Protein AF-0000000077998350 (afdb_homodimer)

InterPro domains:
  IPR016064 NAD kinase/diacylglycerol kinase-like domain superfamily [SSF111331] (6-187)
  IPR017437 ATP-NAD kinase, PpnK-type, C-terminal [G3DSA:2.60.200.30] (18-176)

Nearest PDB structures (foldseek):
  7mh7-assembly1_A  TM=9.598E-01  e=1.165E-17  Pseudomonas aeruginosa PAO1
  7qvs-assembly1_B-2  TM=9.308E-01  e=5.121E-18  Pseudomonas aeruginosa
  3pfn-assembly1_D  TM=9.263E-01  e=3.108E-14  Homo sapiens
  8kgc-assembly1_C  TM=8.859E-01  e=8.815E-15  Homo sapiens
  8kgc-assembly1_D  TM=8.829E-01  e=1.525E-14  Homo sapiens

Secondary structure (DSSP, 8-state):
--STTT---S----EEEE--EEEEEE-TT--EEEEEEESSEEEEEESSTT--EEEEEEETTEEEEEEEESEEEEE-TGGGGTHHHHTTPPEE-TTS-EEEEEEES--SS----EEEETT-EEEEEE---TT--EEEEETTTEEEEE-TT-EEEEEE-SS-EEEE----S-HHHHHHHHHT---S-TTHHHHHHH-/--STTT---S----EEEE--EEEEEE-TT--EEEEEEESSEEEEEESSTT--EEEEEEETTEEEEEEEESEEEEE-TGGGGTHHHHTTPPEE-TTS-EEEEEEES--SS----EEEETT-EEEEEE---TT--EEEEETTTEEEEE-TT-EEEEEE-SS-EEEE----S-HHHHHHHHHT---S-TTHHHHHHH-

Structure (mmCIF, N/CA/C/O backbone):
data_AF-0000000077998350-model_v1
#
loop_
_entity.id
_entity.type
_entity.pdbx_description
1 polymer 'Glutamine synthetase-like'
#
loop_
_atom_site.group_PDB
_atom_site.id
_atom_site.type_symbol
_atom_site.label_atom_id
_atom_site.label_alt_id
_atom_site.label_comp_id
_atom_site.label_asym_id
_atom_site.label_entity_id
_atom_site.label_seq_id
_atom_site.pdbx_PDB_ins_code
_atom_site.Cartn_x
_atom_site.Cartn_y
_atom_site.Cartn_z
_atom_site.occupancy
_atom_site.B_iso_or_equiv
_atom_site.auth_seq_id
_atom_site.auth_comp_id
_atom_site.auth_asym_id
_atom_site.auth_atom_id
_atom_site.pdbx_PDB_model_num
ATOM 1 N N . MET A 1 1 ? 32.156 28.922 -16.656 1 25.75 1 MET A N 1
ATOM 2 C CA . MET A 1 1 ? 30.906 28.734 -15.961 1 25.75 1 MET A CA 1
ATOM 3 C C . MET A 1 1 ? 29.875 28.078 -16.859 1 25.75 1 MET A C 1
ATOM 5 O O . MET A 1 1 ? 28.797 27.703 -16.406 1 25.75 1 MET A O 1
ATOM 9 N N . GLY A 1 2 ? 29.828 28.328 -18.188 1 29.22 2 GLY A N 1
ATOM 10 C CA . GLY A 1 2 ? 29.078 28.062 -19.406 1 29.22 2 GLY A CA 1
ATOM 11 C C . GLY A 1 2 ? 29.031 26.578 -19.766 1 29.22 2 GLY A C 1
ATOM 12 O O . GLY A 1 2 ? 28.234 26.172 -20.609 1 29.22 2 GLY A O 1
ATOM 13 N N . VAL A 1 3 ? 30.094 25.828 -19.719 1 26.84 3 VAL A N 1
ATOM 14 C CA . VAL A 1 3 ? 30.438 24.516 -20.266 1 26.84 3 VAL A CA 1
ATOM 15 C C . VAL A 1 3 ? 29.594 23.438 -19.594 1 26.84 3 VAL A C 1
ATOM 17 O O . VAL A 1 3 ? 29.375 22.359 -20.156 1 26.84 3 VAL A O 1
ATOM 20 N N . LEU A 1 4 ? 29.516 23.516 -18.281 1 30.55 4 LEU A N 1
ATOM 21 C CA . LEU A 1 4 ? 28.875 22.391 -17.625 1 30.55 4 LEU A CA 1
ATOM 22 C C . LEU A 1 4 ? 27.438 22.234 -18.094 1 30.55 4 LEU A C 1
ATOM 24 O O . LEU A 1 4 ? 26.766 21.25 -17.734 1 30.55 4 LEU A O 1
ATOM 28 N N . ALA A 1 5 ? 26.734 23.25 -18.797 1 32.91 5 ALA A N 1
ATOM 29 C CA . ALA A 1 5 ? 25.453 23.375 -19.484 1 32.91 5 ALA A CA 1
ATOM 30 C C . ALA A 1 5 ? 25.375 22.453 -20.703 1 32.91 5 ALA A C 1
ATOM 32 O O . ALA A 1 5 ? 24.312 21.922 -21.016 1 32.91 5 ALA A O 1
ATOM 33 N N . GLU A 1 6 ? 26.312 22.375 -21.531 1 31.3 6 GLU A N 1
ATOM 34 C CA . GLU A 1 6 ? 26.234 21.859 -22.891 1 31.3 6 GLU A CA 1
ATOM 35 C C . GLU A 1 6 ? 26.203 20.328 -22.906 1 31.3 6 GLU A C 1
ATOM 37 O O . GLU A 1 6 ? 25.688 19.719 -23.844 1 31.3 6 GLU A O 1
ATOM 42 N N . ALA A 1 7 ? 27.109 19.719 -22.281 1 30.89 7 ALA A N 1
ATOM 43 C CA . ALA A 1 7 ? 27.203 18.266 -22.422 1 30.89 7 ALA A CA 1
ATOM 44 C C . ALA A 1 7 ? 25.969 17.578 -21.844 1 30.89 7 ALA A C 1
ATOM 46 O O . ALA A 1 7 ? 26.047 16.875 -20.844 1 30.89 7 ALA A O 1
ATOM 47 N N . VAL A 1 8 ? 24.859 18.312 -21.562 1 33.81 8 VAL A N 1
ATOM 48 C CA . VAL A 1 8 ? 23.562 17.641 -21.594 1 33.81 8 VAL A CA 1
ATOM 49 C C . VAL A 1 8 ? 23.422 16.844 -22.891 1 33.81 8 VAL A C 1
ATOM 51 O O . VAL A 1 8 ? 23.141 17.406 -23.938 1 33.81 8 VAL A O 1
ATOM 54 N N . ILE A 1 9 ? 24.5 16.188 -23.391 1 33.59 9 ILE A N 1
ATOM 55 C CA . ILE A 1 9 ? 24.656 15.281 -24.531 1 33.59 9 ILE A CA 1
ATOM 56 C C . ILE A 1 9 ? 23.406 14.438 -24.703 1 33.59 9 ILE A C 1
ATOM 58 O O . ILE A 1 9 ? 22.688 14.18 -23.734 1 33.59 9 ILE A O 1
ATOM 62 N N . GLU A 1 10 ? 23.141 13.992 -26.016 1 36.06 10 GLU A N 1
ATOM 63 C CA . GLU A 1 10 ? 22.047 13.203 -26.578 1 36.06 10 GLU A CA 1
ATOM 64 C C . GLU A 1 10 ? 21.734 11.992 -25.703 1 36.06 10 GLU A C 1
ATOM 66 O O . GLU A 1 10 ? 21.125 11.031 -26.156 1 36.06 10 GLU A O 1
ATOM 71 N N . GLN A 1 11 ? 22.531 11.633 -24.781 1 36.59 11 GLN A N 1
ATOM 72 C CA . GLN A 1 11 ? 22.406 10.383 -24.047 1 36.59 11 GLN A CA 1
ATOM 73 C C . GLN A 1 11 ? 21 10.203 -23.5 1 36.59 11 GLN A C 1
ATOM 75 O O . GLN A 1 11 ? 20.422 11.133 -22.922 1 36.59 11 GLN A O 1
ATOM 80 N N . ARG A 1 12 ? 20.141 9.391 -24.219 1 38.81 12 ARG A N 1
ATOM 81 C CA . ARG A 1 12 ? 18.781 8.906 -24.047 1 38.81 12 ARG A CA 1
ATOM 82 C C . ARG A 1 12 ? 18.422 8.781 -22.562 1 38.81 12 ARG A C 1
ATOM 84 O O . ARG A 1 12 ? 18.641 7.73 -21.969 1 38.81 12 ARG A O 1
ATOM 91 N N . TYR A 1 13 ? 18.75 9.633 -21.781 1 43.22 13 TYR A N 1
ATOM 92 C CA . TYR A 1 13 ? 18.234 9.5 -20.422 1 43.22 13 TYR A CA 1
ATOM 93 C C . TYR A 1 13 ? 16.719 9.406 -20.422 1 43.22 13 TYR A C 1
ATOM 95 O O . TYR A 1 13 ? 16.031 10.227 -21.047 1 43.22 13 TYR A O 1
ATOM 103 N N . ASP A 1 14 ? 16.219 8.25 -20.578 1 52.22 14 ASP A N 1
ATOM 104 C CA . ASP A 1 14 ? 14.789 8.133 -20.344 1 52.22 14 ASP A CA 1
ATOM 105 C C . ASP A 1 14 ? 14.375 8.93 -19.094 1 52.22 14 ASP A C 1
ATOM 107 O O . ASP A 1 14 ? 14.977 8.789 -18.031 1 52.22 14 ASP A O 1
ATOM 111 N N . VAL A 1 15 ? 14.039 10.148 -19.297 1 56.78 15 VAL A N 1
ATOM 112 C CA . VAL A 1 15 ? 13.445 11.023 -18.297 1 56.78 15 VAL A CA 1
ATOM 113 C C . VAL A 1 15 ? 12.203 10.359 -17.703 1 56.78 15 VAL A C 1
ATOM 115 O O . VAL A 1 15 ? 11.328 9.891 -18.422 1 56.78 15 VAL A O 1
ATOM 118 N N . GLU A 1 16 ? 12.414 9.883 -16.469 1 68.06 16 GLU A N 1
ATOM 119 C CA . GLU A 1 16 ? 11.227 9.383 -15.789 1 68.06 16 GLU A CA 1
ATOM 120 C C . GLU A 1 16 ? 10.609 10.461 -14.898 1 68.06 16 GLU A C 1
ATOM 122 O O . GLU A 1 16 ? 11.32 11.164 -14.18 1 68.06 16 GLU A O 1
ATOM 127 N N . HIS A 1 17 ? 9.398 10.82 -15.258 1 72.88 17 HIS A N 1
ATOM 128 C CA . HIS A 1 17 ? 8.609 11.711 -14.406 1 72.88 17 HIS A CA 1
ATOM 129 C C . HIS A 1 17 ? 8.289 11.047 -13.07 1 72.88 17 HIS A C 1
ATOM 131 O O . HIS A 1 17 ? 7.809 9.906 -13.031 1 72.88 17 HIS A O 1
ATOM 137 N N . ARG A 1 18 ? 8.859 11.797 -12.023 1 83.94 18 ARG A N 1
ATOM 138 C CA . ARG A 1 18 ? 8.547 11.266 -10.695 1 83.94 18 ARG A CA 1
ATOM 139 C C . ARG A 1 18 ? 7.629 12.211 -9.93 1 83.94 18 ARG A C 1
ATOM 141 O O . ARG A 1 18 ? 7.781 13.438 -10.008 1 83.94 18 ARG A O 1
ATOM 148 N N . LEU A 1 19 ? 6.684 11.625 -9.336 1 89.94 19 LEU A N 1
ATOM 149 C CA . LEU A 1 19 ? 5.738 12.344 -8.492 1 89.94 19 LEU A CA 1
ATOM 150 C C . LEU A 1 19 ? 6.457 13.008 -7.316 1 89.94 19 LEU A C 1
ATOM 152 O O . LEU A 1 19 ? 7.309 12.391 -6.676 1 89.94 19 LEU A O 1
ATOM 156 N N . SER A 1 20 ? 6.277 14.398 -7.234 1 93.88 20 SER A N 1
ATOM 157 C CA . SER A 1 20 ? 6.754 15.117 -6.059 1 93.88 20 SER A CA 1
ATOM 158 C C . SER A 1 20 ? 5.59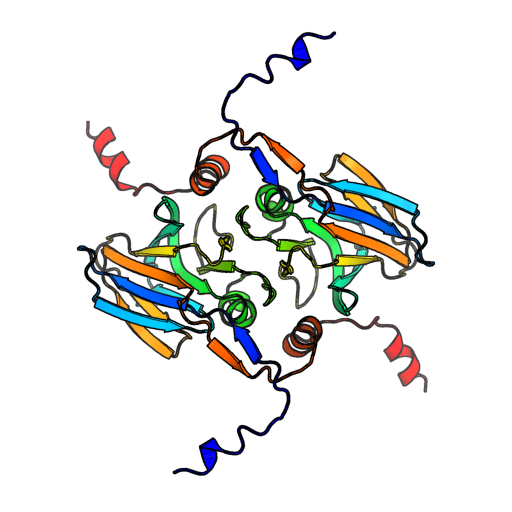 15.672 -5.242 1 93.88 20 SER A C 1
ATOM 160 O O . SER A 1 20 ? 4.449 15.688 -5.707 1 93.88 20 SER A O 1
ATOM 162 N N . LEU A 1 21 ? 5.914 16.016 -4.027 1 97.38 21 LEU A N 1
ATOM 163 C CA . LEU A 1 21 ? 4.883 16.453 -3.094 1 97.38 21 LEU A CA 1
ATOM 164 C C . LEU A 1 21 ? 4.996 17.953 -2.807 1 97.38 21 LEU A C 1
ATOM 166 O O . LEU A 1 21 ? 6.105 18.469 -2.664 1 97.38 21 LEU A O 1
ATOM 170 N N . GLU A 1 22 ? 3.883 18.562 -2.789 1 97.88 22 GLU A N 1
ATOM 171 C CA . GLU A 1 22 ? 3.764 19.922 -2.252 1 97.88 22 GLU A CA 1
ATOM 172 C C . GLU A 1 22 ? 3.217 19.906 -0.827 1 97.88 22 GLU A C 1
ATOM 174 O O . GLU A 1 22 ? 2.246 19.203 -0.539 1 97.88 22 GLU A O 1
ATOM 179 N N . VAL A 1 23 ? 3.834 20.734 0.038 1 98.56 23 VAL A N 1
ATOM 180 C CA . VAL A 1 23 ? 3.488 20.734 1.455 1 98.56 23 VAL A CA 1
ATOM 181 C C . VAL A 1 23 ? 3.186 22.156 1.917 1 98.56 23 VAL A C 1
ATOM 183 O O . VAL A 1 23 ? 3.965 23.078 1.658 1 98.56 23 VAL A O 1
ATOM 186 N N . ASP A 1 24 ? 2.062 22.297 2.604 1 98.81 24 ASP A N 1
ATOM 187 C CA . ASP A 1 24 ? 1.686 23.562 3.223 1 98.81 24 ASP A CA 1
ATOM 188 C C . ASP A 1 24 ? 1.42 23.375 4.715 1 98.81 24 ASP A C 1
ATOM 190 O O . ASP A 1 24 ? 0.638 22.516 5.113 1 98.81 24 ASP A O 1
ATOM 194 N N . ALA A 1 25 ? 2.107 24.172 5.52 1 98.75 25 ALA A N 1
ATOM 195 C CA . ALA A 1 25 ? 1.741 24.281 6.93 1 98.75 25 ALA A CA 1
ATOM 196 C C . ALA A 1 25 ? 0.81 25.469 7.164 1 98.75 25 ALA A C 1
ATOM 198 O O . ALA A 1 25 ? 1.15 26.609 6.84 1 98.75 25 ALA A O 1
ATOM 199 N N . LEU A 1 26 ? -0.333 25.125 7.691 1 98.5 26 LEU A N 1
ATOM 200 C CA . LEU A 1 26 ? -1.355 26.141 7.934 1 98.5 26 LEU A CA 1
ATOM 201 C C . LEU A 1 26 ? -1.609 26.297 9.43 1 98.5 26 LEU A C 1
ATOM 203 O O . LEU A 1 26 ? -1.628 25.328 10.172 1 98.5 26 LEU A O 1
ATOM 207 N N . ASP A 1 27 ? -1.821 27.547 9.852 1 96.62 27 ASP A N 1
ATOM 208 C CA . ASP A 1 27 ? -2.117 27.766 11.258 1 96.62 27 ASP A CA 1
ATOM 209 C C . ASP A 1 27 ? -3.594 27.516 11.562 1 96.62 27 ASP A C 1
ATOM 211 O O . ASP A 1 27 ? -4.32 26.984 10.719 1 96.62 27 ASP A O 1
ATOM 215 N N . GLU A 1 28 ? -4.023 27.766 12.844 1 92.31 28 GLU A N 1
ATOM 216 C CA . GLU A 1 28 ? -5.379 27.469 13.297 1 92.31 28 GLU A CA 1
ATOM 217 C C . GLU A 1 28 ? -6.414 28.266 12.5 1 92.31 28 GLU A C 1
ATOM 219 O O . GLU A 1 28 ? -7.598 27.922 12.5 1 92.31 28 GLU A O 1
ATOM 224 N N . HIS A 1 29 ? -6.016 29.359 11.781 1 95.94 29 HIS A N 1
ATOM 225 C CA . HIS A 1 29 ? -6.906 30.172 10.961 1 95.94 29 HIS A CA 1
ATOM 226 C C . HIS A 1 29 ? -6.77 29.812 9.484 1 95.94 29 HIS A C 1
ATOM 228 O O . HIS A 1 29 ? -7.246 30.562 8.617 1 95.94 29 HIS A O 1
ATOM 234 N N . GLN A 1 30 ? -5.996 28.719 9.219 1 96.12 30 GLN A N 1
ATOM 235 C CA . GLN A 1 30 ? -5.793 28.188 7.875 1 96.12 30 GLN A CA 1
ATOM 236 C C . GLN A 1 30 ? -4.941 29.141 7.031 1 96.12 30 GLN A C 1
ATOM 238 O O . GLN A 1 30 ? -5.023 29.125 5.801 1 96.12 30 GLN A O 1
ATOM 243 N N . ALA A 1 31 ? -4.215 30.047 7.762 1 98.25 31 ALA A N 1
ATOM 244 C CA . ALA A 1 31 ? -3.254 30.891 7.059 1 98.25 31 ALA A CA 1
ATOM 245 C C . ALA A 1 31 ? -1.954 30.125 6.793 1 98.25 31 ALA A C 1
ATOM 247 O O . ALA A 1 31 ? -1.448 29.422 7.668 1 98.25 31 ALA A O 1
ATOM 248 N N . LEU A 1 32 ? -1.462 30.312 5.586 1 98.69 32 LEU A N 1
ATOM 249 C CA . LEU A 1 32 ? -0.221 29.641 5.203 1 98.69 32 LEU A CA 1
ATOM 250 C C . LEU A 1 32 ? 0.959 30.203 5.996 1 98.69 32 LEU A C 1
ATOM 252 O O . LEU A 1 32 ? 1.225 31.406 5.965 1 98.69 32 LEU A O 1
ATOM 256 N N . GLN A 1 33 ? 1.685 29.344 6.668 1 98.56 33 GLN A N 1
ATOM 257 C CA . GLN A 1 33 ? 2.816 29.781 7.484 1 98.56 33 GLN A CA 1
ATOM 258 C C . GLN A 1 33 ? 4.137 29.297 6.883 1 98.56 33 GLN A C 1
ATOM 260 O O . GLN A 1 33 ? 5.188 29.891 7.133 1 98.56 33 GLN A O 1
ATOM 265 N N . TRP A 1 34 ? 4.152 28.234 6.164 1 98.62 34 TRP A N 1
ATOM 266 C CA . TRP A 1 34 ? 5.344 27.609 5.598 1 98.62 34 TRP A CA 1
ATOM 267 C C . TRP A 1 34 ? 4.977 26.688 4.441 1 98.62 34 TRP A C 1
ATOM 269 O O . TRP A 1 34 ? 3.934 26.031 4.469 1 98.62 34 TRP A O 1
ATOM 279 N N . THR A 1 35 ? 5.707 26.625 3.369 1 98.44 35 THR A N 1
ATOM 280 C CA . THR A 1 35 ? 5.496 25.75 2.227 1 98.44 35 THR A CA 1
ATOM 281 C C . THR A 1 35 ? 6.82 25.156 1.744 1 98.44 35 THR A C 1
ATOM 283 O O . THR A 1 35 ? 7.883 25.734 1.977 1 98.44 35 THR A O 1
ATOM 286 N N . SER A 1 36 ? 6.789 24.031 1.209 1 97.94 36 SER A N 1
ATOM 287 C CA . SER A 1 36 ? 7.973 23.359 0.68 1 97.94 36 SER A CA 1
ATOM 288 C C . SER A 1 36 ? 7.594 22.25 -0.294 1 97.94 36 SER A C 1
ATOM 290 O O . SER A 1 36 ? 6.426 22.109 -0.666 1 97.94 36 SER A O 1
ATOM 292 N N . ILE A 1 37 ? 8.602 21.594 -0.825 1 96.06 37 ILE A N 1
ATOM 293 C CA . ILE A 1 37 ? 8.43 20.469 -1.747 1 96.06 37 ILE A CA 1
ATOM 294 C C . ILE A 1 37 ? 9.234 19.266 -1.257 1 96.06 37 ILE A C 1
ATOM 296 O O . ILE A 1 37 ? 10.227 19.422 -0.539 1 96.06 37 ILE A O 1
ATOM 300 N N . SER A 1 38 ? 8.758 18.125 -1.534 1 96.19 38 SER A N 1
ATOM 301 C CA . SER A 1 38 ? 9.477 16.891 -1.19 1 96.19 38 SER A CA 1
ATOM 302 C C . SER A 1 38 ? 9.414 15.883 -2.33 1 96.19 38 SER A C 1
ATOM 304 O O . SER A 1 38 ? 8.43 15.836 -3.066 1 96.19 38 SER A O 1
ATOM 306 N N . VAL A 1 39 ? 10.469 15.055 -2.412 1 93.81 39 VAL A N 1
ATOM 307 C CA . VAL A 1 39 ? 10.523 14.023 -3.445 1 93.81 39 VAL A CA 1
ATOM 308 C C . VAL A 1 39 ? 10.125 12.672 -2.852 1 93.81 39 VAL A C 1
ATOM 310 O O . VAL A 1 39 ? 9.414 11.891 -3.484 1 93.81 39 VAL A O 1
ATOM 313 N N . ASN A 1 40 ? 10.609 12.445 -1.635 1 95.81 40 ASN A N 1
ATOM 314 C CA . ASN A 1 40 ? 10.344 11.156 -0.999 1 95.81 40 ASN A CA 1
ATOM 315 C C . ASN A 1 40 ? 9.133 11.234 -0.067 1 95.8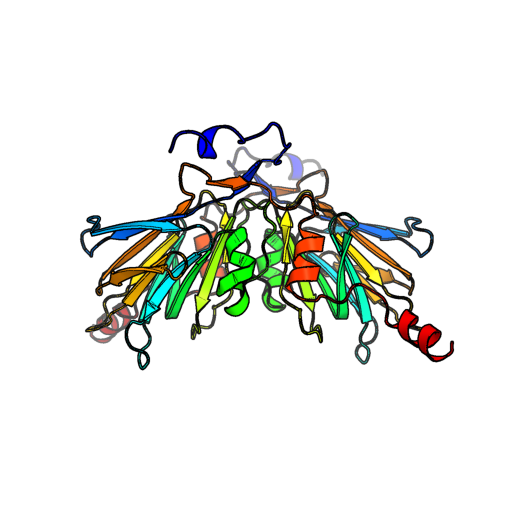1 40 ASN A C 1
ATOM 317 O O . ASN A 1 40 ? 8.117 10.586 -0.312 1 95.81 40 ASN A O 1
ATOM 321 N N . GLU A 1 41 ? 9.219 12 0.932 1 98.19 41 GLU A N 1
ATOM 322 C CA . GLU A 1 41 ? 8.117 11.992 1.892 1 98.19 41 GLU A CA 1
ATOM 323 C C . GLU A 1 41 ? 8.047 13.305 2.666 1 98.19 41 GLU A C 1
ATOM 325 O O . GLU A 1 41 ? 9.023 14.062 2.697 1 98.19 41 GLU A O 1
ATOM 330 N N . VAL A 1 42 ? 6.918 13.586 3.168 1 98.81 42 VAL A N 1
ATOM 331 C CA . VAL A 1 42 ? 6.641 14.562 4.219 1 98.81 42 VAL A CA 1
ATOM 332 C C . VAL A 1 42 ? 6.281 13.836 5.516 1 98.81 42 VAL A C 1
ATOM 334 O O . VAL A 1 42 ? 5.445 12.93 5.516 1 98.81 42 VAL A O 1
ATOM 337 N N . SER A 1 43 ? 6.957 14.203 6.656 1 98.69 43 SER A N 1
ATOM 338 C CA . SER A 1 43 ? 6.59 13.602 7.934 1 98.69 43 SER A CA 1
ATOM 339 C C . SER A 1 43 ? 6.246 14.672 8.969 1 98.69 43 SER A C 1
ATOM 341 O O . SER A 1 43 ? 6.91 15.711 9.039 1 98.69 43 SER A O 1
ATOM 343 N N . VAL A 1 44 ? 5.16 14.523 9.578 1 98 44 VAL A N 1
ATOM 344 C CA . VAL A 1 44 ? 4.801 15.281 10.766 1 98 44 VAL A CA 1
ATOM 345 C C . VAL A 1 44 ? 5.113 14.461 12.016 1 98 44 VAL A C 1
ATOM 347 O O . VAL A 1 44 ? 4.516 13.406 12.234 1 98 44 VAL A O 1
ATOM 350 N N . GLU A 1 45 ? 6 14.961 12.859 1 96.81 45 GLU A N 1
ATOM 351 C CA . GLU A 1 45 ? 6.488 14.164 13.984 1 96.81 45 GLU A CA 1
ATOM 352 C C . GLU A 1 45 ? 6.465 14.969 15.273 1 96.81 45 GLU A C 1
ATOM 354 O O . GLU A 1 45 ? 6.578 16.203 15.25 1 96.81 45 GLU A O 1
ATOM 359 N N . LYS A 1 46 ? 6.383 14.273 16.328 1 93.88 46 LYS A N 1
ATOM 360 C CA . LYS A 1 46 ? 6.512 14.906 17.625 1 93.88 46 LYS A CA 1
ATOM 361 C C . LYS A 1 46 ? 7.844 15.633 17.766 1 93.88 46 LYS A C 1
ATOM 363 O O . LYS A 1 46 ? 8.867 15.172 17.25 1 93.88 46 LYS A O 1
ATOM 368 N N . ALA A 1 47 ? 7.754 16.719 18.469 1 90.38 47 ALA A N 1
ATOM 369 C CA . ALA A 1 47 ? 8.977 17.484 18.672 1 90.38 47 ALA A CA 1
ATOM 370 C C . ALA A 1 47 ? 9.797 16.906 19.828 1 90.38 47 ALA A C 1
ATOM 372 O O . ALA A 1 47 ? 11.023 16.828 19.734 1 90.38 47 ALA A O 1
ATOM 373 N N . ALA A 1 48 ? 9.086 16.578 20.891 1 84.5 48 ALA A N 1
ATOM 374 C CA . ALA A 1 48 ? 9.75 16.016 22.062 1 84.5 48 ALA A CA 1
ATOM 375 C C . ALA A 1 48 ? 9.711 14.492 22.031 1 84.5 48 ALA A C 1
ATOM 377 O O . ALA A 1 48 ? 8.648 13.898 21.859 1 84.5 48 ALA A O 1
ATOM 378 N N . ARG A 1 49 ? 10.781 13.898 22.344 1 79.12 49 ARG A N 1
ATOM 379 C CA . ARG A 1 49 ? 10.922 12.453 22.234 1 79.12 49 ARG A CA 1
ATOM 380 C C . ARG A 1 49 ? 10.023 11.742 23.25 1 79.12 49 ARG A C 1
ATOM 382 O O . ARG A 1 49 ? 9.508 10.656 22.969 1 79.12 49 ARG A O 1
ATOM 389 N N . GLU A 1 50 ? 9.797 12.328 24.25 1 81.75 50 GLU A N 1
ATOM 390 C CA . GLU A 1 50 ? 9.109 11.648 25.344 1 81.75 50 GLU A CA 1
ATOM 391 C C . GLU A 1 50 ? 7.594 11.789 25.219 1 81.75 50 GLU A C 1
ATOM 393 O O . GLU A 1 50 ? 6.844 11.195 26 1 81.75 50 GLU A O 1
ATOM 398 N N . ARG A 1 51 ? 7.246 12.477 24.203 1 83.56 51 ARG A N 1
ATOM 399 C CA . ARG A 1 51 ? 5.809 12.695 24.078 1 83.56 51 ARG A CA 1
ATOM 400 C C . ARG A 1 51 ? 5.293 12.164 22.75 1 83.56 51 ARG A C 1
ATOM 402 O O . ARG A 1 51 ? 6.07 11.961 21.812 1 83.56 51 ARG A O 1
ATOM 409 N N . MET A 1 52 ? 3.984 11.891 22.766 1 88.75 52 MET A N 1
ATOM 410 C CA . MET A 1 52 ? 3.301 11.594 21.5 1 88.75 52 MET A CA 1
ATOM 411 C C . MET A 1 52 ? 2.543 12.82 21 1 88.75 52 MET A C 1
ATOM 413 O O . MET A 1 52 ? 2.369 13.797 21.734 1 88.75 52 MET A O 1
ATOM 417 N N . VAL A 1 53 ? 2.217 12.773 19.75 1 91.75 53 VAL A N 1
ATOM 418 C CA . VAL A 1 53 ? 1.331 13.797 19.203 1 91.75 53 VAL A CA 1
ATOM 419 C C . VAL A 1 53 ? -0.022 13.18 18.859 1 91.75 53 VAL A C 1
ATOM 421 O O . VAL A 1 53 ? -0.108 11.984 18.562 1 91.75 53 VAL A O 1
ATOM 424 N N . GLU A 1 54 ? -1.027 13.953 19.016 1 92.88 54 GLU A N 1
ATOM 425 C CA . GLU A 1 54 ? -2.346 13.562 18.531 1 92.88 54 GLU A CA 1
ATOM 426 C C . GLU A 1 54 ? -2.68 14.258 17.219 1 92.88 54 GLU A C 1
ATOM 428 O O . GLU A 1 54 ? -2.674 15.484 17.141 1 92.88 54 GLU A O 1
ATOM 433 N N . VAL A 1 55 ? -3.02 13.43 16.234 1 94.44 55 VAL A N 1
ATOM 434 C CA . VAL A 1 55 ? -3.277 14.016 14.922 1 94.44 55 VAL A CA 1
ATOM 435 C C . VAL A 1 55 ? -4.609 13.5 14.383 1 94.44 55 VAL A C 1
ATOM 437 O O . VAL A 1 55 ? -5.039 12.398 14.719 1 94.44 55 VAL A O 1
ATOM 440 N N . LEU A 1 56 ? -5.25 14.352 13.648 1 95.31 56 LEU A N 1
ATOM 441 C CA . LEU A 1 56 ? -6.371 13.961 12.805 1 95.31 56 LEU A CA 1
ATOM 442 C C . LEU A 1 56 ? -5.969 13.969 11.328 1 95.31 56 LEU A C 1
ATOM 444 O O . LEU A 1 56 ? -5.523 15 10.812 1 95.31 56 LEU A O 1
ATOM 448 N N . VAL A 1 57 ? -6.105 12.828 10.68 1 96.88 57 VAL A N 1
ATOM 449 C CA . VAL A 1 57 ? -5.77 12.727 9.258 1 96.88 57 VAL A CA 1
ATOM 450 C C . VAL A 1 57 ? -7.047 12.781 8.422 1 96.88 57 VAL A C 1
ATOM 452 O O . VAL A 1 57 ? -7.996 12.039 8.68 1 96.88 57 VAL A O 1
ATOM 455 N N . LYS A 1 58 ? -7.027 13.656 7.461 1 97.5 58 LYS A N 1
ATOM 456 C CA . LYS A 1 58 ? -8.141 13.781 6.52 1 97.5 58 LYS A CA 1
ATOM 457 C C . LYS A 1 58 ? -7.684 13.508 5.09 1 97.5 58 LYS A C 1
ATOM 459 O O . LYS A 1 58 ? -6.586 13.898 4.695 1 97.5 58 LYS A O 1
ATOM 464 N N . ILE A 1 59 ? -8.531 12.781 4.375 1 97.69 59 ILE A N 1
ATOM 465 C CA . ILE A 1 59 ? -8.336 12.586 2.943 1 97.69 59 ILE A CA 1
ATOM 466 C C . ILE A 1 59 ? -9.414 13.352 2.168 1 97.69 59 ILE A C 1
ATOM 468 O O . ILE A 1 59 ? -10.609 13.086 2.33 1 97.69 59 ILE A O 1
ATOM 472 N N . ASN A 1 60 ? -8.945 14.266 1.332 1 96.81 60 ASN A N 1
ATOM 473 C CA . ASN A 1 60 ? -9.859 15.109 0.579 1 96.81 60 ASN A CA 1
ATOM 474 C C . ASN A 1 60 ? -10.891 15.766 1.49 1 96.81 60 ASN A C 1
ATOM 476 O O . ASN A 1 60 ? -12.086 15.766 1.184 1 96.81 60 ASN A O 1
ATOM 480 N N . GLY A 1 61 ? -10.398 16.172 2.623 1 95.69 61 GLY A N 1
ATOM 481 C CA . GLY A 1 61 ? -11.219 16.969 3.533 1 95.69 61 GLY A CA 1
ATOM 482 C C . GLY A 1 61 ? -12.086 16.109 4.441 1 95.69 61 GLY A C 1
ATOM 483 O O . GLY A 1 61 ? -12.727 16.625 5.359 1 95.69 61 GLY A O 1
ATOM 484 N N . ILE A 1 62 ? -12.141 14.828 4.207 1 95.31 62 ILE A N 1
ATOM 485 C CA . ILE A 1 62 ? -12.969 13.953 5.023 1 95.31 62 ILE A CA 1
ATOM 486 C C . ILE A 1 62 ? -12.094 13.234 6.055 1 95.31 62 ILE A C 1
ATOM 488 O O . ILE A 1 62 ? -11.062 12.648 5.707 1 95.31 62 ILE A O 1
ATOM 492 N N . ALA A 1 63 ? -12.523 13.242 7.336 1 95.12 63 ALA A N 1
ATOM 493 C CA . ALA A 1 63 ? -11.75 12.648 8.43 1 95.12 63 ALA A CA 1
ATOM 494 C C . ALA A 1 63 ? -11.641 11.141 8.266 1 95.12 63 ALA A C 1
ATOM 496 O O . ALA A 1 63 ? -12.656 10.445 8.125 1 95.12 63 ALA A O 1
ATOM 497 N N . LEU A 1 64 ? -10.461 10.633 8.297 1 94.25 64 LEU A N 1
ATOM 498 C CA . LEU A 1 64 ? -10.203 9.195 8.188 1 94.25 64 LEU A CA 1
ATOM 499 C C . LEU A 1 64 ? -9.969 8.578 9.562 1 94.25 64 LEU A C 1
ATOM 501 O O . LEU A 1 64 ? -10.68 7.656 9.961 1 94.25 64 LEU A O 1
ATOM 505 N N . SER A 1 65 ? -8.969 9.18 10.289 1 93.44 65 SER A N 1
ATOM 506 C CA . SER A 1 65 ? -8.617 8.594 11.578 1 93.44 65 SER A CA 1
ATOM 507 C C . SER A 1 65 ? -7.883 9.594 12.461 1 93.44 65 SER A C 1
ATOM 509 O O . SER A 1 65 ? -7.168 10.461 11.953 1 93.44 65 SER A O 1
ATOM 511 N N . ARG A 1 66 ? -8.086 9.438 13.711 1 93 66 ARG A N 1
ATOM 512 C CA . ARG A 1 66 ? -7.332 10.141 14.75 1 93 66 ARG A CA 1
ATOM 513 C C . ARG A 1 66 ? -6.34 9.203 15.43 1 93 66 ARG A C 1
ATOM 515 O O . ARG A 1 66 ? -6.695 8.094 15.828 1 93 66 ARG A O 1
ATOM 522 N N . TRP A 1 67 ? -5.117 9.648 15.492 1 92.25 67 TRP A N 1
ATOM 523 C CA . TRP A 1 67 ? -4.086 8.797 16.078 1 92.25 67 TRP A CA 1
ATOM 524 C C . TRP A 1 67 ? -3.309 9.547 17.156 1 92.25 67 TRP A C 1
ATOM 526 O O . TRP A 1 67 ? -2.979 10.727 16.984 1 92.25 67 TRP A O 1
ATOM 536 N N . GLY A 1 68 ? -3.127 8.914 18.328 1 92.06 68 GLY A N 1
ATOM 537 C CA . GLY A 1 68 ? -1.926 9.18 19.109 1 92.06 68 GLY A CA 1
ATOM 538 C C . GLY A 1 68 ? -0.708 8.438 18.594 1 92.06 68 GLY A C 1
ATOM 539 O O . GLY A 1 68 ? -0.733 7.211 18.453 1 92.06 68 GLY A O 1
ATOM 540 N N . CYS A 1 69 ? 0.316 9.148 18.281 1 94.31 69 CYS A N 1
ATOM 541 C CA . CYS A 1 69 ? 1.419 8.516 17.562 1 94.31 69 CYS A CA 1
ATOM 542 C C . CYS A 1 69 ? 2.682 9.367 17.656 1 94.31 69 CYS A C 1
ATOM 544 O O . CYS A 1 69 ? 2.67 10.445 18.25 1 94.31 69 CYS A O 1
ATOM 546 N N . ASP A 1 70 ? 3.758 8.82 17.188 1 95.44 70 ASP A N 1
ATOM 547 C CA . ASP A 1 70 ? 4.988 9.594 17.062 1 95.44 70 ASP A CA 1
ATOM 548 C C . ASP A 1 70 ? 4.91 10.562 15.883 1 95.44 70 ASP A C 1
ATOM 550 O O . ASP A 1 70 ? 5.676 11.523 15.805 1 95.44 70 ASP A O 1
ATOM 554 N N . GLY A 1 71 ? 4.023 10.234 14.914 1 96.5 71 GLY A N 1
ATOM 555 C CA . GLY A 1 71 ? 3.836 11.086 13.75 1 96.5 71 GLY A CA 1
ATOM 556 C C . GLY A 1 71 ? 3.117 10.383 12.609 1 96.5 71 GLY A C 1
ATOM 557 O O . GLY A 1 71 ? 2.564 9.297 12.797 1 96.5 71 GLY A O 1
ATOM 558 N N . VAL A 1 72 ? 3.064 11.055 11.484 1 98.06 72 VAL A N 1
ATOM 559 C CA . VAL A 1 72 ? 2.484 10.531 10.258 1 98.06 72 VAL A CA 1
ATOM 560 C C . VAL A 1 72 ? 3.367 10.898 9.062 1 98.06 72 VAL A C 1
ATOM 562 O O . VAL A 1 72 ? 3.852 12.031 8.977 1 98.06 72 VAL A O 1
ATOM 565 N N . LEU A 1 73 ? 3.533 9.93 8.273 1 98.62 73 LEU A N 1
ATOM 566 C CA . LEU A 1 73 ? 4.32 10.109 7.059 1 98.62 73 LEU A CA 1
ATOM 567 C C . LEU A 1 73 ? 3.436 10.039 5.82 1 98.62 73 LEU A C 1
ATOM 569 O O . LEU A 1 73 ? 2.553 9.188 5.727 1 98.62 73 LEU A O 1
ATOM 573 N N . VAL A 1 74 ? 3.596 11.008 4.895 1 98.88 74 VAL A N 1
ATOM 574 C CA . VAL A 1 74 ? 3.004 10.953 3.562 1 98.88 74 VAL A CA 1
ATOM 575 C C . VAL A 1 74 ? 4.105 10.844 2.512 1 98.88 74 VAL A C 1
ATOM 577 O O . VAL A 1 74 ? 4.98 11.711 2.43 1 98.88 74 VAL A O 1
ATOM 580 N N . ALA A 1 75 ? 4.051 9.852 1.699 1 98.75 75 ALA A N 1
ATOM 581 C CA . ALA A 1 75 ? 5.172 9.586 0.802 1 98.75 75 ALA A CA 1
ATOM 582 C C . ALA A 1 75 ? 4.699 9.461 -0.643 1 98.75 75 ALA A C 1
ATOM 584 O O . ALA A 1 75 ? 3.545 9.109 -0.896 1 98.75 75 ALA A O 1
ATOM 585 N N . SER A 1 76 ? 5.566 9.812 -1.555 1 97.06 76 SER A N 1
ATOM 586 C CA . SER A 1 76 ? 5.426 9.453 -2.961 1 97.06 76 SER A CA 1
ATOM 587 C C . SER A 1 76 ? 5.793 7.988 -3.191 1 97.06 76 SER A C 1
ATOM 589 O O . SER A 1 76 ? 6.328 7.328 -2.295 1 97.06 76 SER A O 1
ATOM 591 N N . PRO A 1 77 ? 5.512 7.438 -4.406 1 95.88 77 PRO A N 1
ATOM 592 C CA . PRO A 1 77 ? 5.984 6.082 -4.699 1 95.88 77 PRO A CA 1
ATOM 593 C C . PRO A 1 77 ? 7.5 5.945 -4.574 1 95.88 77 PRO A C 1
ATOM 595 O O . PRO A 1 77 ? 7.992 4.93 -4.082 1 95.88 77 PRO A O 1
ATOM 598 N N . THR A 1 78 ? 8.25 6.973 -4.957 1 92.38 78 THR A N 1
ATOM 599 C CA . THR A 1 78 ? 9.695 6.973 -4.762 1 92.38 78 THR A CA 1
ATOM 600 C C . THR A 1 78 ? 10.047 6.844 -3.283 1 92.38 78 THR A C 1
ATOM 602 O O . THR A 1 78 ? 10.922 6.059 -2.91 1 92.38 78 THR A O 1
ATOM 605 N N . GLY A 1 79 ? 9.312 7.535 -2.457 1 95.62 79 GLY A N 1
ATOM 606 C CA . GLY A 1 79 ? 9.562 7.539 -1.024 1 95.62 79 GLY A CA 1
ATOM 607 C C . GLY A 1 79 ? 9.164 6.242 -0.345 1 95.62 79 GLY A C 1
ATOM 608 O O . GLY A 1 79 ? 9.555 5.984 0.794 1 95.62 79 GLY A O 1
ATOM 609 N N . SER A 1 80 ? 8.383 5.363 -1.017 1 97.25 80 SER A N 1
ATOM 610 C CA . SER A 1 80 ? 7.934 4.113 -0.422 1 97.25 80 SER A CA 1
ATOM 611 C C . SER A 1 80 ? 9.109 3.188 -0.118 1 97.25 80 SER A C 1
ATOM 613 O O . SER A 1 80 ? 8.984 2.262 0.687 1 97.25 80 SER A O 1
ATOM 615 N N . THR A 1 81 ? 10.336 3.432 -0.728 1 94.31 81 THR A N 1
ATOM 616 C CA . THR A 1 81 ? 11.508 2.588 -0.511 1 94.31 81 THR A CA 1
ATOM 617 C C . THR A 1 81 ? 12.453 3.225 0.501 1 94.31 81 THR A C 1
ATOM 619 O O . THR A 1 81 ? 13.539 2.701 0.759 1 94.31 81 THR A O 1
ATOM 622 N N . ALA A 1 82 ? 12.078 4.324 1.044 1 96.25 82 ALA A N 1
ATOM 623 C CA . ALA A 1 82 ? 12.914 5.055 1.99 1 96.25 82 ALA A CA 1
ATOM 624 C C . ALA A 1 82 ? 12.328 5.004 3.396 1 96.25 82 ALA A C 1
ATOM 626 O O . ALA A 1 82 ? 12.109 3.92 3.947 1 96.25 82 ALA A O 1
ATOM 627 N N . TYR A 1 83 ? 12 6.188 4.016 1 97.56 83 TYR A N 1
ATOM 628 C CA . TYR A 1 83 ? 11.523 6.238 5.391 1 97.56 83 TYR A CA 1
ATOM 629 C C . TYR A 1 83 ? 10.195 5.504 5.531 1 97.56 83 TYR A C 1
ATOM 631 O O . TYR A 1 83 ? 9.945 4.836 6.543 1 97.56 83 TYR A O 1
ATOM 639 N N . ALA A 1 84 ? 9.383 5.609 4.496 1 97.94 84 ALA A N 1
ATOM 640 C CA . ALA A 1 84 ? 8.086 4.941 4.555 1 97.94 84 ALA A CA 1
ATOM 641 C C . ALA A 1 84 ? 8.25 3.432 4.699 1 97.94 84 ALA A C 1
ATOM 643 O O . ALA A 1 84 ? 7.496 2.783 5.426 1 97.94 84 ALA A O 1
ATOM 644 N N . PHE A 1 85 ? 9.234 2.902 4.039 1 96.31 85 PHE A N 1
ATOM 645 C CA . PHE A 1 85 ? 9.5 1.471 4.113 1 96.31 85 PHE A CA 1
ATOM 646 C C . PHE A 1 85 ? 9.883 1.061 5.531 1 96.31 85 PHE A C 1
ATOM 648 O O . PHE A 1 85 ? 9.312 0.113 6.082 1 96.31 85 PHE A O 1
ATOM 655 N N . SER A 1 86 ? 10.758 1.768 6.141 1 94.88 86 SER A N 1
ATOM 656 C CA . SER A 1 86 ? 11.234 1.479 7.488 1 94.88 86 SER A CA 1
ATOM 657 C C . SER A 1 86 ? 10.117 1.637 8.516 1 94.88 86 SER A C 1
ATOM 659 O O . SER A 1 86 ? 10.172 1.031 9.594 1 94.88 86 SER A O 1
ATOM 661 N N . ALA A 1 87 ? 9.156 2.426 8.094 1 96.19 87 ALA A N 1
ATOM 662 C CA . ALA A 1 87 ? 8.055 2.713 9.008 1 96.19 87 ALA A CA 1
ATOM 663 C C . ALA A 1 87 ? 6.922 1.697 8.844 1 96.19 87 ALA A C 1
ATOM 665 O O . ALA A 1 87 ? 5.863 1.833 9.453 1 96.19 87 ALA A O 1
ATOM 666 N N . GLY A 1 88 ? 7.121 0.735 8 1 94.88 88 GLY A N 1
ATOM 667 C CA . GLY A 1 88 ? 6.145 -0.336 7.875 1 94.88 88 GLY A CA 1
ATOM 668 C C . GLY A 1 88 ? 5.219 -0.166 6.688 1 94.88 88 GLY A C 1
ATOM 669 O O . GLY A 1 88 ? 4.238 -0.898 6.547 1 94.88 88 GLY A O 1
ATOM 670 N N . GLY A 1 89 ? 5.5 0.787 5.832 1 97.69 89 GLY A N 1
ATOM 671 C CA . GLY A 1 89 ? 4.719 0.961 4.617 1 97.69 89 GLY A CA 1
ATOM 672 C C . GLY A 1 89 ? 5.031 -0.077 3.555 1 97.69 89 GLY A C 1
ATOM 673 O O . GLY A 1 89 ? 6.074 -0.732 3.605 1 97.69 89 GLY A O 1
ATOM 674 N N . PRO A 1 90 ? 4.121 -0.217 2.639 1 98.06 90 PRO A N 1
ATOM 675 C CA . PRO A 1 90 ? 4.398 -1.074 1.484 1 98.06 90 PRO A CA 1
ATOM 676 C C . PRO A 1 90 ? 5.383 -0.441 0.504 1 98.06 90 PRO A C 1
ATOM 678 O O . PRO A 1 90 ? 5.625 0.768 0.559 1 98.06 90 PRO A O 1
ATOM 681 N N . LEU A 1 91 ? 5.949 -1.306 -0.307 1 97.25 91 LEU A N 1
ATOM 682 C CA . LEU A 1 91 ? 6.586 -0.79 -1.515 1 97.25 91 LEU A CA 1
ATOM 683 C C . LEU A 1 91 ? 5.543 -0.388 -2.551 1 97.25 91 LEU A C 1
ATOM 685 O O . LEU A 1 91 ? 4.555 -1.099 -2.75 1 97.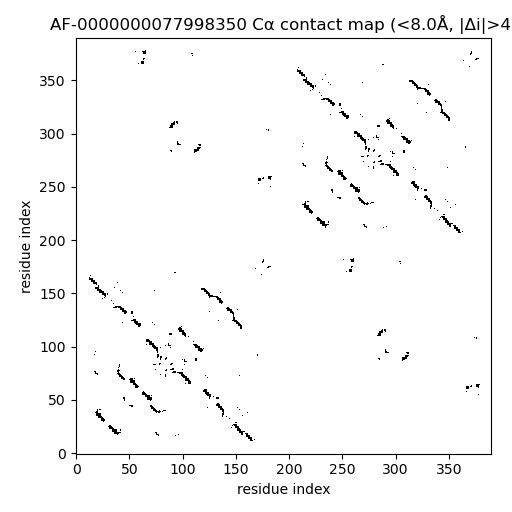25 91 LEU A O 1
ATOM 689 N N . VAL A 1 92 ? 5.746 0.734 -3.178 1 97.62 92 VAL A N 1
ATOM 690 C CA . VAL A 1 92 ? 4.844 1.201 -4.227 1 97.62 92 VAL A CA 1
ATOM 691 C C . VAL A 1 92 ? 5.621 1.394 -5.527 1 97.62 92 VAL A C 1
ATOM 693 O O . VAL A 1 92 ? 6.621 2.113 -5.559 1 97.62 92 VAL A O 1
ATOM 696 N N . TRP A 1 93 ? 5.133 0.732 -6.562 1 95.5 93 TRP A N 1
ATOM 697 C CA . TRP A 1 93 ? 5.777 0.824 -7.867 1 95.5 93 TRP A CA 1
ATOM 698 C C . TRP A 1 93 ? 5.707 2.246 -8.414 1 95.5 93 TRP A C 1
ATOM 700 O O . TRP A 1 93 ? 4.707 2.943 -8.219 1 95.5 93 TRP A O 1
ATOM 710 N N . PRO A 1 94 ? 6.73 2.658 -9.203 1 90.62 94 PRO A N 1
ATOM 711 C CA . PRO A 1 94 ? 6.805 4.043 -9.672 1 90.62 94 PRO A CA 1
ATOM 712 C C . PRO A 1 94 ? 5.656 4.406 -10.617 1 90.62 94 PRO A C 1
ATOM 714 O O . PRO A 1 94 ? 5.312 5.586 -10.75 1 90.62 94 PRO A O 1
ATOM 717 N N . ASP A 1 95 ? 5.082 3.434 -11.242 1 89.88 95 ASP A N 1
ATOM 718 C CA . ASP A 1 95 ? 4.039 3.729 -12.219 1 89.88 95 ASP A CA 1
ATOM 719 C C . ASP A 1 95 ? 2.67 3.814 -11.555 1 89.88 95 ASP A C 1
ATOM 721 O O . ASP A 1 95 ? 1.665 4.074 -12.219 1 89.88 95 ASP A O 1
ATOM 725 N N . VAL A 1 96 ? 2.611 3.562 -10.297 1 95.69 96 VAL A N 1
ATOM 726 C CA . VAL A 1 96 ? 1.362 3.729 -9.562 1 95.69 96 VAL A CA 1
ATOM 727 C C . VAL A 1 96 ? 1.174 5.195 -9.18 1 95.69 96 VAL A C 1
ATOM 729 O O . VAL A 1 96 ? 2.008 5.773 -8.484 1 95.69 96 VAL A O 1
ATOM 732 N N . ASP A 1 97 ? 0.101 5.809 -9.656 1 95.5 97 ASP A N 1
ATOM 733 C CA . ASP A 1 97 ? -0.227 7.195 -9.344 1 95.5 97 ASP A CA 1
ATOM 734 C C . ASP A 1 97 ? -0.916 7.301 -7.98 1 95.5 97 ASP A C 1
ATOM 736 O O . ASP A 1 97 ? -2.146 7.301 -7.902 1 95.5 97 ASP A O 1
ATOM 740 N N . ALA A 1 98 ? -0.021 7.391 -6.949 1 97.94 98 ALA A N 1
ATOM 741 C CA . ALA A 1 98 ? -0.595 7.293 -5.609 1 97.94 98 ALA A CA 1
ATOM 742 C C . ALA A 1 98 ? 0.242 8.07 -4.598 1 97.94 98 ALA A C 1
ATOM 744 O O . ALA A 1 98 ? 1.37 8.469 -4.891 1 97.94 98 ALA A O 1
ATOM 745 N N . LEU A 1 99 ? -0.342 8.398 -3.473 1 98.56 99 LEU A N 1
ATOM 746 C CA . LEU A 1 99 ? 0.324 8.797 -2.238 1 98.56 99 LEU A CA 1
ATOM 747 C C . LEU A 1 99 ? 0.192 7.723 -1.17 1 98.56 99 LEU A C 1
ATOM 749 O O . LEU A 1 99 ? -0.797 6.984 -1.144 1 98.56 99 LEU A O 1
ATOM 753 N N . LEU A 1 100 ? 1.189 7.633 -0.382 1 98.88 100 LEU A N 1
ATOM 754 C CA . LEU A 1 100 ? 1.223 6.656 0.7 1 98.88 100 LEU A CA 1
ATOM 755 C C . LEU A 1 100 ? 1.194 7.348 2.059 1 98.88 100 LEU A C 1
ATOM 757 O O . LEU A 1 100 ? 2.014 8.227 2.33 1 98.88 100 LEU A O 1
ATOM 761 N N . VAL A 1 101 ? 0.194 7.008 2.916 1 98.75 101 VAL A N 1
ATOM 762 C CA . VAL A 1 101 ? 0.081 7.523 4.277 1 98.75 101 VAL A CA 1
ATOM 763 C C . VAL A 1 101 ? 0.461 6.434 5.277 1 98.75 101 VAL A C 1
ATOM 765 O O . VAL A 1 101 ? -0.119 5.344 5.266 1 98.75 101 VAL A O 1
ATOM 768 N N . VAL A 1 102 ? 1.429 6.719 6.152 1 98.62 102 VAL A N 1
ATOM 769 C CA . VAL A 1 102 ? 1.934 5.734 7.102 1 98.62 102 VAL A CA 1
ATOM 770 C C . VAL A 1 102 ? 1.966 6.34 8.508 1 98.62 102 VAL A C 1
ATOM 772 O O . VAL A 1 102 ? 2.758 7.242 8.781 1 98.62 102 VAL A O 1
ATOM 775 N N . PRO A 1 103 ? 1.122 5.879 9.406 1 97.75 103 PRO A N 1
ATOM 776 C CA . PRO A 1 103 ? 1.282 6.297 10.805 1 97.75 103 PRO A CA 1
ATOM 777 C C . PRO A 1 103 ? 2.555 5.75 11.445 1 97.75 103 PRO A C 1
ATOM 779 O O . PRO A 1 103 ? 2.949 4.613 11.164 1 97.75 103 PRO A O 1
ATOM 782 N N . LEU A 1 104 ? 3.201 6.551 12.234 1 97.12 104 LEU A N 1
ATOM 783 C CA . LEU A 1 104 ? 4.406 6.141 12.945 1 97.12 104 LEU A CA 1
ATOM 784 C C . LEU A 1 104 ? 4.09 5.793 14.398 1 97.12 104 LEU A C 1
ATOM 786 O O . LEU A 1 104 ? 3.732 6.668 15.188 1 97.12 104 LEU A O 1
ATOM 790 N N . SER A 1 105 ? 4.188 4.531 14.758 1 95.06 105 SER A N 1
ATOM 791 C CA . SER A 1 105 ? 3.982 4.043 16.109 1 95.06 105 SER A CA 1
ATOM 792 C C . SER A 1 105 ? 2.621 4.469 16.656 1 95.06 105 SER A C 1
ATOM 794 O O . SER A 1 105 ? 2.523 4.992 17.766 1 95.06 105 SER A O 1
ATOM 796 N N . ALA A 1 106 ? 1.664 4.367 15.805 1 93.62 106 ALA A N 1
ATOM 797 C CA . ALA A 1 106 ? 0.316 4.734 16.234 1 93.62 106 ALA A CA 1
ATOM 798 C C . ALA A 1 106 ? -0.275 3.678 17.156 1 93.62 106 ALA A C 1
ATOM 800 O O . ALA A 1 106 ? -0.151 2.479 16.906 1 93.62 106 ALA A O 1
ATOM 801 N N . HIS A 1 107 ? -0.789 4.133 18.156 1 88.12 107 HIS A N 1
ATOM 802 C CA . HIS A 1 107 ? -1.487 3.279 19.109 1 88.12 107 HIS A CA 1
ATOM 803 C C . HIS A 1 107 ? -2.992 3.303 18.875 1 88.12 107 HIS A C 1
ATOM 805 O O . HIS A 1 107 ? -3.719 4.051 19.531 1 88.12 107 HIS A O 1
ATOM 811 N N . ALA A 1 108 ? -3.459 2.582 18.016 1 86.12 108 ALA A N 1
ATOM 812 C CA . ALA A 1 108 ? -4.871 2.545 17.641 1 86.12 108 ALA A CA 1
ATOM 813 C C . ALA A 1 108 ? -5.254 1.18 17.078 1 86.12 108 ALA A C 1
ATOM 815 O O . ALA A 1 108 ? -4.387 0.395 16.688 1 86.12 108 ALA A O 1
ATOM 816 N N . LEU A 1 109 ? -6.531 0.958 17.109 1 78.81 109 LEU A N 1
ATOM 817 C CA . LEU A 1 109 ? -7.051 -0.282 16.547 1 78.81 109 LEU A CA 1
ATOM 818 C C . LEU A 1 109 ? -6.785 -0.348 15.047 1 78.81 109 LEU A C 1
ATOM 820 O O . LEU A 1 109 ? -6.598 -1.434 14.492 1 78.81 109 LEU A O 1
ATOM 824 N N . PHE A 1 110 ? -6.707 0.926 14.5 1 84.12 110 PHE A N 1
ATOM 825 C CA . PHE A 1 110 ? -6.414 1.041 13.078 1 84.12 110 PHE A CA 1
ATOM 826 C C . PHE A 1 110 ? -5.145 1.851 12.844 1 84.12 110 PHE A C 1
ATOM 828 O O . PHE A 1 110 ? -5.113 3.055 13.109 1 84.12 110 PHE A O 1
ATOM 835 N N . ALA A 1 111 ? -4.148 1.164 12.414 1 91.94 111 ALA A N 1
ATOM 836 C CA . ALA A 1 111 ? -2.891 1.873 12.195 1 91.94 111 ALA A CA 1
ATOM 837 C C . ALA A 1 111 ? -2.184 1.365 10.938 1 91.94 111 ALA A C 1
ATOM 839 O O . ALA A 1 111 ? -0.954 1.393 10.859 1 91.94 111 ALA A O 1
ATOM 840 N N . SER A 1 112 ? -3.012 0.872 10.039 1 94.44 112 SER A N 1
ATOM 841 C CA . SER A 1 112 ? -2.436 0.373 8.797 1 94.44 112 SER A CA 1
ATOM 842 C C . SER A 1 112 ? -2.082 1.518 7.852 1 94.44 112 SER A C 1
ATOM 844 O O . SER A 1 112 ? -2.742 2.557 7.855 1 94.44 112 SER A O 1
ATOM 846 N N . PRO A 1 113 ? -1.058 1.299 7.023 1 98.12 113 PRO A N 1
ATOM 847 C CA . PRO A 1 113 ? -0.809 2.271 5.957 1 98.12 113 PRO A CA 1
ATOM 848 C C . PRO A 1 113 ? -1.978 2.385 4.98 1 98.12 113 PRO A C 1
ATOM 850 O O . PRO A 1 113 ? -2.754 1.439 4.828 1 98.12 113 PRO A O 1
ATOM 853 N N . VAL A 1 114 ? -2.031 3.561 4.379 1 98.12 114 VAL A N 1
ATOM 854 C CA . VAL A 1 114 ? -3.092 3.84 3.416 1 98.12 114 VAL A CA 1
ATOM 855 C C . VAL A 1 114 ? -2.48 4.34 2.109 1 98.12 114 VAL A C 1
ATOM 857 O O . VAL A 1 114 ? -1.614 5.219 2.117 1 98.12 114 VAL A O 1
ATOM 860 N N . VAL A 1 115 ? -2.938 3.727 0.992 1 98.69 115 VAL A N 1
ATOM 861 C CA . VAL A 1 115 ? -2.549 4.188 -0.336 1 98.69 115 VAL A CA 1
ATOM 862 C C . VAL A 1 115 ? -3.719 4.914 -0.996 1 98.69 115 VAL A C 1
ATOM 864 O O . VAL A 1 115 ? -4.773 4.32 -1.229 1 98.69 115 VAL A O 1
ATOM 867 N N . VAL A 1 116 ? -3.537 6.191 -1.289 1 98.31 116 VAL A N 1
ATOM 868 C CA . VAL A 1 116 ? -4.582 6.992 -1.914 1 98.31 116 VAL A CA 1
ATOM 869 C C . VAL A 1 116 ? -4.133 7.438 -3.303 1 98.31 116 VAL A C 1
ATOM 871 O O . VAL A 1 116 ? -2.947 7.355 -3.635 1 98.31 116 VAL A O 1
ATOM 874 N N . GLY A 1 117 ? -5.086 7.844 -4.121 1 97.56 117 GLY A N 1
ATOM 875 C CA . GLY A 1 117 ? -4.73 8.352 -5.438 1 97.56 117 GLY A CA 1
ATOM 876 C C . GLY A 1 117 ? -3.85 9.586 -5.387 1 97.56 117 GLY A C 1
ATOM 877 O O . GLY A 1 117 ? -3.93 10.367 -4.438 1 97.56 117 GLY A O 1
ATOM 878 N N . ALA A 1 118 ? -3.082 9.758 -6.391 1 96.56 118 ALA A N 1
ATOM 879 C CA . ALA A 1 118 ? -2.127 10.867 -6.43 1 96.56 118 ALA A CA 1
ATOM 880 C C . ALA A 1 118 ? -2.846 12.211 -6.449 1 96.56 118 ALA A C 1
ATOM 882 O O . ALA A 1 118 ? -2.24 13.25 -6.164 1 96.56 118 ALA A O 1
ATOM 883 N N . GLY A 1 119 ? -4.094 12.234 -6.875 1 96.38 119 GLY A N 1
ATOM 884 C CA . GLY A 1 119 ? -4.863 13.469 -6.902 1 96.38 119 GLY A CA 1
ATOM 885 C C . GLY A 1 119 ? -5.438 13.852 -5.551 1 96.38 119 GLY A C 1
ATOM 886 O O . GLY A 1 119 ? -6.016 14.922 -5.395 1 96.38 119 GLY A O 1
ATOM 887 N N . ALA A 1 120 ? -5.27 13.016 -4.57 1 97.69 120 ALA A N 1
ATOM 888 C CA . ALA A 1 120 ? -5.836 13.258 -3.246 1 97.69 120 ALA A CA 1
ATOM 889 C C . ALA A 1 120 ? -5.059 14.336 -2.506 1 97.69 120 ALA A C 1
ATOM 891 O O . ALA A 1 120 ? -3.879 14.57 -2.787 1 97.69 120 ALA A O 1
ATOM 892 N N . GLU A 1 121 ? -5.75 15.008 -1.648 1 98.44 121 GLU A N 1
ATOM 893 C CA . GLU A 1 121 ? -5.148 15.875 -0.643 1 98.44 121 GLU A CA 1
ATOM 894 C C . GLU A 1 121 ? -5.168 15.219 0.736 1 98.44 121 GLU A C 1
ATOM 896 O O . GLU A 1 121 ? -6.219 14.797 1.213 1 98.44 121 GLU A O 1
ATOM 901 N N . VAL A 1 122 ? -4 15.117 1.34 1 98.75 122 VAL A N 1
ATOM 902 C CA . VAL A 1 122 ? -3.883 14.57 2.688 1 98.75 122 VAL A CA 1
ATOM 903 C C . VAL A 1 122 ? -3.625 15.703 3.684 1 98.75 122 VAL A C 1
ATOM 905 O O . VAL A 1 122 ? -2.678 16.469 3.523 1 98.75 122 VAL A O 1
ATOM 908 N N . ASN A 1 123 ? -4.477 15.789 4.668 1 98.62 123 ASN A N 1
ATOM 909 C CA . ASN A 1 123 ? -4.305 16.781 5.723 1 98.62 123 ASN A CA 1
ATOM 910 C C . ASN A 1 123 ? -4.023 16.125 7.074 1 98.62 123 ASN A C 1
ATOM 912 O O . ASN A 1 123 ? -4.766 15.25 7.508 1 98.62 123 ASN A O 1
ATOM 916 N N . VAL A 1 124 ? -2.955 16.516 7.664 1 97.94 124 VAL A N 1
ATOM 917 C CA . VAL A 1 124 ? -2.604 16.078 9.016 1 97.94 124 VAL A CA 1
ATOM 918 C C . VAL A 1 124 ? -2.781 17.25 9.984 1 97.94 124 VAL A C 1
ATOM 920 O O . VAL A 1 124 ? -1.983 18.188 9.992 1 97.94 124 VAL A O 1
ATOM 923 N N . GLU A 1 125 ? -3.744 17.125 10.812 1 96.31 125 GLU A N 1
ATOM 924 C CA . GLU A 1 125 ? -4.055 18.188 11.758 1 96.31 125 GLU A CA 1
ATOM 925 C C . GLU A 1 125 ? -3.566 17.844 13.164 1 96.31 125 GLU A C 1
ATOM 927 O O . GLU A 1 125 ? -3.885 16.781 13.688 1 96.31 125 GLU A O 1
ATOM 932 N N . LEU A 1 126 ? -2.775 18.75 13.727 1 94.69 126 LEU A N 1
ATOM 933 C CA . LEU A 1 126 ? -2.393 18.578 15.125 1 94.69 126 LEU A CA 1
ATOM 934 C C . LEU A 1 126 ? -3.551 18.938 16.047 1 94.69 126 LEU A C 1
ATOM 936 O O . LEU A 1 126 ? -3.967 20.094 16.109 1 94.69 126 LEU A O 1
ATOM 940 N N . VAL A 1 127 ? -4.117 17.891 16.672 1 87.31 127 VAL A N 1
ATOM 941 C CA . VAL A 1 127 ? -5.254 18.125 17.562 1 87.31 127 VAL A CA 1
ATOM 942 C C . VAL A 1 127 ? -4.789 18.875 18.812 1 87.31 127 VAL A C 1
ATOM 944 O O . VAL A 1 127 ? -3.709 18.594 19.344 1 87.31 127 VAL A O 1
ATOM 947 N N . ALA A 1 128 ? -5.496 19.938 19.062 1 65.62 128 ALA A N 1
ATOM 948 C CA . ALA A 1 128 ? -5.184 20.891 20.125 1 65.62 128 ALA A CA 1
ATOM 949 C C . ALA A 1 128 ? -5.043 20.188 21.469 1 65.62 128 ALA A C 1
ATOM 951 O O . ALA A 1 128 ? -5.961 19.5 21.922 1 65.62 128 ALA A O 1
ATOM 952 N N . ALA A 1 129 ? -3.906 19.625 21.703 1 61.47 129 ALA A N 1
ATOM 953 C CA . ALA A 1 129 ? -3.705 19.359 23.125 1 61.47 129 ALA A CA 1
ATOM 954 C C . ALA A 1 129 ? -2.65 20.297 23.719 1 61.47 129 ALA A C 1
ATOM 956 O O . ALA A 1 129 ? -1.783 20.781 23 1 61.47 129 ALA A O 1
ATOM 957 N N . ALA A 1 130 ? -2.928 20.797 24.875 1 53.88 130 ALA A N 1
ATOM 958 C CA . ALA A 1 130 ? -2.047 21.719 25.578 1 53.88 130 ALA A CA 1
ATOM 959 C C . ALA A 1 130 ? -0.585 21.312 25.438 1 53.88 130 ALA A C 1
ATOM 961 O O . ALA A 1 130 ? -0.194 20.219 25.844 1 53.88 130 ALA A O 1
ATOM 962 N N . GLY A 1 131 ? 0.193 22.047 24.703 1 60.25 131 GLY A N 1
ATOM 963 C CA . GLY A 1 131 ? 1.646 22 24.734 1 60.25 131 GLY A CA 1
ATOM 964 C C . GLY A 1 131 ? 2.244 21.109 23.656 1 60.25 131 GLY A C 1
ATOM 965 O O . GLY A 1 131 ? 3.453 20.859 23.656 1 60.25 131 GLY A O 1
ATOM 966 N N . ASP A 1 132 ? 1.38 20.5 22.766 1 65.75 132 ASP A N 1
ATOM 967 C CA . ASP A 1 132 ? 2.021 19.578 21.844 1 65.75 132 ASP A CA 1
ATOM 968 C C . ASP A 1 132 ? 2.729 20.344 20.719 1 65.75 132 ASP A C 1
ATOM 970 O O . ASP A 1 132 ? 2.166 21.281 20.141 1 65.75 132 ASP A O 1
ATOM 974 N N . GLU A 1 133 ? 4.039 20.156 20.734 1 86.5 133 GLU A N 1
ATOM 975 C CA . GLU A 1 133 ? 4.82 20.672 19.609 1 86.5 133 GLU A CA 1
ATOM 976 C C . GLU A 1 133 ? 5.191 19.547 18.641 1 86.5 133 GLU A C 1
ATOM 978 O O . GLU A 1 133 ? 5.359 18.406 19.047 1 86.5 133 GLU A O 1
ATOM 983 N N . ALA A 1 134 ? 4.996 19.891 17.391 1 95.69 134 ALA A N 1
ATOM 984 C CA . ALA A 1 134 ? 5.402 18.953 16.359 1 95.69 134 ALA A CA 1
ATOM 985 C C . ALA A 1 134 ? 6.293 19.641 15.32 1 95.69 134 ALA A C 1
ATOM 987 O O . ALA A 1 134 ? 6.5 20.859 15.375 1 95.69 134 ALA A O 1
ATOM 988 N N . VAL A 1 135 ? 6.953 18.844 14.594 1 97.62 135 VAL A N 1
ATOM 989 C CA . VAL A 1 135 ? 7.793 19.328 13.508 1 97.62 135 VAL A CA 1
ATOM 990 C C . VAL A 1 135 ? 7.418 18.625 12.203 1 97.62 135 VAL A C 1
ATOM 992 O O . VAL A 1 135 ? 7.168 17.422 12.188 1 97.62 135 VAL A O 1
ATOM 995 N N . VAL A 1 136 ? 7.301 19.391 11.133 1 98.5 136 VAL A N 1
ATOM 996 C CA . VAL A 1 136 ? 7.137 18.797 9.812 1 98.5 136 VAL A CA 1
ATOM 997 C C . VAL A 1 136 ? 8.477 18.781 9.086 1 98.5 136 VAL A C 1
ATOM 999 O O . VAL A 1 136 ? 9.234 19.766 9.133 1 98.5 136 VAL A O 1
ATOM 1002 N N . TRP A 1 137 ? 8.773 17.656 8.453 1 98.62 137 TRP A N 1
ATOM 1003 C CA . TRP A 1 137 ? 10 17.453 7.691 1 98.62 137 TRP A CA 1
ATOM 1004 C C . TRP A 1 137 ? 9.695 17.156 6.23 1 98.62 137 TRP A C 1
ATOM 1006 O O . TRP A 1 137 ? 8.781 16.391 5.93 1 98.62 137 TRP A O 1
ATOM 1016 N N . CYS A 1 138 ? 10.508 17.688 5.344 1 98.31 138 CYS A N 1
ATOM 1017 C CA . CYS A 1 138 ? 10.516 17.312 3.932 1 98.31 138 CYS A CA 1
ATOM 1018 C C . CYS A 1 138 ? 11.812 16.609 3.557 1 98.31 138 CYS A C 1
ATOM 1020 O O . CYS A 1 138 ? 12.883 17.219 3.578 1 98.31 138 CYS A O 1
ATOM 1022 N N . ASP A 1 139 ? 11.703 15.406 3.23 1 97.44 139 ASP A N 1
ATOM 1023 C CA . ASP A 1 139 ? 12.82 14.555 2.84 1 97.44 139 ASP A CA 1
ATOM 1024 C C . ASP A 1 139 ? 13.906 14.562 3.908 1 97.44 139 ASP A C 1
ATOM 1026 O O . ASP A 1 139 ? 15.102 14.492 3.59 1 97.44 139 ASP A O 1
ATOM 1030 N N . GLY A 1 140 ? 13.477 14.734 5.152 1 96.81 140 GLY A N 1
ATOM 1031 C CA . GLY A 1 140 ? 14.414 14.734 6.27 1 96.81 140 GLY A CA 1
ATOM 1032 C C . GLY A 1 140 ? 15.43 15.859 6.191 1 96.81 140 GLY A C 1
ATOM 1033 O O . GLY A 1 140 ? 16.453 15.82 6.871 1 96.81 140 GLY A O 1
ATOM 1034 N N . ARG A 1 141 ? 15.234 16.828 5.398 1 96.31 141 ARG A N 1
ATOM 1035 C CA . ARG A 1 141 ? 16.219 17.875 5.148 1 96.31 141 ARG A CA 1
ATOM 1036 C C . ARG A 1 141 ? 15.672 19.25 5.539 1 96.31 141 ARG A C 1
ATOM 1038 O O . ARG A 1 141 ? 16.375 20.031 6.172 1 96.31 141 ARG A O 1
ATOM 1045 N N . ARG A 1 142 ? 14.508 19.641 5.082 1 97.75 142 ARG A N 1
ATOM 1046 C CA . ARG A 1 142 ? 13.852 20.906 5.387 1 97.75 142 ARG A CA 1
ATOM 1047 C C . ARG A 1 142 ? 12.734 20.719 6.406 1 97.75 142 ARG A C 1
ATOM 1049 O O . ARG A 1 142 ? 12.008 19.719 6.352 1 97.75 142 ARG A O 1
ATOM 1056 N N . SER A 1 143 ? 12.594 21.688 7.391 1 98.31 143 SER A N 1
ATOM 1057 C CA . SER A 1 143 ? 11.586 21.5 8.43 1 98.31 143 SER A CA 1
ATOM 1058 C C . SER A 1 143 ? 11.102 22.828 8.984 1 98.31 143 SER A C 1
ATOM 1060 O O . SER A 1 143 ? 11.719 23.875 8.742 1 98.31 143 SER A O 1
ATOM 1062 N N . THR A 1 144 ? 10.016 22.844 9.633 1 98 144 THR A N 1
ATOM 1063 C CA . THR A 1 144 ? 9.5 23.938 10.445 1 98 144 THR A CA 1
ATOM 1064 C C . THR A 1 144 ? 8.703 23.406 11.633 1 98 144 THR A C 1
ATOM 1066 O O . THR A 1 144 ? 8.125 22.328 11.57 1 98 144 THR A O 1
ATOM 1069 N N . GLY A 1 145 ? 8.703 24.156 12.711 1 97.19 145 GLY A N 1
ATOM 1070 C CA . GLY A 1 145 ? 7.891 23.812 13.867 1 97.19 145 GLY A CA 1
ATOM 1071 C C . GLY A 1 145 ? 6.406 24.031 13.641 1 97.19 145 GLY A C 1
ATOM 1072 O O . GLY A 1 145 ? 6.016 24.922 12.883 1 97.19 145 GLY A O 1
ATOM 1073 N N . LEU A 1 146 ? 5.629 23.172 14.32 1 96.62 146 LEU A N 1
ATOM 1074 C CA . LEU A 1 146 ? 4.176 23.281 14.281 1 96.62 146 LEU A CA 1
ATOM 1075 C C . LEU A 1 146 ? 3.605 23.484 15.68 1 96.62 146 LEU A C 1
ATOM 1077 O O . LEU A 1 146 ? 4.121 22.938 16.656 1 96.62 146 LEU A O 1
ATOM 1081 N N . ARG A 1 147 ? 2.578 24.234 15.727 1 92.69 147 ARG A N 1
ATOM 1082 C CA . ARG A 1 147 ? 1.871 24.438 16.984 1 92.69 147 ARG A CA 1
ATOM 1083 C C . ARG A 1 147 ? 0.527 23.719 16.984 1 92.69 147 ARG A C 1
ATOM 1085 O O . ARG A 1 147 ? 0.003 23.375 15.922 1 92.69 147 ARG A O 1
ATOM 1092 N N . SER A 1 148 ? 0.012 23.531 18.172 1 91.31 148 SER A N 1
ATOM 1093 C CA . SER A 1 148 ? -1.315 22.953 18.297 1 91.31 148 SER A CA 1
ATOM 1094 C C . SER A 1 148 ? -2.334 23.688 17.438 1 91.31 148 SER A C 1
ATOM 1096 O O . SER A 1 148 ? -2.322 24.922 17.375 1 91.31 148 SER A O 1
ATOM 1098 N N . GLY A 1 149 ? -3.193 22.906 16.766 1 91.75 149 GLY A N 1
ATOM 1099 C CA . GLY A 1 149 ? -4.223 23.5 15.922 1 91.75 149 GLY A CA 1
ATOM 1100 C C . GLY A 1 149 ? -3.781 23.688 14.484 1 91.75 149 GLY A C 1
ATOM 1101 O O . GLY A 1 149 ? -4.613 23.922 13.602 1 91.75 149 GLY A O 1
ATOM 1102 N N . TRP A 1 150 ? -2.432 23.594 14.25 1 96.06 150 TRP A N 1
ATOM 1103 C CA . TRP A 1 150 ? -1.942 23.719 12.883 1 96.06 150 TRP A CA 1
ATOM 1104 C C . TRP A 1 150 ? -2.232 22.453 12.086 1 96.06 150 TRP A C 1
ATOM 1106 O O . TRP A 1 150 ? -2.51 21.406 12.664 1 96.06 150 TRP A O 1
ATOM 1116 N N . SER A 1 151 ? -2.227 22.594 10.828 1 97.12 151 SER A N 1
ATOM 1117 C CA . SER A 1 151 ? -2.383 21.453 9.938 1 97.12 151 SER A CA 1
ATOM 1118 C C . SER A 1 151 ? -1.344 21.469 8.82 1 97.12 151 SER A C 1
ATOM 1120 O O . SER A 1 151 ? -0.824 22.531 8.469 1 97.12 151 SER A O 1
ATOM 1122 N N . VAL A 1 152 ? -0.983 20.344 8.375 1 98.75 152 VAL A N 1
ATOM 1123 C CA . VAL A 1 152 ? -0.089 20.172 7.234 1 98.75 152 VAL A CA 1
ATOM 1124 C C . VAL A 1 152 ? -0.855 19.547 6.07 1 98.75 152 VAL A C 1
ATOM 1126 O O . VAL A 1 152 ? -1.406 18.453 6.195 1 98.75 152 VAL A O 1
ATOM 1129 N N . ARG A 1 153 ? -0.891 20.25 4.996 1 98.88 153 ARG A N 1
ATOM 1130 C CA . ARG A 1 153 ? -1.537 19.781 3.775 1 98.88 153 ARG A CA 1
ATOM 1131 C C . ARG A 1 153 ? -0.51 19.234 2.785 1 98.88 153 ARG A C 1
ATOM 1133 O O . ARG A 1 153 ? 0.451 19.922 2.441 1 98.88 153 ARG A O 1
ATOM 1140 N N . VAL A 1 154 ? -0.71 18.031 2.354 1 98.88 154 VAL A N 1
ATOM 1141 C CA . VAL A 1 154 ? 0.198 17.406 1.404 1 98.88 154 VAL A CA 1
ATOM 1142 C C . VAL A 1 154 ? -0.568 17 0.147 1 98.88 154 VAL A C 1
ATOM 1144 O O . VAL A 1 154 ? -1.635 16.391 0.234 1 98.88 154 VAL A O 1
ATOM 1147 N N . ARG A 1 155 ? -0.084 17.344 -0.991 1 98.38 155 ARG A N 1
ATOM 1148 C CA . ARG A 1 155 ? -0.642 16.984 -2.287 1 98.38 155 ARG A CA 1
ATOM 1149 C C . ARG A 1 155 ? 0.46 16.812 -3.328 1 98.38 155 ARG A C 1
ATOM 1151 O O . ARG A 1 155 ? 1.608 17.188 -3.092 1 98.38 155 ARG A O 1
ATOM 1158 N N . ARG A 1 156 ? 0.052 16.141 -4.406 1 97 156 ARG A N 1
ATOM 1159 C CA . ARG A 1 156 ? 0.986 16.094 -5.527 1 97 156 ARG A CA 1
ATOM 1160 C C . ARG A 1 156 ? 1.352 17.484 -6.008 1 97 156 ARG A C 1
ATOM 1162 O O . ARG A 1 156 ? 0.483 18.359 -6.133 1 97 156 ARG A O 1
ATOM 1169 N N . HIS A 1 157 ? 2.65 17.672 -6.164 1 94.62 157 HIS A N 1
ATOM 1170 C CA . HIS A 1 157 ? 3.09 18.938 -6.746 1 94.62 157 HIS A CA 1
ATOM 1171 C C . HIS A 1 157 ? 2.666 19.047 -8.203 1 94.62 157 HIS A C 1
ATOM 1173 O O . HIS A 1 157 ? 2.641 18.047 -8.93 1 94.62 157 HIS A O 1
ATOM 1179 N N . ARG A 1 158 ? 2.361 20.234 -8.609 1 87.19 158 ARG A N 1
ATOM 1180 C CA . ARG A 1 158 ? 1.858 20.469 -9.961 1 87.19 158 ARG A CA 1
ATOM 1181 C C . ARG A 1 158 ? 2.885 20.062 -11.008 1 87.19 158 ARG A C 1
ATOM 1183 O O . ARG A 1 158 ? 2.52 19.609 -12.094 1 87.19 158 ARG A O 1
ATOM 1190 N N . ASP A 1 159 ? 4.156 20.328 -10.672 1 81.31 159 ASP A N 1
ATOM 1191 C CA . ASP A 1 159 ? 5.223 19.969 -11.602 1 81.31 159 ASP A CA 1
ATOM 1192 C C . ASP A 1 159 ? 5.953 18.703 -11.148 1 81.31 159 ASP A C 1
ATOM 1194 O O . ASP A 1 159 ? 6.5 18.672 -10.039 1 81.31 159 ASP A O 1
ATOM 1198 N N . ASP A 1 160 ? 5.672 17.625 -11.891 1 72.69 160 ASP A N 1
ATOM 1199 C CA . ASP A 1 160 ? 6.457 16.422 -11.594 1 72.69 160 ASP A CA 1
ATOM 1200 C C . ASP A 1 160 ? 7.941 16.672 -11.852 1 72.69 160 ASP A C 1
ATOM 1202 O O . ASP A 1 160 ? 8.305 17.484 -12.703 1 72.69 160 ASP A O 1
ATOM 1206 N N . LEU A 1 161 ? 8.688 16.109 -10.906 1 71.69 161 LEU A N 1
ATOM 1207 C CA . LEU A 1 161 ? 10.125 16.266 -11.078 1 71.69 161 LEU A CA 1
ATOM 1208 C C . LEU A 1 161 ? 10.641 15.375 -12.211 1 71.69 161 LEU A C 1
ATOM 1210 O O . LEU A 1 161 ? 10.125 14.273 -12.43 1 71.69 161 LEU A O 1
ATOM 1214 N N . LEU A 1 162 ? 11.359 16.016 -13.055 1 63.81 162 LEU A N 1
ATOM 1215 C CA . LEU A 1 162 ? 12.047 15.234 -14.078 1 63.81 162 LEU A CA 1
ATOM 1216 C C . LEU A 1 162 ? 13.297 14.57 -13.516 1 63.81 162 LEU A C 1
ATOM 1218 O O . LEU A 1 162 ? 14.156 15.242 -12.945 1 63.81 162 LEU A O 1
ATOM 1222 N N . LEU A 1 163 ? 13.102 13.336 -13.172 1 59.53 163 LEU A N 1
ATOM 1223 C CA . LEU A 1 163 ? 14.312 12.664 -12.703 1 59.53 163 LEU A CA 1
ATOM 1224 C C . LEU A 1 163 ? 15.039 11.992 -13.859 1 59.53 163 LEU A C 1
ATOM 1226 O O . LEU A 1 163 ? 14.406 11.383 -14.727 1 59.53 163 LEU A O 1
ATOM 1230 N N . ALA A 1 164 ? 16.281 12.359 -14.016 1 54.19 164 ALA A N 1
ATOM 1231 C CA . ALA A 1 164 ? 17.109 11.633 -14.977 1 54.19 164 ALA A CA 1
ATOM 1232 C C . ALA A 1 164 ? 17.125 10.141 -14.672 1 54.19 164 ALA A C 1
ATOM 1234 O O . ALA A 1 164 ? 17.25 9.742 -13.508 1 54.19 164 ALA A O 1
ATOM 1235 N N . ARG A 1 165 ? 16.406 9.398 -15.484 1 58.16 165 ARG A N 1
ATOM 1236 C CA . ARG A 1 165 ? 16.469 7.957 -15.281 1 58.16 165 ARG A CA 1
ATOM 1237 C C . ARG A 1 165 ? 17.922 7.48 -15.242 1 58.16 165 ARG A C 1
ATOM 1239 O O . ARG A 1 165 ? 18.656 7.621 -16.219 1 58.16 165 ARG A O 1
ATOM 1246 N N . LEU A 1 166 ? 18.453 7.402 -14.102 1 53.16 166 LEU A N 1
ATOM 1247 C CA . LEU A 1 166 ? 19.859 6.969 -14.062 1 53.16 166 LEU A CA 1
ATOM 1248 C C . LEU A 1 166 ? 20 5.559 -14.617 1 53.16 166 LEU A C 1
ATOM 1250 O O . LEU A 1 166 ? 21 5.238 -15.258 1 53.16 166 LEU A O 1
ATOM 1254 N N . SER A 1 167 ? 19.031 4.648 -14.172 1 59.59 167 SER A N 1
ATOM 1255 C CA . SER A 1 167 ? 19.281 3.279 -14.602 1 59.59 167 SER A CA 1
ATOM 1256 C C . SER A 1 167 ? 18.172 2.777 -15.531 1 59.59 167 SER A C 1
ATOM 1258 O O . SER A 1 167 ? 17.016 3.156 -15.383 1 59.59 167 SER A O 1
ATOM 1260 N N . GLU A 1 168 ? 18.547 2.174 -16.531 1 65.94 168 GLU A N 1
ATOM 1261 C CA . GLU A 1 168 ? 17.688 1.497 -17.484 1 65.94 168 GLU A CA 1
ATOM 1262 C C . GLU A 1 168 ? 17.109 0.207 -16.891 1 65.94 168 GLU A C 1
ATOM 1264 O O . GLU A 1 168 ? 16.266 -0.439 -17.516 1 65.94 168 GLU A O 1
ATOM 1269 N N . GLN A 1 169 ? 17.5 -0.005 -15.719 1 77.75 169 GLN A N 1
ATOM 1270 C CA . GLN A 1 169 ? 17.078 -1.285 -15.164 1 77.75 169 GLN A CA 1
ATOM 1271 C C . GLN A 1 169 ? 15.617 -1.234 -14.727 1 77.75 169 GLN A C 1
ATOM 1273 O O . GLN A 1 169 ? 15.156 -0.218 -14.203 1 77.75 169 GLN A O 1
ATOM 1278 N N . PRO A 1 170 ? 14.977 -2.357 -15.047 1 84.94 170 PRO A N 1
ATOM 1279 C CA . PRO A 1 170 ? 13.609 -2.467 -14.539 1 84.94 170 PRO A CA 1
ATOM 1280 C C . PRO A 1 170 ? 13.516 -2.242 -13.031 1 84.94 170 PRO A C 1
ATOM 1282 O O . PRO A 1 170 ? 14.438 -2.604 -12.289 1 84.94 170 PRO A O 1
ATOM 1285 N N . PHE A 1 171 ? 12.562 -1.56 -12.617 1 86.06 171 PHE A N 1
ATOM 1286 C CA . PHE A 1 171 ? 12.383 -1.213 -11.211 1 86.06 171 PHE A CA 1
ATOM 1287 C C . PHE A 1 171 ? 12.523 -2.445 -10.328 1 86.06 171 PHE A C 1
ATOM 1289 O O . PHE A 1 171 ? 13.117 -2.373 -9.242 1 86.06 171 PHE A O 1
ATOM 1296 N N . THR A 1 172 ? 11.961 -3.592 -10.758 1 89.06 172 THR A N 1
ATOM 1297 C CA . THR A 1 172 ? 12.086 -4.828 -9.992 1 89.06 172 THR A CA 1
ATOM 1298 C C . THR A 1 172 ? 13.547 -5.148 -9.711 1 89.06 172 THR A C 1
ATOM 1300 O O . THR A 1 172 ? 13.914 -5.477 -8.586 1 89.06 172 THR A O 1
ATOM 1303 N N . GLU A 1 173 ? 14.375 -5.023 -10.648 1 88.75 173 GLU A N 1
ATOM 1304 C CA . GLU A 1 173 ? 15.797 -5.312 -10.492 1 88.75 173 GLU A CA 1
ATOM 1305 C C . GLU A 1 173 ? 16.453 -4.328 -9.531 1 88.75 173 GLU A C 1
ATOM 1307 O O . GLU A 1 173 ? 17.328 -4.707 -8.75 1 88.75 173 GLU A O 1
ATOM 1312 N N . ARG A 1 174 ? 16.031 -3.137 -9.625 1 86.5 174 ARG A N 1
ATOM 1313 C CA . ARG A 1 174 ? 16.578 -2.135 -8.703 1 86.5 174 ARG A CA 1
ATOM 1314 C C . ARG A 1 174 ? 16.188 -2.457 -7.262 1 86.5 174 ARG A C 1
ATOM 1316 O O . ARG A 1 174 ? 17 -2.287 -6.352 1 86.5 174 ARG A O 1
ATOM 1323 N N . LEU A 1 175 ? 14.969 -2.949 -7.109 1 88.56 175 LEU A N 1
ATOM 1324 C CA . LEU A 1 175 ? 14.516 -3.324 -5.777 1 88.56 175 LEU A CA 1
ATOM 1325 C C . LEU A 1 175 ? 15.32 -4.504 -5.238 1 88.56 175 LEU A C 1
ATOM 1327 O O . LEU A 1 175 ? 15.734 -4.496 -4.078 1 88.56 175 LEU A O 1
ATOM 1331 N N . VAL A 1 176 ? 15.484 -5.473 -6.059 1 88.75 176 VAL A N 1
ATOM 1332 C CA . VAL A 1 176 ? 16.219 -6.676 -5.672 1 88.75 176 VAL A CA 1
ATOM 1333 C C . VAL A 1 176 ? 17.625 -6.297 -5.211 1 88.75 176 VAL A C 1
ATOM 1335 O O . VAL A 1 176 ? 18.109 -6.793 -4.188 1 88.75 176 VAL A O 1
ATOM 1338 N N . ARG A 1 177 ? 18.234 -5.469 -5.922 1 86.81 177 ARG A N 1
ATOM 1339 C CA . ARG A 1 177 ? 19.594 -5.031 -5.582 1 86.81 177 ARG A CA 1
ATOM 1340 C C . ARG A 1 177 ? 19.594 -4.211 -4.297 1 86.81 177 ARG A C 1
ATOM 1342 O O . ARG A 1 177 ? 20.422 -4.438 -3.412 1 86.81 177 ARG A O 1
ATOM 1349 N N . LYS A 1 178 ? 18.641 -3.324 -4.223 1 87.44 178 LYS A N 1
ATOM 1350 C CA . LYS A 1 178 ? 18.594 -2.395 -3.096 1 87.44 178 LYS A CA 1
ATOM 1351 C C . LYS A 1 178 ? 18.344 -3.135 -1.782 1 87.44 178 LYS A C 1
ATOM 1353 O O . LYS A 1 178 ? 18.938 -2.793 -0.753 1 87.44 178 LYS A O 1
ATOM 1358 N N . PHE A 1 179 ? 17.484 -4.156 -1.856 1 88.75 179 PHE A N 1
ATOM 1359 C CA . PHE A 1 179 ? 17.078 -4.801 -0.617 1 88.75 179 PHE A CA 1
ATOM 1360 C C . PHE A 1 179 ? 17.703 -6.184 -0.487 1 88.75 179 PHE A C 1
ATOM 1362 O O . PHE A 1 179 ? 17.484 -6.875 0.511 1 88.75 179 PHE A O 1
ATOM 1369 N N . GLY A 1 180 ? 18.5 -6.562 -1.39 1 86.19 180 GLY A N 1
ATOM 1370 C CA . GLY A 1 180 ? 19.141 -7.871 -1.36 1 86.19 180 GLY A CA 1
ATOM 1371 C C . GLY A 1 180 ? 18.141 -9.016 -1.324 1 86.19 180 GLY A C 1
ATOM 1372 O O . GLY A 1 180 ? 18.25 -9.922 -0.502 1 86.19 180 GLY A O 1
ATOM 1373 N N . LEU A 1 181 ? 17.172 -8.938 -2.223 1 84.81 181 LEU A N 1
ATOM 1374 C CA . LEU A 1 181 ? 16.094 -9.93 -2.217 1 84.81 181 LEU A CA 1
ATOM 1375 C C . LEU A 1 181 ? 16.562 -11.234 -2.846 1 84.81 181 LEU A C 1
ATOM 1377 O O . LEU A 1 181 ? 17.344 -11.234 -3.801 1 84.81 181 LEU A O 1
ATOM 1381 N N . ARG A 1 182 ? 16.109 -12.328 -2.266 1 81.81 182 ARG A N 1
ATOM 1382 C CA . ARG A 1 182 ? 16.469 -13.648 -2.775 1 81.81 182 ARG A CA 1
ATOM 1383 C C . ARG A 1 182 ? 15.633 -14.016 -3.994 1 81.81 182 ARG A C 1
ATOM 1385 O O . ARG A 1 182 ? 14.406 -14.109 -3.902 1 81.81 182 ARG A O 1
ATOM 1392 N N . VAL A 1 183 ? 16.312 -14.141 -5.102 1 82.19 183 VAL A N 1
ATOM 1393 C CA . VAL A 1 183 ? 15.57 -14.5 -6.309 1 82.19 183 VAL A CA 1
ATOM 1394 C C . VAL A 1 183 ? 16.031 -15.867 -6.809 1 82.19 183 VAL A C 1
ATOM 1396 O O . VAL A 1 183 ? 15.297 -16.547 -7.535 1 82.19 183 VAL A O 1
ATOM 1399 N N . GLU A 1 184 ? 17.344 -16.203 -6.594 1 70.56 184 GLU A N 1
ATOM 1400 C CA . GLU A 1 184 ? 17.859 -17.469 -7.109 1 70.56 184 GLU A CA 1
ATOM 1401 C C . GLU A 1 184 ? 17.594 -18.609 -6.133 1 70.56 184 GLU A C 1
ATOM 1403 O O . GLU A 1 184 ? 17.438 -18.391 -4.93 1 70.56 184 GLU A O 1
ATOM 1408 N N . GLY A 1 185 ? 17.172 -19.797 -6.594 1 57.09 185 GLY A N 1
ATOM 1409 C CA . GLY A 1 185 ? 17.047 -21.016 -5.809 1 57.09 185 GLY A CA 1
ATOM 1410 C C . GLY A 1 185 ? 18.344 -21.406 -5.109 1 57.09 185 GLY A C 1
ATOM 1411 O O . GLY A 1 185 ? 19.406 -20.891 -5.453 1 57.09 185 GLY A O 1
ATOM 1412 N N . TRP A 1 186 ? 18.375 -21.766 -3.771 1 40.56 186 TRP A N 1
ATOM 1413 C CA . TRP A 1 186 ? 19.516 -22.422 -3.129 1 40.56 186 TRP A CA 1
ATOM 1414 C C . TRP A 1 186 ? 20.188 -23.422 -4.074 1 40.56 186 TRP A C 1
ATOM 1416 O O . TRP A 1 186 ? 21.125 -24.109 -3.689 1 40.56 186 TRP A O 1
ATOM 1426 N N . ARG A 1 187 ? 19.734 -23.797 -5.156 1 37.31 187 ARG A N 1
ATOM 1427 C CA . ARG A 1 187 ? 20.484 -24.938 -5.684 1 37.31 187 ARG A CA 1
ATOM 1428 C C . ARG A 1 187 ? 21.922 -24.547 -5.992 1 37.31 187 ARG A C 1
ATOM 1430 O O . ARG A 1 187 ? 22.797 -25.422 -6.121 1 37.31 187 ARG A O 1
ATOM 1437 N N . GLY A 1 188 ? 22.188 -23.438 -6.469 1 36.97 188 GLY A N 1
ATOM 1438 C CA . GLY A 1 188 ? 23.516 -23.359 -7.059 1 36.97 188 GLY A CA 1
ATOM 1439 C C . GLY A 1 188 ? 24.625 -23.344 -6.027 1 36.97 188 GLY A C 1
ATOM 1440 O O . GLY A 1 188 ? 25.812 -23.25 -6.379 1 36.97 188 GLY A O 1
ATOM 1441 N N . GLN A 1 189 ? 24.547 -23.047 -4.887 1 36.31 189 GLN A N 1
ATOM 1442 C CA . GLN A 1 189 ? 25.797 -23.125 -4.156 1 36.31 189 GLN A CA 1
ATOM 1443 C C . GLN A 1 189 ? 26.188 -24.578 -3.883 1 36.31 189 GLN A C 1
ATOM 1445 O O . GLN A 1 189 ? 27.281 -24.844 -3.379 1 36.31 189 GLN A O 1
ATOM 1450 N N . ALA A 1 190 ? 25.391 -25.656 -4 1 36.16 190 ALA A N 1
ATOM 1451 C CA . ALA A 1 190 ? 26 -26.953 -3.809 1 36.16 190 ALA A CA 1
ATOM 1452 C C . ALA A 1 190 ? 26.938 -27.297 -4.965 1 36.16 190 ALA A C 1
ATOM 1454 O O . ALA A 1 190 ? 27.812 -28.156 -4.828 1 36.16 190 ALA A O 1
ATOM 1455 N N . GLU A 1 191 ? 26.781 -26.859 -6.184 1 31.61 191 GLU A N 1
ATOM 1456 C CA . GLU A 1 191 ? 27.75 -27.281 -7.195 1 31.61 191 GLU A CA 1
ATOM 1457 C C . GLU A 1 191 ? 29.062 -26.5 -7.055 1 31.61 191 GLU A C 1
ATOM 1459 O O . GLU A 1 191 ? 30.078 -26.891 -7.633 1 31.61 191 GLU A O 1
ATOM 1464 N N . LYS A 1 192 ? 29.109 -25.312 -6.508 1 37.53 192 LYS A N 1
ATOM 1465 C CA . LYS A 1 192 ? 30.469 -24.797 -6.488 1 37.53 192 LYS A CA 1
ATOM 1466 C C . LYS A 1 192 ? 31.312 -25.5 -5.426 1 37.53 192 LYS A C 1
ATOM 1468 O O . LYS A 1 192 ? 32.531 -25.266 -5.324 1 37.53 192 LYS A O 1
ATOM 1473 N N . ARG A 1 193 ? 30.609 -25.891 -4.438 1 34.5 193 ARG A N 1
ATOM 1474 C CA . ARG A 1 193 ? 31.609 -26.453 -3.525 1 34.5 193 ARG A CA 1
ATOM 1475 C C . ARG A 1 193 ? 32.188 -27.766 -4.062 1 34.5 193 ARG A C 1
ATOM 1477 O O . ARG A 1 193 ? 33.125 -28.312 -3.506 1 34.5 193 ARG A O 1
ATOM 1484 N N . GLU A 1 194 ? 31.219 -28.438 -4.695 1 30.91 194 GLU A N 1
ATOM 1485 C CA . GLU A 1 194 ? 31.859 -29.703 -5.051 1 30.91 194 GLU A CA 1
ATOM 1486 C C . GLU A 1 194 ? 32.75 -29.547 -6.281 1 30.91 194 GLU A C 1
ATOM 1488 O O . GLU A 1 194 ? 33.344 -30.516 -6.738 1 30.91 194 GLU A O 1
ATOM 1493 N N . SER A 1 195 ? 32.719 -28.281 -6.906 1 28.69 195 SER A N 1
ATOM 1494 C CA . SER A 1 195 ? 33.906 -28.344 -7.75 1 28.69 195 SER A CA 1
ATOM 1495 C C . SER A 1 195 ? 35.125 -27.781 -7.023 1 28.69 195 SER A C 1
ATOM 1497 O O . SER A 1 195 ? 35 -26.859 -6.211 1 28.69 195 SER A O 1
ATOM 1499 N N . MET B 1 1 ? -40 -14.812 -15.258 1 25.98 1 MET B N 1
ATOM 1500 C CA . MET B 1 1 ? -38.562 -14.828 -15.445 1 25.98 1 MET B CA 1
ATOM 1501 C C . MET B 1 1 ? -38.062 -13.461 -15.898 1 25.98 1 MET B C 1
ATOM 1503 O O . MET B 1 1 ? -36.844 -13.227 -15.938 1 25.98 1 MET B O 1
ATOM 1507 N N . GLY B 1 2 ? -38.781 -12.672 -16.672 1 29.31 2 GLY B N 1
ATOM 1508 C CA . GLY B 1 2 ? -38.812 -11.414 -17.391 1 29.31 2 GLY B CA 1
ATOM 1509 C C . GLY B 1 2 ? -38.656 -10.203 -16.484 1 29.31 2 GLY B C 1
ATOM 1510 O O . GLY B 1 2 ? -38.344 -9.109 -16.953 1 29.31 2 GLY B O 1
ATOM 1511 N N . VAL B 1 3 ? -39.344 -10.109 -15.414 1 26.91 3 VAL B N 1
ATOM 1512 C CA . VAL B 1 3 ? -39.625 -8.984 -14.531 1 26.91 3 VAL B CA 1
ATOM 1513 C C . VAL B 1 3 ? -38.344 -8.531 -13.836 1 26.91 3 VAL B C 1
ATOM 1515 O O . VAL B 1 3 ? -38.25 -7.375 -13.43 1 26.91 3 VAL B O 1
ATOM 1518 N N . LEU B 1 4 ? -37.594 -9.477 -13.328 1 30.84 4 LEU B N 1
ATOM 1519 C CA . LEU B 1 4 ? -36.469 -9.062 -12.508 1 30.84 4 LEU B CA 1
ATOM 1520 C C . LEU B 1 4 ? -35.5 -8.227 -13.328 1 30.84 4 LEU B C 1
ATOM 1522 O O . LEU B 1 4 ? -34.531 -7.664 -12.781 1 30.84 4 LEU B O 1
ATOM 1526 N N . ALA B 1 5 ? -35.5 -8.172 -14.727 1 32.94 5 ALA B N 1
ATOM 1527 C CA . ALA B 1 5 ? -34.844 -7.41 -15.789 1 32.94 5 ALA B CA 1
ATOM 1528 C C . ALA B 1 5 ? 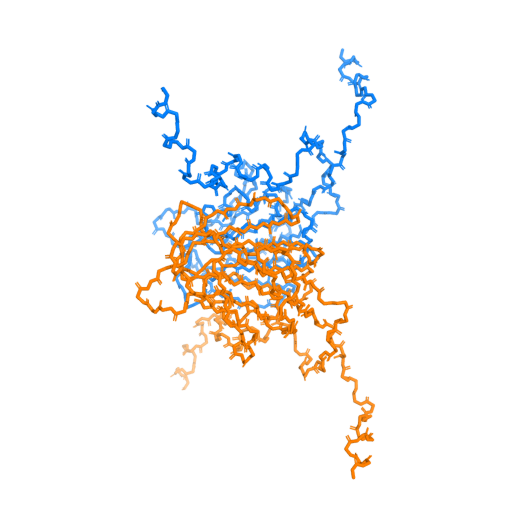-35.219 -5.93 -15.703 1 32.94 5 ALA B C 1
ATOM 1530 O O . ALA B 1 5 ? -34.406 -5.062 -15.992 1 32.94 5 ALA B O 1
ATOM 1531 N N . GLU B 1 6 ? -36.406 -5.547 -15.594 1 31.44 6 GLU B N 1
ATOM 1532 C CA . GLU B 1 6 ? -36.969 -4.23 -15.883 1 31.44 6 GLU B CA 1
ATOM 1533 C C . GLU B 1 6 ? -36.594 -3.217 -14.812 1 31.44 6 GLU B C 1
ATOM 1535 O O . GLU B 1 6 ? -36.469 -2.021 -15.086 1 31.44 6 GLU B O 1
ATOM 1540 N N . ALA B 1 7 ? -36.875 -3.51 -13.633 1 30.98 7 ALA B N 1
ATOM 1541 C CA . ALA B 1 7 ? -36.688 -2.486 -12.609 1 30.98 7 ALA B CA 1
ATOM 1542 C C . ALA B 1 7 ? -35.219 -2.131 -12.445 1 30.98 7 ALA B C 1
ATOM 1544 O O . ALA B 1 7 ? -34.594 -2.486 -11.445 1 30.98 7 ALA B O 1
ATOM 1545 N N . VAL B 1 8 ? -34.312 -2.529 -13.359 1 34.12 8 VAL B N 1
ATOM 1546 C CA . VAL B 1 8 ? -33.062 -1.77 -13.555 1 34.12 8 VAL B CA 1
ATOM 1547 C C . VAL B 1 8 ? -33.406 -0.283 -13.688 1 34.12 8 VAL B C 1
ATOM 1549 O O . VAL B 1 8 ? -33.781 0.179 -14.758 1 34.12 8 VAL B O 1
ATOM 1552 N N . ILE B 1 9 ? -34.406 0.246 -12.992 1 33.47 9 ILE B N 1
ATOM 1553 C CA . ILE B 1 9 ? -34.938 1.606 -12.883 1 33.47 9 ILE B CA 1
ATOM 1554 C C . ILE B 1 9 ? -33.781 2.602 -12.93 1 33.47 9 ILE B C 1
ATOM 1556 O O . ILE B 1 9 ? -32.656 2.281 -12.523 1 33.47 9 ILE B O 1
ATOM 1560 N N . GLU B 1 10 ? -34.094 3.836 -13.469 1 36.03 10 GLU B N 1
ATOM 1561 C CA . GLU B 1 10 ? -33.281 5.023 -13.688 1 36.03 10 GLU B CA 1
ATOM 1562 C C . GLU B 1 10 ? -32.406 5.324 -12.477 1 36.03 10 GLU B C 1
ATOM 1564 O O . GLU B 1 10 ? -31.938 6.453 -12.305 1 36.03 10 GLU B O 1
ATOM 1569 N N . GLN B 1 11 ? -32.625 4.742 -11.383 1 36.44 11 GLN B N 1
ATOM 1570 C CA . GLN B 1 11 ? -31.953 5.109 -10.148 1 36.44 11 GLN B CA 1
ATOM 1571 C C . GLN B 1 11 ? -30.438 5.168 -10.344 1 36.44 11 GLN B C 1
ATOM 1573 O O . GLN B 1 11 ? -29.859 4.27 -10.953 1 36.44 11 GLN B O 1
ATOM 1578 N N . ARG B 1 12 ? -29.906 6.406 -10.531 1 38.62 12 ARG B N 1
ATOM 1579 C CA . ARG B 1 12 ? -28.547 6.91 -10.703 1 38.62 12 ARG B CA 1
ATOM 1580 C C . ARG B 1 12 ? -27.547 6.023 -9.984 1 38.62 12 ARG B C 1
ATOM 1582 O O . ARG B 1 12 ? -27.234 6.25 -8.82 1 38.62 12 ARG B O 1
ATOM 1589 N N . TYR B 1 13 ? -27.625 4.82 -10.047 1 42.56 13 TYR B N 1
ATOM 1590 C CA . TYR B 1 13 ? -26.531 4.062 -9.461 1 42.56 13 TYR B CA 1
ATOM 1591 C C . TYR B 1 13 ? -25.203 4.457 -10.078 1 42.56 13 TYR B C 1
ATOM 1593 O O . TYR B 1 13 ? -25.062 4.48 -11.305 1 42.56 13 TYR B O 1
ATOM 1601 N N . ASP B 1 14 ? -24.625 5.457 -9.57 1 51.44 14 ASP B N 1
ATOM 1602 C CA . ASP B 1 14 ? -23.25 5.672 -10.008 1 51.44 14 ASP B CA 1
ATOM 1603 C C . ASP B 1 14 ? -22.484 4.352 -10.117 1 51.44 14 ASP B C 1
ATOM 1605 O O . ASP B 1 14 ? -22.484 3.555 -9.18 1 51.44 14 ASP B O 1
ATOM 1609 N N . VAL B 1 15 ? -22.578 3.736 -11.234 1 56.06 15 VAL B N 1
ATOM 1610 C CA . VAL B 1 15 ? -21.797 2.566 -11.609 1 56.06 15 VAL B CA 1
ATOM 1611 C C . VAL B 1 15 ? -20.312 2.844 -11.383 1 56.06 15 VAL B C 1
ATOM 1613 O O . VAL B 1 15 ? -19.781 3.867 -11.828 1 56.06 15 VAL B O 1
ATOM 1616 N N . GLU B 1 16 ? -19.828 2.262 -10.289 1 67.25 16 GLU B N 1
ATOM 1617 C CA . GLU B 1 16 ? -18.391 2.354 -10.109 1 67.25 16 GLU B CA 1
ATOM 1618 C C . GLU B 1 16 ? -17.688 1.133 -10.688 1 67.25 16 GLU B C 1
ATOM 1620 O O . GLU B 1 16 ? -18.125 -0.001 -10.492 1 67.25 16 GLU B O 1
ATOM 1625 N N . HIS B 1 17 ? -16.875 1.399 -11.695 1 72.5 17 HIS B N 1
ATOM 1626 C CA . HIS B 1 17 ? -16 0.37 -12.242 1 72.5 17 HIS B CA 1
ATOM 1627 C C . HIS B 1 17 ? -14.969 -0.079 -11.211 1 72.5 17 HIS B C 1
ATOM 1629 O O . HIS B 1 17 ? -14.297 0.752 -10.594 1 72.5 17 HIS B O 1
ATOM 1635 N N . ARG B 1 18 ? -15.164 -1.452 -10.922 1 83.69 18 ARG B N 1
ATOM 1636 C CA . ARG B 1 18 ? -14.172 -1.986 -9.992 1 83.69 18 ARG B CA 1
ATOM 1637 C C . ARG B 1 18 ? -13.234 -2.967 -10.688 1 83.69 18 ARG B C 1
ATOM 1639 O O . ARG B 1 18 ? -13.672 -3.76 -11.531 1 83.69 18 ARG B O 1
ATOM 1646 N N . LEU B 1 19 ? -12.023 -2.795 -10.406 1 90 19 LEU B N 1
ATOM 1647 C CA . LEU B 1 19 ? -10.977 -3.676 -10.906 1 90 19 LEU B CA 1
ATOM 1648 C C . LEU B 1 19 ? -11.195 -5.109 -10.43 1 90 19 LEU B C 1
ATOM 1650 O O . LEU B 1 19 ? -11.516 -5.34 -9.266 1 90 19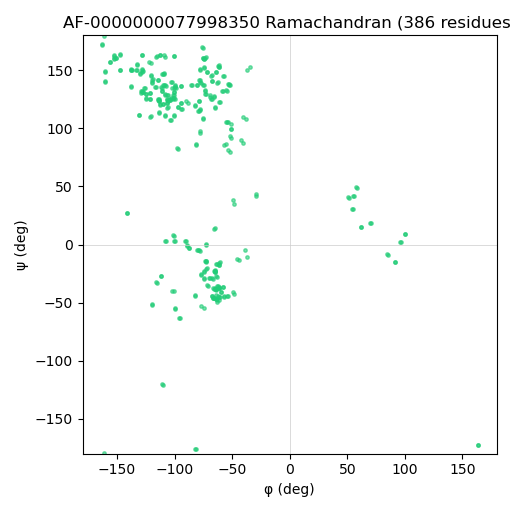 LEU B O 1
ATOM 1654 N N . SER B 1 20 ? -11.297 -6.055 -11.469 1 93.81 20 SER B N 1
ATOM 1655 C CA . SER B 1 20 ? -11.32 -7.477 -11.141 1 93.81 20 SER B CA 1
ATOM 1656 C C . SER B 1 20 ? -10.062 -8.18 -11.641 1 93.81 20 SER B C 1
ATOM 1658 O O . SER B 1 20 ? -9.305 -7.621 -12.43 1 93.81 20 SER B O 1
ATOM 1660 N N . LEU B 1 21 ? -9.859 -9.344 -11.094 1 97.31 21 LEU B N 1
ATOM 1661 C CA . LEU B 1 21 ? -8.633 -10.078 -11.383 1 97.31 21 LEU B CA 1
ATOM 1662 C C . LEU B 1 21 ? -8.922 -11.305 -12.234 1 97.31 21 LEU B C 1
ATOM 1664 O O . LEU B 1 21 ? -9.922 -11.992 -12.023 1 97.31 21 LEU B O 1
ATOM 1668 N N . GLU B 1 22 ? -8.078 -11.492 -13.18 1 97.81 22 GLU B N 1
ATOM 1669 C CA . GLU B 1 22 ? -8.023 -12.758 -13.906 1 97.81 22 GLU B CA 1
ATOM 1670 C C . GLU B 1 22 ? -6.895 -13.641 -13.398 1 97.81 22 GLU B C 1
ATOM 1672 O O . GLU B 1 22 ? -5.777 -13.172 -13.188 1 97.81 22 GLU B O 1
ATOM 1677 N N . VAL B 1 23 ? -7.215 -14.953 -13.258 1 98.56 23 VAL B N 1
ATOM 1678 C CA . VAL B 1 23 ? -6.266 -15.891 -12.664 1 98.56 23 VAL B CA 1
ATOM 1679 C C . VAL B 1 23 ? -6.098 -17.109 -13.578 1 98.56 23 VAL B C 1
ATOM 1681 O O . VAL B 1 23 ? -7.086 -17.703 -14.016 1 98.56 23 VAL B O 1
ATOM 1684 N N . ASP B 1 24 ? -4.852 -17.438 -13.828 1 98.81 24 ASP B N 1
ATOM 1685 C CA . ASP B 1 24 ? -4.512 -18.656 -14.578 1 98.81 24 ASP B CA 1
ATOM 1686 C C . ASP B 1 24 ? -3.557 -19.531 -13.781 1 98.81 24 ASP B C 1
ATOM 1688 O O . ASP B 1 24 ? -2.51 -19.078 -13.32 1 98.81 24 ASP B O 1
ATOM 1692 N N . ALA B 1 25 ? -3.947 -20.781 -13.594 1 98.75 25 ALA B N 1
ATOM 1693 C CA . ALA B 1 25 ? -3.006 -21.781 -13.094 1 98.75 25 ALA B CA 1
ATOM 1694 C C . ALA B 1 25 ? -2.352 -22.547 -14.242 1 98.75 25 ALA B C 1
ATOM 1696 O O . ALA B 1 25 ? -3.041 -23.141 -15.07 1 98.75 25 ALA B O 1
ATOM 1697 N N . LEU B 1 26 ? -1.038 -22.453 -14.25 1 98.5 26 LEU B N 1
ATOM 1698 C CA . LEU B 1 26 ? -0.266 -23.078 -15.32 1 98.5 26 LEU B CA 1
ATOM 1699 C C . LEU B 1 26 ? 0.606 -24.203 -14.766 1 98.5 26 LEU B C 1
ATOM 1701 O O . LEU B 1 26 ? 1.179 -24.078 -13.68 1 98.5 26 LEU B O 1
ATOM 1705 N N . ASP B 1 27 ? 0.713 -25.281 -15.516 1 96.62 27 ASP B N 1
ATOM 1706 C CA . ASP B 1 27 ? 1.569 -26.375 -15.07 1 96.62 27 ASP B CA 1
ATOM 1707 C C . ASP B 1 27 ? 3.033 -26.094 -15.414 1 96.62 27 ASP B C 1
ATOM 1709 O O . ASP B 1 27 ? 3.385 -24.984 -15.82 1 96.62 27 ASP B O 1
ATOM 1713 N N . GLU B 1 28 ? 3.941 -27.094 -15.117 1 92.44 28 GLU B N 1
ATOM 1714 C CA . GLU B 1 28 ? 5.383 -26.938 -15.289 1 92.44 28 GLU B CA 1
ATOM 1715 C C . GLU B 1 28 ? 5.734 -26.672 -16.75 1 92.44 28 GLU B C 1
ATOM 1717 O O . GLU B 1 28 ? 6.824 -26.188 -17.062 1 92.44 28 GLU B O 1
ATOM 1722 N N . HIS B 1 29 ? 4.824 -26.969 -17.734 1 96 29 HIS B N 1
ATOM 1723 C CA . HIS B 1 29 ? 5.035 -26.734 -19.156 1 96 29 HIS B CA 1
ATOM 1724 C C . HIS B 1 29 ? 4.312 -25.484 -19.625 1 96 29 HIS B C 1
ATOM 1726 O O . HIS B 1 29 ? 4.168 -25.25 -20.828 1 96 29 HIS B O 1
ATOM 1732 N N . GLN B 1 30 ? 3.754 -24.734 -18.625 1 96.12 30 GLN B N 1
ATOM 1733 C CA . GLN B 1 30 ? 3.076 -23.453 -18.859 1 96.12 30 GLN B CA 1
ATOM 1734 C C . GLN B 1 30 ? 1.751 -23.672 -19.578 1 96.12 30 GLN B C 1
ATOM 1736 O O . GLN B 1 30 ? 1.256 -22.766 -20.266 1 96.12 30 GLN B O 1
ATOM 1741 N N . ALA B 1 31 ? 1.27 -24.938 -19.5 1 98.25 31 ALA B N 1
ATOM 1742 C CA . ALA B 1 31 ? -0.065 -25.203 -20.031 1 98.25 31 ALA B CA 1
ATOM 1743 C C . ALA B 1 31 ? -1.144 -24.797 -19.031 1 98.25 31 ALA B C 1
ATOM 1745 O O . ALA B 1 31 ? -1.024 -25.047 -17.844 1 98.25 31 ALA B O 1
ATOM 1746 N N . LEU B 1 32 ? -2.166 -24.172 -19.578 1 98.69 32 LEU B N 1
ATOM 1747 C CA . LEU B 1 32 ? -3.264 -23.719 -18.734 1 98.69 32 LEU B CA 1
ATOM 1748 C C . LEU B 1 32 ? -4.035 -24.906 -18.172 1 98.69 32 LEU B C 1
ATOM 1750 O O . LEU B 1 32 ? -4.543 -25.734 -18.922 1 98.69 32 LEU B O 1
ATOM 1754 N N . GLN B 1 33 ? -4.168 -24.969 -16.859 1 98.56 33 GLN B N 1
ATOM 1755 C CA . GLN B 1 33 ? -4.859 -26.078 -16.219 1 98.56 33 GLN B CA 1
ATOM 1756 C C . GLN B 1 33 ? -6.168 -25.609 -15.586 1 98.56 33 GLN B C 1
ATOM 1758 O O . GLN B 1 33 ? -7.086 -26.406 -15.391 1 98.56 33 GLN B O 1
ATOM 1763 N N . TRP B 1 34 ? -6.289 -24.391 -15.195 1 98.62 34 TRP B N 1
ATOM 1764 C CA . TRP B 1 34 ? -7.445 -23.828 -14.5 1 98.62 34 TRP B CA 1
ATOM 1765 C C . TRP B 1 34 ? -7.465 -22.312 -14.625 1 98.62 34 TRP B C 1
ATOM 1767 O O . TRP B 1 34 ? -6.41 -21.672 -14.625 1 98.62 34 TRP B O 1
ATOM 1777 N N . THR B 1 35 ? -8.578 -21.656 -14.82 1 98.5 35 THR B N 1
ATOM 1778 C CA . THR B 1 35 ? -8.727 -20.219 -14.891 1 98.5 35 THR B CA 1
ATOM 1779 C C . THR B 1 35 ? -9.961 -19.766 -14.117 1 98.5 35 THR B C 1
ATOM 1781 O O . THR B 1 35 ? -10.898 -20.547 -13.922 1 98.5 35 THR B O 1
ATOM 1784 N N . SER B 1 36 ? -9.938 -18.625 -13.609 1 97.94 36 SER B N 1
ATOM 1785 C CA . SER B 1 36 ? -11.055 -18.047 -12.867 1 97.94 36 SER B CA 1
ATOM 1786 C C . SER B 1 36 ? -10.938 -16.531 -12.773 1 97.94 36 SER B C 1
ATOM 1788 O O . SER B 1 36 ? -10.07 -15.93 -13.414 1 97.94 36 SER B O 1
ATOM 1790 N N . ILE B 1 37 ? -11.898 -15.922 -12.117 1 95.94 37 ILE B N 1
ATOM 1791 C CA . ILE B 1 37 ? -11.938 -14.477 -11.891 1 95.94 37 ILE B CA 1
ATOM 1792 C C . ILE B 1 37 ? -12.148 -14.195 -10.406 1 95.94 37 ILE B C 1
ATOM 1794 O O . ILE B 1 37 ? -12.711 -15.023 -9.68 1 95.94 37 ILE B O 1
ATOM 1798 N N . SER B 1 38 ? -11.625 -13.141 -9.961 1 96.12 38 SER B N 1
ATOM 1799 C CA . SER B 1 38 ? -11.812 -12.719 -8.57 1 96.12 38 SER B CA 1
ATOM 1800 C C . SER B 1 38 ? -12.062 -11.219 -8.484 1 96.12 38 SER B C 1
ATOM 1802 O O . SER B 1 38 ? -11.547 -10.445 -9.297 1 96.12 38 SER B O 1
ATOM 1804 N N . VAL B 1 39 ? -12.812 -10.82 -7.438 1 93.75 39 VAL B N 1
ATOM 1805 C CA . VAL B 1 39 ? -13.109 -9.406 -7.23 1 93.75 39 VAL B CA 1
ATOM 1806 C C . VAL B 1 39 ? -12.211 -8.852 -6.129 1 93.75 39 VAL B C 1
ATOM 1808 O O . VAL B 1 39 ? -11.711 -7.727 -6.242 1 93.75 39 VAL B O 1
ATOM 1811 N N . ASN B 1 40 ? -12.023 -9.664 -5.102 1 95.75 40 ASN B N 1
ATOM 1812 C CA . ASN B 1 40 ? -11.227 -9.203 -3.969 1 95.75 40 ASN B CA 1
ATOM 1813 C C . ASN B 1 40 ? -9.773 -9.656 -4.086 1 95.75 40 ASN B C 1
ATOM 1815 O O . ASN B 1 40 ? -8.875 -8.828 -4.227 1 95.75 40 ASN B O 1
ATOM 1819 N N . GLU B 1 41 ? -9.547 -10.906 -4.074 1 98.19 41 GLU B N 1
ATOM 1820 C CA . GLU B 1 41 ? -8.156 -11.344 -4.07 1 98.19 41 GLU B CA 1
ATOM 1821 C C . GLU B 1 41 ? -8.031 -12.758 -4.629 1 98.19 41 GLU B C 1
ATOM 1823 O O . GLU B 1 41 ? -9.016 -13.5 -4.707 1 98.19 41 GLU B O 1
ATOM 1828 N N . VAL B 1 42 ? -6.887 -13.07 -5.086 1 98.81 42 VAL B N 1
ATOM 1829 C CA . VAL B 1 42 ? -6.375 -14.406 -5.348 1 98.81 42 VAL B CA 1
ATOM 1830 C C . VAL B 1 42 ? -5.316 -14.766 -4.309 1 98.81 42 VAL B C 1
ATOM 1832 O O . VAL B 1 42 ? -4.398 -13.984 -4.051 1 98.81 42 VAL B O 1
ATOM 1835 N N . SER B 1 43 ? -5.449 -15.969 -3.656 1 98.69 43 SER B N 1
ATOM 1836 C CA . SER B 1 43 ? -4.414 -16.391 -2.721 1 98.69 43 SER B CA 1
ATOM 1837 C C . SER B 1 43 ? -3.875 -17.781 -3.09 1 98.69 43 SER B C 1
ATOM 1839 O O . SER B 1 43 ? -4.637 -18.672 -3.473 1 98.69 43 SER B O 1
ATOM 1841 N N . VAL B 1 44 ? -2.625 -17.875 -3.17 1 98 44 VAL B N 1
ATOM 1842 C CA . VAL B 1 44 ? -1.931 -19.156 -3.242 1 98 44 VAL B CA 1
ATOM 1843 C C . VAL B 1 44 ? -1.448 -19.562 -1.85 1 98 44 VAL B C 1
ATOM 1845 O O . VAL B 1 44 ? -0.609 -18.875 -1.255 1 98 44 VAL B O 1
ATOM 1848 N N . GLU B 1 45 ? -1.941 -20.688 -1.354 1 96.81 45 GLU B N 1
ATOM 1849 C CA . GLU B 1 45 ? -1.672 -21.062 0.031 1 96.81 45 GLU B CA 1
ATOM 1850 C C . GLU B 1 45 ? -1.228 -22.516 0.131 1 96.81 45 GLU B C 1
ATOM 1852 O O . GLU B 1 45 ? -1.606 -23.344 -0.699 1 96.81 45 GLU B O 1
ATOM 1857 N N . LYS B 1 46 ? -0.513 -22.781 1.132 1 93.81 46 LYS B N 1
ATOM 1858 C CA . LYS B 1 46 ? -0.157 -24.172 1.436 1 93.81 46 LYS B CA 1
ATOM 1859 C C . LYS B 1 46 ? -1.403 -25.031 1.604 1 93.81 46 LYS B C 1
ATOM 1861 O O . LYS B 1 46 ? -2.418 -24.562 2.131 1 93.81 46 LYS B O 1
ATOM 1866 N N . ALA B 1 47 ? -1.24 -26.234 1.172 1 90.31 47 ALA B N 1
ATOM 1867 C CA . ALA B 1 47 ? -2.363 -27.156 1.299 1 90.31 47 ALA B CA 1
ATOM 1868 C C . ALA B 1 47 ? -2.418 -27.766 2.697 1 90.31 47 ALA B C 1
ATOM 1870 O O . ALA B 1 47 ? -3.496 -27.906 3.279 1 90.31 47 ALA B O 1
ATOM 1871 N N . ALA B 1 48 ? -1.245 -28.156 3.154 1 84.38 48 ALA B N 1
ATOM 1872 C CA . ALA B 1 48 ? -1.157 -28.75 4.484 1 84.38 48 ALA B CA 1
ATOM 1873 C C . ALA B 1 48 ? -0.812 -27.703 5.535 1 84.38 48 ALA B C 1
ATOM 1875 O O . ALA B 1 48 ? 0.15 -26.953 5.375 1 84.38 48 ALA B O 1
ATOM 1876 N N . ARG B 1 49 ? -1.467 -27.75 6.617 1 79.12 49 ARG B N 1
ATOM 1877 C CA . ARG B 1 49 ? -1.328 -26.734 7.66 1 79.12 49 ARG B CA 1
ATOM 1878 C C . ARG B 1 49 ? 0.061 -26.781 8.289 1 79.12 49 ARG B C 1
ATOM 1880 O O . ARG B 1 49 ? 0.606 -25.75 8.672 1 79.12 49 ARG B O 1
ATOM 1887 N N . GLU B 1 50 ? 0.597 -27.828 8.305 1 81.88 50 GLU B N 1
ATOM 1888 C CA . GLU B 1 50 ? 1.839 -28 9.055 1 81.88 50 GLU B CA 1
ATOM 1889 C C . GLU B 1 50 ? 3.055 -27.688 8.188 1 81.88 50 GLU B C 1
ATOM 1891 O O . GLU B 1 50 ? 4.188 -27.688 8.672 1 81.88 50 GLU B O 1
ATOM 1896 N N . ARG B 1 51 ? 2.746 -27.375 7 1 83.44 51 ARG B N 1
ATOM 1897 C CA . ARG B 1 51 ? 3.871 -27.125 6.102 1 83.44 51 ARG B CA 1
ATOM 1898 C C . ARG B 1 51 ? 3.822 -25.719 5.543 1 83.44 51 ARG B C 1
ATOM 1900 O O . ARG B 1 51 ? 2.777 -25.062 5.578 1 83.44 51 ARG B O 1
ATOM 1907 N N . MET B 1 52 ? 5.02 -25.266 5.141 1 88.75 52 MET B N 1
ATOM 1908 C CA . MET B 1 52 ? 5.094 -24.031 4.367 1 88.75 52 MET B CA 1
ATOM 1909 C C . MET B 1 52 ? 5.262 -24.328 2.881 1 88.75 52 MET B C 1
ATOM 1911 O O . MET B 1 52 ? 5.547 -25.453 2.498 1 88.75 52 MET B O 1
ATOM 1915 N N . VAL B 1 53 ? 4.98 -23.344 2.1 1 91.81 53 VAL B N 1
ATOM 1916 C CA . VAL B 1 53 ? 5.273 -23.438 0.673 1 91.81 53 VAL B CA 1
ATOM 1917 C C . VAL B 1 53 ? 6.414 -22.5 0.309 1 91.81 53 VAL B C 1
ATOM 1919 O O . VAL B 1 53 ? 6.605 -21.469 0.962 1 91.81 53 VAL B O 1
ATOM 1922 N N . GLU B 1 54 ? 7.18 -22.906 -0.623 1 92.88 54 GLU B N 1
ATOM 1923 C CA . GLU B 1 54 ? 8.172 -22.016 -1.208 1 92.88 54 GLU B CA 1
ATOM 1924 C C . GLU B 1 54 ? 7.703 -21.469 -2.553 1 92.88 54 GLU B C 1
ATOM 1926 O O . GLU B 1 54 ? 7.398 -22.234 -3.469 1 92.88 54 GLU B O 1
ATOM 1931 N N . VAL B 1 55 ? 7.727 -20.141 -2.635 1 94.5 55 VAL B N 1
ATOM 1932 C CA . VAL B 1 55 ? 7.219 -19.531 -3.863 1 94.5 55 VAL B CA 1
ATOM 1933 C C . VAL B 1 55 ? 8.227 -18.516 -4.398 1 94.5 55 VAL B C 1
ATOM 1935 O O . VAL B 1 55 ? 8.992 -17.938 -3.629 1 94.5 55 VAL B O 1
ATOM 1938 N N . LEU B 1 56 ? 8.266 -18.422 -5.691 1 95.38 56 LEU B N 1
ATOM 1939 C CA . LEU B 1 56 ? 8.922 -17.312 -6.379 1 95.38 56 LEU B CA 1
ATOM 1940 C C . LEU B 1 56 ? 7.895 -16.359 -6.977 1 95.38 56 LEU B C 1
ATOM 1942 O O . LEU B 1 56 ? 7.047 -16.781 -7.773 1 95.38 56 LEU B O 1
ATOM 1946 N N . VAL B 1 57 ? 7.957 -15.109 -6.574 1 96.88 57 VAL B N 1
ATOM 1947 C CA . VAL B 1 57 ? 7.039 -14.109 -7.098 1 96.88 57 VAL B CA 1
ATOM 1948 C C . VAL B 1 57 ? 7.738 -13.273 -8.164 1 96.88 57 VAL B C 1
ATOM 1950 O O . VAL B 1 57 ? 8.836 -12.758 -7.938 1 96.88 57 VAL B O 1
ATOM 1953 N N . LYS B 1 58 ? 7.09 -13.172 -9.289 1 97.5 58 LYS B N 1
ATOM 1954 C CA . LYS B 1 58 ? 7.59 -12.352 -10.383 1 97.5 58 LYS B CA 1
ATOM 1955 C C . LYS B 1 58 ? 6.602 -11.242 -10.734 1 97.5 58 LYS B C 1
ATOM 1957 O O . LYS B 1 58 ? 5.387 -11.461 -10.719 1 97.5 58 LYS B O 1
ATOM 1962 N N . ILE B 1 59 ? 7.156 -10.078 -11 1 97.69 59 ILE B N 1
ATOM 1963 C CA . ILE B 1 59 ? 6.371 -8.969 -11.531 1 97.69 59 ILE B CA 1
ATOM 1964 C C . ILE B 1 59 ? 6.773 -8.703 -12.984 1 97.69 59 ILE B C 1
ATOM 1966 O O . ILE B 1 59 ? 7.934 -8.391 -13.266 1 97.69 59 ILE B O 1
ATOM 1970 N N . ASN B 1 60 ? 5.801 -8.812 -13.859 1 96.88 60 ASN B N 1
ATOM 1971 C CA . ASN B 1 60 ? 6.059 -8.648 -15.289 1 96.88 60 ASN B CA 1
ATOM 1972 C C . ASN B 1 60 ? 7.227 -9.516 -15.75 1 96.88 60 ASN B C 1
ATOM 1974 O O . ASN B 1 60 ? 8.117 -9.047 -16.469 1 96.88 60 ASN B O 1
ATOM 1978 N N . GLY B 1 61 ? 7.23 -10.703 -15.219 1 95.69 61 GLY B N 1
ATOM 1979 C CA . GLY B 1 61 ? 8.188 -11.703 -15.672 1 95.69 61 GLY B CA 1
ATOM 1980 C C . GLY B 1 61 ? 9.531 -11.594 -14.984 1 95.69 61 GLY B C 1
ATOM 1981 O O . GLY B 1 61 ? 10.391 -12.461 -15.148 1 95.69 61 GLY B O 1
ATOM 1982 N N . ILE B 1 62 ? 9.734 -10.555 -14.219 1 95.38 62 ILE B N 1
ATOM 1983 C CA . ILE B 1 62 ? 11.016 -10.375 -13.539 1 95.38 62 ILE B CA 1
ATOM 1984 C C . ILE B 1 62 ? 10.891 -10.805 -12.078 1 95.38 62 ILE B C 1
ATOM 1986 O O . ILE B 1 62 ? 9.969 -10.391 -11.375 1 95.38 62 ILE B O 1
ATOM 1990 N N . ALA B 1 63 ? 11.859 -11.641 -11.602 1 95.12 63 ALA B N 1
ATOM 1991 C CA . ALA B 1 63 ? 11.82 -12.188 -10.25 1 95.12 63 ALA B CA 1
ATOM 1992 C C . ALA B 1 63 ? 11.977 -11.086 -9.203 1 95.12 63 ALA B C 1
ATOM 1994 O O . ALA B 1 63 ? 12.93 -10.305 -9.258 1 95.12 63 ALA B O 1
ATOM 1995 N N . LEU B 1 64 ? 11.078 -11.031 -8.273 1 94.31 64 LEU B N 1
ATOM 1996 C CA . LEU B 1 64 ? 11.117 -10.047 -7.195 1 94.31 64 LEU B CA 1
ATOM 1997 C C . LEU B 1 64 ? 11.68 -10.656 -5.918 1 94.31 64 LEU B C 1
ATOM 1999 O O . LEU B 1 64 ? 12.672 -10.164 -5.371 1 94.31 64 LEU B O 1
ATOM 2003 N N . SER B 1 65 ? 11.031 -11.789 -5.5 1 93.44 65 SER B N 1
ATOM 2004 C CA . SER B 1 65 ? 11.445 -12.383 -4.238 1 93.44 65 SER B CA 1
ATOM 2005 C C . SER B 1 65 ? 11 -13.844 -4.145 1 93.44 65 SER B C 1
ATOM 2007 O O . SER B 1 65 ? 9.977 -14.219 -4.707 1 93.44 65 SER B O 1
ATOM 2009 N N . ARG B 1 66 ? 11.781 -14.578 -3.445 1 93.06 66 ARG B N 1
ATOM 2010 C CA . ARG B 1 66 ? 11.469 -15.953 -3.053 1 93.06 66 ARG B CA 1
ATOM 2011 C C . ARG B 1 66 ? 11.125 -16.031 -1.567 1 93.06 66 ARG B C 1
ATOM 2013 O O . ARG B 1 66 ? 11.852 -15.484 -0.73 1 93.06 66 ARG B O 1
ATOM 2020 N N . TRP B 1 67 ? 10.016 -16.641 -1.291 1 92.19 67 TRP B N 1
ATOM 2021 C CA . TRP B 1 67 ? 9.578 -16.719 0.1 1 92.19 67 TRP B CA 1
ATOM 2022 C C . TRP B 1 67 ? 9.242 -18.156 0.492 1 92.19 67 TRP B C 1
ATOM 2024 O O . TRP B 1 67 ? 8.633 -18.891 -0.284 1 92.19 67 TRP B O 1
ATOM 2034 N N . GLY B 1 68 ? 9.758 -18.609 1.641 1 92.06 68 GLY B N 1
ATOM 2035 C CA . GLY B 1 68 ? 9.023 -19.594 2.418 1 92.06 68 GLY B CA 1
ATOM 2036 C C . GLY B 1 68 ? 7.895 -18.984 3.236 1 92.06 68 GLY B C 1
ATOM 2037 O O . GLY B 1 68 ? 8.117 -18.062 4.027 1 92.06 68 GLY B O 1
ATOM 2038 N N . CYS B 1 69 ? 6.719 -19.453 3.031 1 94.31 69 CYS B N 1
ATOM 2039 C CA . CYS B 1 69 ? 5.578 -18.766 3.609 1 94.31 69 CYS B CA 1
ATOM 2040 C C . CYS B 1 69 ? 4.344 -19.656 3.635 1 94.31 69 CYS B C 1
ATOM 2042 O O . CYS B 1 69 ? 4.395 -20.797 3.17 1 94.31 69 CYS B O 1
ATOM 2044 N N . ASP B 1 70 ? 3.314 -19.188 4.266 1 95.44 70 ASP B N 1
ATOM 2045 C CA . ASP B 1 70 ? 2.029 -19.875 4.215 1 95.44 70 ASP B CA 1
ATOM 2046 C C . ASP B 1 70 ? 1.348 -19.672 2.865 1 95.44 70 ASP B C 1
ATOM 2048 O O . ASP B 1 70 ? 0.444 -20.422 2.498 1 95.44 70 ASP B O 1
ATOM 2052 N N . GLY B 1 71 ? 1.736 -18.578 2.18 1 96.5 71 GLY B N 1
ATOM 2053 C CA . GLY B 1 71 ? 1.177 -18.266 0.873 1 96.5 71 GLY B CA 1
ATOM 2054 C C . GLY B 1 71 ? 1.426 -16.828 0.436 1 96.5 71 GLY B C 1
ATOM 2055 O O . GLY B 1 71 ? 2.225 -16.125 1.048 1 96.5 71 GLY B O 1
ATOM 2056 N N . VAL B 1 72 ? 0.808 -16.469 -0.654 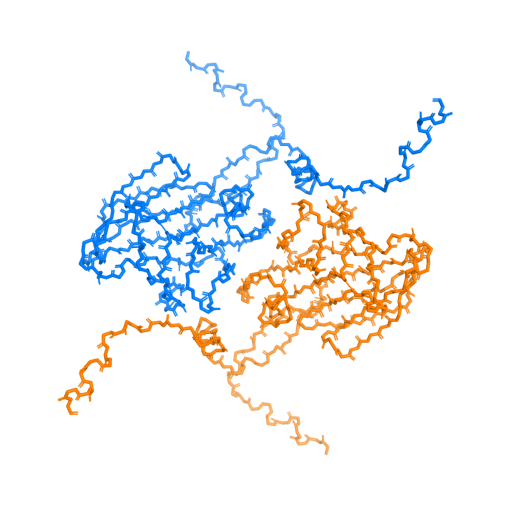1 98.12 72 VAL B N 1
ATOM 2057 C CA . VAL B 1 72 ? 0.854 -15.117 -1.198 1 98.12 72 VAL B CA 1
ATOM 2058 C C . VAL B 1 72 ? -0.534 -14.711 -1.685 1 98.12 72 VAL B C 1
ATOM 2060 O O . VAL B 1 72 ? -1.238 -15.5 -2.312 1 98.12 72 VAL B O 1
ATOM 2063 N N . LEU B 1 73 ? -0.831 -13.531 -1.343 1 98.62 73 LEU B N 1
ATOM 2064 C CA . LEU B 1 73 ? -2.109 -12.953 -1.746 1 98.62 73 LEU B CA 1
ATOM 2065 C C . LEU B 1 73 ? -1.904 -11.836 -2.762 1 98.62 73 LEU B C 1
ATOM 2067 O O . LEU B 1 73 ? -1.001 -11.008 -2.609 1 98.62 73 LEU B O 1
ATOM 2071 N N . VAL B 1 74 ? -2.672 -11.859 -3.865 1 98.88 74 VAL B N 1
ATOM 2072 C CA . VAL B 1 74 ? -2.766 -10.742 -4.801 1 98.88 74 VAL B CA 1
ATOM 2073 C C . VAL B 1 74 ? -4.176 -10.156 -4.773 1 98.88 74 VAL B C 1
ATOM 2075 O O . VAL B 1 74 ? -5.152 -10.867 -5.027 1 98.88 74 VAL B O 1
ATOM 2078 N N . ALA B 1 75 ? -4.289 -8.906 -4.527 1 98.75 75 ALA B N 1
ATOM 2079 C CA . ALA B 1 75 ? -5.609 -8.328 -4.293 1 98.75 75 ALA B CA 1
ATOM 2080 C C . ALA B 1 75 ? -5.84 -7.109 -5.184 1 98.75 75 ALA B C 1
ATOM 2082 O O . ALA B 1 75 ? -4.887 -6.449 -5.605 1 98.75 75 ALA B O 1
ATOM 2083 N N . SER B 1 76 ? -7.082 -6.883 -5.52 1 97 76 SER B N 1
ATOM 2084 C CA . SER B 1 76 ? -7.531 -5.609 -6.066 1 97 76 SER B CA 1
ATOM 2085 C C . SER B 1 76 ? -7.637 -4.547 -4.98 1 97 76 SER B C 1
ATOM 2087 O O . SER B 1 76 ? -7.543 -4.855 -3.789 1 97 76 SER B O 1
ATOM 2089 N N . PRO B 1 77 ? -7.832 -3.258 -5.359 1 95.88 77 PRO B N 1
ATOM 2090 C CA . PRO B 1 77 ? -8.078 -2.246 -4.328 1 95.88 77 PRO B CA 1
ATOM 2091 C C . PRO B 1 77 ? -9.297 -2.566 -3.467 1 95.88 77 PRO B C 1
ATOM 2093 O O . PRO B 1 77 ? -9.273 -2.346 -2.254 1 95.88 77 PRO B O 1
ATOM 2096 N N . THR B 1 78 ? -10.344 -3.133 -4.055 1 92.38 78 THR B N 1
ATOM 2097 C CA . THR B 1 78 ? -11.5 -3.574 -3.285 1 92.38 78 THR B CA 1
ATOM 2098 C C . THR B 1 78 ? -11.094 -4.621 -2.25 1 92.38 78 THR B C 1
ATOM 2100 O O . THR B 1 78 ? -11.508 -4.551 -1.092 1 92.38 78 THR B O 1
ATOM 2103 N N . GLY B 1 79 ? -10.242 -5.508 -2.646 1 95.56 79 GLY B N 1
ATOM 2104 C CA . GLY B 1 79 ? -9.797 -6.586 -1.78 1 95.56 79 GLY B CA 1
ATOM 2105 C C . GLY B 1 79 ? -8.859 -6.121 -0.679 1 95.56 79 GLY B C 1
ATOM 2106 O O . GLY B 1 79 ? -8.617 -6.852 0.287 1 95.56 79 GLY B O 1
ATOM 2107 N N . SER B 1 80 ? -8.297 -4.902 -0.771 1 97.19 80 SER B N 1
ATOM 2108 C CA . SER B 1 80 ? -7.367 -4.395 0.228 1 97.19 80 SER B CA 1
ATOM 2109 C C . SER B 1 80 ? -8.039 -4.246 1.589 1 97.19 80 SER B C 1
ATOM 2111 O O . SER B 1 80 ? -7.359 -4.184 2.617 1 97.19 80 SER B O 1
ATOM 2113 N N . THR B 1 81 ? -9.43 -4.242 1.664 1 94.25 81 THR B N 1
ATOM 2114 C CA . THR B 1 81 ? -10.156 -4.078 2.92 1 94.25 81 THR B CA 1
ATOM 2115 C C . THR B 1 81 ? -10.641 -5.43 3.439 1 94.25 81 THR B C 1
ATOM 2117 O O . THR B 1 81 ? -11.344 -5.492 4.449 1 94.25 81 THR B O 1
ATOM 2120 N N . ALA B 1 82 ? -10.312 -6.461 2.768 1 96.19 82 ALA B N 1
ATOM 2121 C CA . ALA B 1 82 ? -10.758 -7.805 3.131 1 96.19 82 ALA B CA 1
ATOM 2122 C C . ALA B 1 82 ? -9.586 -8.648 3.643 1 96.19 82 ALA B C 1
ATOM 2124 O O . ALA B 1 82 ? -8.914 -8.266 4.602 1 96.19 82 ALA B O 1
ATOM 2125 N N . TYR B 1 83 ? -9.281 -9.812 2.982 1 97.56 83 TYR B N 1
ATOM 2126 C CA . TYR B 1 83 ? -8.242 -10.719 3.451 1 97.56 83 TYR B CA 1
ATOM 2127 C C . TYR B 1 83 ? -6.879 -10.047 3.438 1 97.56 83 TYR B C 1
ATOM 2129 O O . TYR B 1 83 ? -6.059 -10.266 4.332 1 97.56 83 TYR B O 1
ATOM 2137 N N . ALA B 1 84 ? -6.676 -9.203 2.439 1 97.94 84 ALA B N 1
ATOM 2138 C CA . ALA B 1 84 ? -5.391 -8.516 2.344 1 97.94 84 ALA B CA 1
ATOM 2139 C C . ALA B 1 84 ? -5.137 -7.648 3.572 1 97.94 84 ALA B C 1
ATOM 2141 O O . ALA B 1 84 ? -4.012 -7.57 4.066 1 97.94 84 ALA B O 1
ATOM 2142 N N . PHE B 1 85 ? -6.184 -7.035 4.055 1 96.25 85 PHE B N 1
ATOM 2143 C CA . PHE B 1 85 ? -6.066 -6.188 5.234 1 96.25 85 PHE B CA 1
ATOM 2144 C C . PHE B 1 85 ? -5.656 -7.008 6.449 1 96.25 85 PHE B C 1
ATOM 2146 O O . PHE B 1 85 ? -4.711 -6.645 7.156 1 96.25 85 PHE B O 1
ATOM 2153 N N . SER B 1 86 ? -6.277 -8.102 6.68 1 94.81 86 SER B N 1
ATOM 2154 C CA . SER B 1 86 ? -6.004 -8.969 7.82 1 94.81 86 SER B CA 1
ATOM 2155 C C . SER B 1 86 ? -4.605 -9.57 7.738 1 94.81 86 SER B C 1
ATOM 2157 O O . SER B 1 86 ? -4.02 -9.938 8.758 1 94.81 86 SER B O 1
ATOM 2159 N N . ALA B 1 87 ? -4.137 -9.594 6.508 1 96.12 87 ALA B N 1
ATOM 2160 C CA . ALA B 1 87 ? -2.826 -10.195 6.277 1 96.12 87 ALA B CA 1
ATOM 2161 C C . ALA B 1 87 ? -1.714 -9.156 6.395 1 96.12 87 ALA B C 1
ATOM 2163 O O . ALA B 1 87 ? -0.545 -9.453 6.137 1 96.12 87 ALA B O 1
ATOM 2164 N N . GLY B 1 88 ? -2.066 -7.953 6.73 1 94.81 88 GLY B N 1
ATOM 2165 C CA . GLY B 1 88 ? -1.053 -6.941 6.977 1 94.81 88 GLY B CA 1
ATOM 2166 C C . GLY B 1 88 ? -0.841 -6.008 5.801 1 94.81 88 GLY B C 1
ATOM 2167 O O . GLY B 1 88 ? 0.097 -5.207 5.797 1 94.81 88 GLY B O 1
ATOM 2168 N N . GLY B 1 89 ? -1.683 -6.098 4.801 1 97.62 89 GLY B N 1
ATOM 2169 C CA . GLY B 1 89 ? -1.609 -5.184 3.672 1 97.62 89 GLY B CA 1
ATOM 2170 C C . GLY B 1 89 ? -2.143 -3.799 3.992 1 97.62 89 GLY B C 1
ATOM 2171 O O . GLY B 1 89 ? -2.877 -3.619 4.965 1 97.62 89 GLY B O 1
ATOM 2172 N N . PRO B 1 90 ? -1.738 -2.855 3.184 1 98.06 90 PRO B N 1
ATOM 2173 C CA . PRO B 1 90 ? -2.33 -1.521 3.309 1 98.06 90 PRO B CA 1
ATOM 2174 C C . PRO B 1 90 ? -3.766 -1.46 2.793 1 98.06 90 PRO B C 1
ATOM 2176 O O . PRO B 1 90 ? -4.203 -2.357 2.068 1 98.06 90 PRO B O 1
ATOM 2179 N N . LEU B 1 91 ? -4.438 -0.426 3.236 1 97.25 91 LEU B N 1
ATOM 2180 C CA . LEU B 1 91 ? -5.652 -0.051 2.525 1 97.25 91 LEU B CA 1
ATOM 2181 C C . LEU B 1 91 ? -5.32 0.646 1.209 1 97.25 91 LEU B C 1
ATOM 2183 O O . LEU B 1 91 ? -4.414 1.478 1.155 1 97.25 91 LEU B O 1
ATOM 2187 N N . VAL B 1 92 ? -6.031 0.294 0.172 1 97.56 92 VAL B N 1
ATOM 2188 C CA . VAL B 1 92 ? -5.84 0.923 -1.131 1 97.56 92 VAL B CA 1
ATOM 2189 C C . VAL B 1 92 ? -7.148 1.553 -1.601 1 97.56 92 VAL B C 1
ATOM 2191 O O . VAL B 1 92 ? -8.18 0.879 -1.667 1 97.56 92 VAL B O 1
ATOM 2194 N N . TRP B 1 93 ? -7.059 2.838 -1.9 1 95.5 93 TRP B N 1
ATOM 2195 C CA . TRP B 1 93 ? -8.234 3.564 -2.359 1 95.5 93 TRP B CA 1
ATOM 2196 C C . TRP B 1 93 ? -8.734 3.016 -3.693 1 95.5 93 TRP B C 1
ATOM 2198 O O . TRP B 1 93 ? -7.93 2.625 -4.543 1 95.5 93 TRP B O 1
ATOM 2208 N N . PRO B 1 94 ? -10.07 3.08 -3.939 1 90.62 94 PRO B N 1
ATOM 2209 C CA . PRO B 1 94 ? -10.648 2.477 -5.145 1 90.62 94 PRO B CA 1
ATOM 2210 C C . PRO B 1 94 ? -10.172 3.15 -6.426 1 90.62 94 PRO B C 1
ATOM 2212 O O . PRO B 1 94 ? -10.188 2.535 -7.496 1 90.62 94 PRO B O 1
ATOM 2215 N N . ASP B 1 95 ? -9.75 4.375 -6.324 1 89.69 95 ASP B N 1
ATOM 2216 C CA . ASP B 1 95 ? -9.367 5.102 -7.531 1 89.69 95 ASP B CA 1
ATOM 2217 C C . ASP B 1 95 ? -7.898 4.863 -7.875 1 89.69 95 ASP B C 1
ATOM 2219 O O . ASP B 1 95 ? -7.395 5.375 -8.875 1 89.69 95 ASP B O 1
ATOM 2223 N N . VAL B 1 96 ? -7.219 4.148 -7.059 1 95.62 96 VAL B N 1
ATOM 2224 C CA . VAL B 1 96 ? -5.84 3.785 -7.363 1 95.62 96 VAL B CA 1
ATOM 2225 C C . VAL B 1 96 ? -5.82 2.576 -8.297 1 95.62 96 VAL B C 1
ATOM 2227 O O . VAL B 1 96 ? -6.344 1.513 -7.957 1 95.62 96 VAL B O 1
ATOM 2230 N N . ASP B 1 97 ? -5.242 2.74 -9.469 1 95.5 97 ASP B N 1
ATOM 2231 C CA . ASP B 1 97 ? -5.117 1.661 -10.445 1 95.5 97 ASP B CA 1
ATOM 2232 C C . ASP B 1 97 ? -3.922 0.766 -10.117 1 95.5 97 ASP B C 1
ATOM 2234 O O . ASP B 1 97 ? -2.826 0.969 -10.648 1 95.5 97 ASP B O 1
ATOM 2238 N N . ALA B 1 98 ? -4.23 -0.221 -9.227 1 97.94 98 ALA B N 1
ATOM 2239 C CA . ALA B 1 98 ? -3.1 -0.99 -8.711 1 97.94 98 ALA B CA 1
ATOM 2240 C C . ALA B 1 98 ? -3.523 -2.408 -8.344 1 97.94 98 ALA B C 1
ATOM 2242 O O . ALA B 1 98 ? -4.719 -2.705 -8.266 1 97.94 98 ALA B O 1
ATOM 2243 N N . LEU B 1 99 ? -2.574 -3.307 -8.25 1 98.56 99 LEU B N 1
ATOM 2244 C CA . LEU B 1 99 ? -2.666 -4.598 -7.578 1 98.56 99 LEU B CA 1
ATOM 2245 C C . LEU B 1 99 ? -1.827 -4.609 -6.305 1 98.56 99 LEU B C 1
ATOM 2247 O O . LEU B 1 99 ? -0.807 -3.922 -6.223 1 98.56 99 LEU B O 1
ATOM 2251 N N . LEU B 1 100 ? -2.303 -5.328 -5.371 1 98.88 100 LEU B N 1
ATOM 2252 C CA . LEU B 1 100 ? -1.622 -5.453 -4.086 1 98.88 100 LEU B CA 1
ATOM 2253 C C . LEU B 1 100 ? -1.12 -6.879 -3.873 1 98.88 100 LEU B C 1
ATOM 2255 O O . LEU B 1 100 ? -1.892 -7.832 -3.982 1 98.88 100 LEU B O 1
ATOM 2259 N N . VAL B 1 101 ? 0.211 -7.043 -3.633 1 98.75 101 VAL B N 1
ATOM 2260 C CA . VAL B 1 101 ? 0.821 -8.336 -3.332 1 98.75 101 VAL B CA 1
ATOM 2261 C C . VAL B 1 101 ? 1.189 -8.398 -1.852 1 98.75 101 VAL B C 1
ATOM 2263 O O . VAL B 1 101 ? 1.92 -7.539 -1.35 1 98.75 101 VAL B O 1
ATOM 2266 N N . VAL B 1 102 ? 0.698 -9.422 -1.146 1 98.62 102 VAL B N 1
ATOM 2267 C CA . VAL B 1 102 ? 0.916 -9.547 0.291 1 98.62 102 VAL B CA 1
ATOM 2268 C C . VAL B 1 102 ? 1.402 -10.961 0.619 1 98.62 102 VAL B C 1
ATOM 2270 O O . VAL B 1 102 ? 0.651 -11.93 0.486 1 98.62 102 VAL B O 1
ATOM 2273 N N . PRO B 1 103 ? 2.641 -11.117 1.039 1 97.75 103 PRO B N 1
ATOM 2274 C CA . PRO B 1 103 ? 3.057 -12.422 1.554 1 97.75 103 PRO B CA 1
ATOM 2275 C C . PRO B 1 103 ? 2.371 -12.781 2.869 1 97.75 103 PRO B C 1
ATOM 2277 O O . PRO B 1 103 ? 2.15 -11.914 3.713 1 97.75 103 PRO B O 1
ATOM 2280 N N . LEU B 1 104 ? 2.01 -14.023 3.014 1 97.12 104 LEU B N 1
ATOM 2281 C CA . LEU B 1 104 ? 1.387 -14.516 4.238 1 97.12 104 LEU B CA 1
ATOM 2282 C C . LEU B 1 104 ? 2.404 -15.242 5.109 1 97.12 104 LEU B C 1
ATOM 2284 O O . LEU B 1 104 ? 2.887 -16.312 4.738 1 97.12 104 LEU B O 1
ATOM 2288 N N . SER B 1 105 ? 2.756 -14.672 6.23 1 95.06 105 SER B N 1
ATOM 2289 C CA . SER B 1 105 ? 3.666 -15.273 7.203 1 95.06 105 SER B CA 1
ATOM 2290 C C . SER B 1 105 ? 4.992 -15.648 6.559 1 95.06 105 SER B C 1
ATOM 2292 O O . SER B 1 105 ? 5.477 -16.766 6.734 1 95.06 105 SER B O 1
ATOM 2294 N N . ALA B 1 106 ? 5.457 -14.781 5.73 1 93.69 106 ALA B N 1
ATOM 2295 C CA . ALA B 1 106 ? 6.73 -15.047 5.07 1 93.69 106 ALA B CA 1
ATOM 2296 C C . ALA B 1 106 ? 7.898 -14.875 6.039 1 93.69 106 ALA B C 1
ATOM 2298 O O . ALA B 1 106 ? 7.934 -13.914 6.816 1 93.69 106 ALA B O 1
ATOM 2299 N N . HIS B 1 107 ? 8.695 -15.781 6.016 1 88.31 107 HIS B N 1
ATOM 2300 C CA . HIS B 1 107 ? 9.922 -15.75 6.805 1 88.31 107 HIS B CA 1
ATOM 2301 C C . HIS B 1 107 ? 11.102 -15.266 5.969 1 88.31 107 HIS B C 1
ATOM 2303 O O . HIS B 1 107 ? 11.883 -16.078 5.461 1 88.31 107 HIS B O 1
ATOM 2309 N N . ALA B 1 108 ? 11.258 -14.062 5.809 1 86.44 108 ALA B N 1
ATOM 2310 C CA . ALA B 1 108 ? 12.312 -13.469 4.988 1 86.44 108 ALA B CA 1
ATOM 2311 C C . ALA B 1 108 ? 12.672 -12.07 5.488 1 86.44 108 ALA B C 1
ATOM 2313 O O . ALA B 1 108 ? 11.914 -11.461 6.238 1 86.44 108 ALA B O 1
ATOM 2314 N N . LEU B 1 109 ? 13.836 -11.672 5.09 1 79.19 109 LEU B N 1
ATOM 2315 C CA . LEU B 1 109 ? 14.289 -10.328 5.434 1 79.19 109 LEU B CA 1
ATOM 2316 C C . LEU B 1 109 ? 13.383 -9.273 4.809 1 79.19 109 LEU B C 1
ATOM 2318 O O . LEU B 1 109 ? 13.188 -8.195 5.375 1 79.19 109 LEU B O 1
ATOM 2322 N N . PHE B 1 110 ? 12.805 -9.75 3.643 1 84.38 110 PHE B N 1
ATOM 2323 C CA . PHE B 1 110 ? 11.867 -8.875 2.941 1 84.38 110 PHE B CA 1
ATOM 2324 C C . PHE B 1 110 ? 10.5 -9.531 2.83 1 84.38 110 PHE B C 1
ATOM 2326 O O . PHE B 1 110 ? 10.328 -10.523 2.117 1 84.38 110 PHE B O 1
ATOM 2333 N N . ALA B 1 111 ? 9.578 -8.969 3.553 1 92.06 111 ALA B N 1
ATOM 2334 C CA . ALA B 1 111 ? 8.242 -9.555 3.512 1 92.06 111 ALA B CA 1
ATOM 2335 C C . ALA B 1 111 ? 7.168 -8.477 3.537 1 92.06 111 ALA B C 1
ATOM 2337 O O . ALA B 1 111 ? 6.066 -8.695 4.047 1 92.06 111 ALA B O 1
ATOM 2338 N N . SER B 1 112 ? 7.574 -7.328 3.025 1 94.44 112 SER B N 1
ATOM 2339 C CA . SER B 1 112 ? 6.613 -6.234 2.988 1 94.44 112 SER B CA 1
ATOM 2340 C C . SER B 1 112 ? 5.625 -6.402 1.839 1 94.44 112 SER B C 1
ATOM 2342 O O . SER B 1 112 ? 5.969 -6.961 0.796 1 94.44 112 SER B O 1
ATOM 2344 N N . PRO B 1 113 ? 4.41 -5.879 2.025 1 98.12 113 PRO B N 1
ATOM 2345 C CA . PRO B 1 113 ? 3.494 -5.82 0.882 1 98.12 113 PRO B CA 1
ATOM 2346 C C . PRO B 1 113 ? 4.023 -4.953 -0.257 1 98.12 113 PRO B C 1
ATOM 2348 O O . PRO B 1 113 ? 4.828 -4.047 -0.024 1 98.12 113 PRO B O 1
ATOM 2351 N N . VAL B 1 114 ? 3.543 -5.305 -1.434 1 98.12 114 VAL B N 1
ATOM 2352 C CA . VAL B 1 114 ? 3.949 -4.578 -2.631 1 98.12 114 VAL B CA 1
ATOM 2353 C C . VAL B 1 114 ? 2.715 -4.113 -3.398 1 98.12 114 VAL B C 1
ATOM 2355 O O . VAL B 1 114 ? 1.784 -4.891 -3.619 1 98.12 114 VAL B O 1
ATOM 2358 N N . VAL B 1 115 ? 2.721 -2.811 -3.76 1 98.75 115 VAL B N 1
ATOM 2359 C CA . VAL B 1 115 ? 1.674 -2.256 -4.613 1 98.75 115 VAL B CA 1
ATOM 2360 C C . VAL B 1 115 ? 2.221 -2.021 -6.02 1 98.75 115 VAL B C 1
ATOM 2362 O O . VAL B 1 115 ? 3.15 -1.233 -6.207 1 98.75 115 VAL B O 1
ATOM 2365 N N . VAL B 1 116 ? 1.658 -2.695 -7 1 98.31 116 VAL B N 1
ATOM 2366 C CA . VAL B 1 116 ? 2.102 -2.562 -8.383 1 98.31 116 VAL B CA 1
ATOM 2367 C C . VAL B 1 116 ? 0.977 -1.972 -9.234 1 98.31 116 VAL B C 1
ATOM 2369 O O . VAL B 1 116 ? -0.179 -1.938 -8.805 1 98.31 116 VAL B O 1
ATOM 2372 N N . GLY B 1 117 ? 1.334 -1.449 -10.398 1 97.56 117 GLY B N 1
ATOM 2373 C CA . GLY B 1 117 ? 0.313 -0.928 -11.289 1 97.56 117 GLY B CA 1
ATOM 2374 C C . GLY B 1 117 ? -0.683 -1.982 -11.734 1 97.56 117 GLY B C 1
ATOM 2375 O O . GLY B 1 117 ? -0.341 -3.162 -11.836 1 97.56 117 GLY B O 1
ATOM 2376 N N . ALA B 1 118 ? -1.848 -1.559 -12.031 1 96.5 118 ALA B N 1
ATOM 2377 C CA . ALA B 1 118 ? -2.924 -2.477 -12.398 1 96.5 118 ALA B CA 1
ATOM 2378 C C . ALA B 1 118 ? -2.604 -3.205 -13.703 1 96.5 118 ALA B C 1
ATOM 2380 O O . ALA B 1 118 ? -3.217 -4.23 -14.016 1 96.5 118 ALA B O 1
ATOM 2381 N N . GLY B 1 119 ? -1.73 -2.645 -14.523 1 96.38 119 GLY B N 1
ATOM 2382 C CA . GLY B 1 119 ? -1.346 -3.283 -15.773 1 96.38 119 GLY B CA 1
ATOM 2383 C C . GLY B 1 119 ? -0.312 -4.379 -15.586 1 96.38 119 GLY B C 1
ATOM 2384 O O . GLY B 1 119 ? 0.026 -5.086 -16.547 1 96.38 119 GLY B O 1
ATOM 2385 N N . ALA B 1 120 ? 0.172 -4.555 -14.398 1 97.75 120 ALA B N 1
ATOM 2386 C CA . ALA B 1 120 ? 1.219 -5.535 -14.141 1 97.75 120 ALA B CA 1
ATOM 2387 C C . ALA B 1 120 ? 0.656 -6.957 -14.156 1 97.75 120 ALA B C 1
ATOM 2389 O O . ALA B 1 120 ? -0.537 -7.16 -13.922 1 97.75 120 ALA B O 1
ATOM 2390 N N . GLU B 1 121 ? 1.497 -7.871 -14.492 1 98.44 121 GLU B N 1
ATOM 2391 C CA . GLU B 1 121 ? 1.257 -9.297 -14.305 1 98.44 121 GLU B CA 1
ATOM 2392 C C . GLU B 1 121 ? 2.045 -9.836 -13.109 1 98.44 121 GLU B C 1
ATOM 2394 O O . GLU B 1 121 ? 3.266 -9.664 -13.039 1 98.44 121 GLU B O 1
ATOM 2399 N N . VAL B 1 122 ? 1.348 -10.445 -12.188 1 98.75 122 VAL B N 1
ATOM 2400 C CA . VAL B 1 122 ? 1.983 -11.062 -11.023 1 98.75 122 VAL B CA 1
ATOM 2401 C C . VAL B 1 122 ? 1.977 -12.578 -11.18 1 98.75 122 VAL B C 1
ATOM 2403 O O . VAL B 1 122 ? 0.921 -13.188 -11.375 1 98.75 122 VAL B O 1
ATOM 2406 N N . ASN B 1 123 ? 3.141 -13.148 -11.117 1 98.62 123 ASN B N 1
ATOM 2407 C CA . ASN B 1 123 ? 3.266 -14.602 -11.188 1 98.62 123 ASN B CA 1
ATOM 2408 C C . ASN B 1 123 ? 3.781 -15.188 -9.875 1 98.62 123 ASN B C 1
ATOM 2410 O O . ASN B 1 123 ? 4.805 -14.734 -9.344 1 98.62 123 ASN B O 1
ATOM 2414 N N . VAL B 1 124 ? 3.055 -16.109 -9.336 1 97.94 124 VAL B N 1
ATOM 2415 C CA . VAL B 1 124 ? 3.467 -16.859 -8.156 1 97.94 124 VAL B CA 1
ATOM 2416 C C . VAL B 1 124 ? 3.818 -18.297 -8.547 1 97.94 124 VAL B C 1
ATOM 2418 O O . VAL B 1 124 ? 2.932 -19.094 -8.852 1 97.94 124 VAL B O 1
ATOM 2421 N N . GLU B 1 125 ? 5.059 -18.594 -8.469 1 96.38 125 GLU B N 1
ATOM 2422 C CA . GLU B 1 125 ? 5.535 -19.906 -8.867 1 96.38 125 GLU B CA 1
ATOM 2423 C C . GLU B 1 125 ? 5.836 -20.781 -7.656 1 96.38 125 GLU B C 1
ATOM 2425 O O . GLU B 1 125 ? 6.582 -20.375 -6.762 1 96.38 125 GLU B O 1
ATOM 2430 N N . LEU B 1 126 ? 5.227 -21.969 -7.633 1 94.75 126 LEU B N 1
ATOM 2431 C CA . LEU B 1 126 ? 5.578 -22.938 -6.605 1 94.75 126 LEU B CA 1
ATOM 2432 C C . LEU B 1 126 ? 6.922 -23.594 -6.91 1 94.75 126 LEU B C 1
ATOM 2434 O O . LEU B 1 126 ? 7.055 -24.328 -7.887 1 94.75 126 LEU B O 1
ATOM 2438 N N . VAL B 1 127 ? 7.938 -23.203 -6.105 1 87.38 127 VAL B N 1
ATOM 2439 C CA . VAL B 1 127 ? 9.273 -23.734 -6.332 1 87.38 127 VAL B CA 1
ATOM 2440 C C . VAL B 1 127 ? 9.305 -25.234 -5.98 1 87.38 127 VAL B C 1
ATOM 2442 O O . VAL B 1 127 ? 8.68 -25.656 -5 1 87.38 127 VAL B O 1
ATOM 2445 N N . ALA B 1 128 ? 9.773 -25.969 -6.945 1 65.56 128 ALA B N 1
ATOM 2446 C CA . ALA B 1 128 ? 9.789 -27.438 -6.918 1 65.56 128 ALA B CA 1
ATOM 2447 C C . ALA B 1 128 ? 10.445 -27.953 -5.637 1 65.56 128 ALA B C 1
ATOM 2449 O O . ALA B 1 128 ? 11.594 -27.609 -5.34 1 65.56 128 ALA B O 1
ATOM 2450 N N . ALA B 1 129 ? 9.711 -27.953 -4.57 1 61.12 129 ALA B N 1
ATOM 2451 C CA . ALA B 1 129 ? 10.25 -28.828 -3.539 1 61.12 129 ALA B CA 1
ATOM 2452 C C . ALA B 1 129 ? 9.406 -30.094 -3.395 1 61.12 129 ALA B C 1
ATOM 2454 O O . ALA B 1 129 ? 8.219 -30.094 -3.723 1 61.12 129 ALA B O 1
ATOM 2455 N N . ALA B 1 130 ? 10.047 -31.203 -3.285 1 53.81 130 ALA B N 1
ATOM 2456 C CA . ALA B 1 130 ? 9.422 -32.5 -3.146 1 53.81 130 ALA B CA 1
ATOM 2457 C C . ALA B 1 130 ? 8.188 -32.438 -2.262 1 53.81 130 ALA B C 1
ATOM 2459 O O . ALA B 1 130 ? 8.273 -32.094 -1.081 1 53.81 130 ALA B O 1
ATOM 2460 N N . GLY B 1 131 ? 7.008 -32.562 -2.818 1 60.06 131 GLY B N 1
ATOM 2461 C CA . GLY B 1 131 ? 5.789 -32.875 -2.092 1 60.06 131 GLY B CA 1
ATOM 2462 C C . GLY B 1 131 ? 4.965 -31.656 -1.741 1 60.06 131 GLY B C 1
ATOM 2463 O O . GLY B 1 131 ? 3.967 -31.75 -1.024 1 60.06 131 GLY B O 1
ATOM 2464 N N . ASP B 1 132 ? 5.426 -30.422 -2.176 1 65.81 132 ASP B N 1
ATOM 2465 C CA . ASP B 1 132 ? 4.633 -29.297 -1.712 1 65.81 132 ASP B CA 1
ATOM 2466 C C . ASP B 1 132 ? 3.344 -29.156 -2.521 1 65.81 132 ASP B C 1
ATOM 2468 O O . ASP B 1 132 ? 3.365 -29.234 -3.752 1 65.81 132 ASP B O 1
ATOM 2472 N N . GLU B 1 133 ? 2.26 -29.344 -1.786 1 86.69 133 GLU B N 1
ATOM 2473 C CA . GLU B 1 133 ? 0.959 -29.062 -2.383 1 86.69 133 GLU B CA 1
ATOM 2474 C C . GLU B 1 133 ? 0.432 -27.703 -1.927 1 86.69 133 GLU B C 1
ATOM 2476 O O . GLU B 1 133 ? 0.722 -27.25 -0.813 1 86.69 133 GLU B O 1
ATOM 2481 N N . ALA B 1 134 ? -0.053 -27 -2.924 1 95.69 134 ALA B N 1
ATOM 2482 C CA . ALA B 1 134 ? -0.682 -25.719 -2.619 1 95.69 134 ALA B CA 1
ATOM 2483 C C . ALA B 1 134 ? -2.072 -25.625 -3.24 1 95.69 134 ALA B C 1
ATOM 2485 O O . ALA B 1 134 ? -2.49 -26.531 -3.975 1 95.69 134 ALA B O 1
ATOM 2486 N N . VAL B 1 135 ? -2.803 -24.719 -2.754 1 97.69 135 VAL B N 1
ATOM 2487 C CA . VAL B 1 135 ? -4.133 -24.453 -3.287 1 97.69 135 VAL B CA 1
ATOM 2488 C C . VAL B 1 135 ? -4.254 -22.969 -3.654 1 97.69 135 VAL B C 1
ATOM 2490 O O . VAL B 1 135 ? -3.785 -22.094 -2.916 1 97.69 135 VAL B O 1
ATOM 2493 N N . VAL B 1 136 ? -4.809 -22.703 -4.82 1 98.5 136 VAL B N 1
ATOM 2494 C CA . VAL B 1 136 ? -5.145 -21.328 -5.176 1 98.5 136 VAL B CA 1
ATOM 2495 C C . VAL B 1 136 ? -6.633 -21.078 -4.93 1 98.5 136 VAL B C 1
ATOM 2497 O O . VAL B 1 136 ? -7.469 -21.922 -5.254 1 98.5 136 VAL B O 1
ATOM 2500 N N . TRP B 1 137 ? -6.926 -19.938 -4.316 1 98.62 137 TRP B N 1
ATOM 2501 C CA . TRP B 1 137 ? -8.297 -19.531 -4.016 1 98.62 137 TRP B CA 1
ATOM 2502 C C . TRP B 1 137 ? -8.641 -18.219 -4.715 1 98.62 137 TRP B C 1
ATOM 2504 O O . TRP B 1 137 ? -7.82 -17.297 -4.758 1 98.62 137 TRP B O 1
ATOM 2514 N N . CYS B 1 138 ? -9.867 -18.109 -5.184 1 98.31 138 CYS B N 1
ATOM 2515 C CA . CYS B 1 138 ? -10.438 -16.859 -5.672 1 98.31 138 CYS B CA 1
ATOM 2516 C C . CYS B 1 138 ? -11.578 -16.391 -4.773 1 98.31 138 CYS B C 1
ATOM 2518 O O . CYS B 1 138 ? -12.625 -17.047 -4.699 1 98.31 138 CYS B O 1
ATOM 2520 N N . ASP B 1 139 ? -11.367 -15.352 -4.145 1 97.38 139 ASP B N 1
ATOM 2521 C CA . ASP B 1 139 ? -12.328 -14.742 -3.227 1 97.38 139 ASP B CA 1
ATOM 2522 C C . ASP B 1 139 ? -12.773 -15.742 -2.158 1 97.38 139 ASP B C 1
ATOM 2524 O O . ASP B 1 139 ? -13.93 -15.727 -1.73 1 97.38 139 ASP B O 1
ATOM 2528 N N . GLY B 1 140 ? -11.859 -16.641 -1.827 1 96.81 140 GLY B N 1
ATOM 2529 C CA . GLY B 1 140 ? -12.148 -17.641 -0.81 1 96.81 140 GLY B CA 1
ATOM 2530 C C . GLY B 1 140 ? -13.297 -18.547 -1.183 1 96.81 140 GLY B C 1
ATOM 2531 O O . GLY B 1 140 ? -13.859 -19.234 -0.323 1 96.81 140 GLY B O 1
ATOM 2532 N N . ARG B 1 141 ? -13.711 -18.594 -2.381 1 96.31 141 ARG B N 1
ATOM 2533 C CA . ARG B 1 141 ? -14.898 -19.328 -2.803 1 96.31 141 ARG B CA 1
ATOM 2534 C C . ARG B 1 141 ? -14.547 -20.406 -3.824 1 96.31 141 ARG B C 1
ATOM 2536 O O . ARG B 1 141 ? -15.016 -21.547 -3.727 1 96.31 141 ARG B O 1
ATOM 2543 N N . ARG B 1 142 ? -13.844 -20.094 -4.902 1 97.75 142 ARG B N 1
ATOM 2544 C CA . ARG B 1 142 ? -13.414 -21.016 -5.941 1 97.75 142 ARG B CA 1
ATOM 2545 C C . ARG B 1 142 ? -11.938 -21.375 -5.777 1 97.75 142 ARG B C 1
ATOM 2547 O O . ARG B 1 142 ? -11.125 -20.516 -5.43 1 97.75 142 ARG B O 1
ATOM 2554 N N . SER B 1 143 ? -11.578 -22.703 -6.008 1 98.31 143 SER B N 1
ATOM 2555 C CA . SER B 1 143 ? -10.188 -23.094 -5.781 1 98.31 143 SER B CA 1
ATOM 2556 C C . SER B 1 143 ? -9.805 -24.281 -6.656 1 98.31 143 SER B C 1
ATOM 2558 O O . SER B 1 143 ? -10.664 -24.938 -7.246 1 98.31 143 SER B O 1
ATOM 2560 N N . THR B 1 144 ? -8.57 -24.516 -6.824 1 98 144 THR B N 1
ATOM 2561 C CA . THR B 1 144 ? -7.996 -25.719 -7.414 1 98 144 THR B CA 1
ATOM 2562 C C . THR B 1 144 ? -6.652 -26.047 -6.773 1 98 144 THR B C 1
ATOM 2564 O O . THR B 1 144 ? -5.949 -25.156 -6.301 1 98 144 THR B O 1
ATOM 2567 N N . GLY B 1 145 ? -6.312 -27.312 -6.734 1 97.19 145 GLY B N 1
ATOM 2568 C CA . GLY B 1 145 ? -5.004 -27.734 -6.246 1 97.19 145 GLY B CA 1
ATOM 2569 C C . GLY B 1 145 ? -3.879 -27.406 -7.207 1 97.19 145 GLY B C 1
ATOM 2570 O O . GLY B 1 145 ? -4.082 -27.375 -8.422 1 97.19 145 GLY B O 1
ATOM 2571 N N . LEU B 1 146 ? -2.707 -27.141 -6.605 1 96.62 146 LEU B N 1
ATOM 2572 C CA . LEU B 1 146 ? -1.494 -26.875 -7.367 1 96.62 146 LEU B CA 1
ATOM 2573 C C . LEU B 1 146 ? -0.405 -27.891 -7.035 1 96.62 146 LEU B C 1
ATOM 2575 O O . LEU B 1 146 ? -0.289 -28.328 -5.891 1 96.62 146 LEU B O 1
ATOM 2579 N N . ARG B 1 147 ? 0.342 -28.188 -8 1 92.62 147 ARG B N 1
ATOM 2580 C CA . ARG B 1 147 ? 1.486 -29.062 -7.805 1 92.62 147 ARG B CA 1
ATOM 2581 C C . ARG B 1 147 ? 2.799 -28.297 -7.922 1 92.62 147 ARG B C 1
ATOM 2583 O O . ARG B 1 147 ? 2.834 -27.203 -8.484 1 92.62 147 ARG B O 1
ATOM 2590 N N . SER B 1 148 ? 3.826 -28.922 -7.418 1 91.38 148 SER B N 1
ATOM 2591 C CA . SER B 1 148 ? 5.156 -28.344 -7.547 1 91.38 148 SER B CA 1
ATOM 2592 C C . SER B 1 148 ? 5.477 -28 -9 1 91.38 148 SER B C 1
ATOM 2594 O O . SER B 1 148 ? 5.168 -28.797 -9.898 1 91.38 148 SER B O 1
ATOM 2596 N N . GLY B 1 149 ? 6.078 -26.812 -9.195 1 91.88 149 GLY B N 1
ATOM 2597 C CA . GLY B 1 149 ? 6.445 -26.406 -10.539 1 91.88 149 GLY B CA 1
ATOM 2598 C C . GLY B 1 149 ? 5.363 -25.609 -11.234 1 91.88 149 GLY B C 1
ATOM 2599 O O . GLY B 1 149 ? 5.621 -24.953 -12.25 1 91.88 149 GLY B O 1
ATOM 2600 N N . TRP B 1 150 ? 4.109 -25.656 -10.664 1 96.06 150 TRP B N 1
ATOM 2601 C CA . TRP B 1 150 ? 3.033 -24.859 -11.242 1 96.06 150 TRP B CA 1
ATOM 2602 C C . TRP B 1 150 ? 3.193 -23.391 -10.898 1 96.06 150 TRP B C 1
ATOM 2604 O O . TRP B 1 150 ? 3.928 -23.031 -9.969 1 96.06 150 TRP B O 1
ATOM 2614 N N . SER B 1 151 ? 2.574 -22.578 -11.656 1 97.12 151 SER B N 1
ATOM 2615 C CA . SER B 1 151 ? 2.545 -21.156 -11.383 1 97.12 151 SER B CA 1
ATOM 2616 C C . SER B 1 151 ? 1.133 -20.594 -11.516 1 97.12 151 SER B C 1
ATOM 2618 O O . SER B 1 151 ? 0.296 -21.156 -12.219 1 97.12 151 SER B O 1
ATOM 2620 N N . VAL B 1 152 ? 0.857 -19.594 -10.781 1 98.75 152 VAL B N 1
ATOM 2621 C CA . VAL B 1 152 ? -0.398 -18.859 -10.852 1 98.75 152 VAL B CA 1
ATOM 2622 C C . VAL B 1 152 ? -0.141 -17.453 -11.383 1 98.75 152 VAL B C 1
ATOM 2624 O O . VAL B 1 152 ? 0.629 -16.688 -10.789 1 98.75 152 VAL B O 1
ATOM 2627 N N . ARG B 1 153 ? -0.76 -17.141 -12.461 1 98.88 153 ARG B N 1
ATOM 2628 C CA . ARG B 1 153 ? -0.665 -15.82 -13.07 1 98.88 153 ARG B CA 1
ATOM 2629 C C . ARG B 1 153 ? -1.889 -14.977 -12.734 1 98.88 153 ARG B C 1
ATOM 2631 O O . ARG B 1 153 ? -3.023 -15.398 -12.969 1 98.88 153 ARG B O 1
ATOM 2638 N N . VAL B 1 154 ? -1.655 -13.828 -12.203 1 98.88 154 VAL B N 1
ATOM 2639 C CA . VAL B 1 154 ? -2.738 -12.922 -11.836 1 98.88 154 VAL B CA 1
ATOM 2640 C C . VAL B 1 154 ? -2.57 -11.594 -12.57 1 98.88 154 VAL B C 1
ATOM 2642 O O . VAL B 1 154 ? -1.479 -11.016 -12.578 1 98.88 154 VAL B O 1
ATOM 2645 N N . ARG B 1 155 ? -3.582 -11.117 -13.195 1 98.38 155 ARG B N 1
ATOM 2646 C CA . ARG B 1 155 ? -3.619 -9.82 -13.875 1 98.38 155 ARG B CA 1
ATOM 2647 C C . ARG B 1 155 ? -5.008 -9.203 -13.797 1 98.38 155 ARG B C 1
ATOM 2649 O O . ARG B 1 155 ? -5.973 -9.867 -13.414 1 98.38 155 ARG B O 1
ATOM 2656 N N . ARG B 1 156 ? -5.012 -7.91 -14.086 1 97 156 ARG B N 1
ATOM 2657 C CA . ARG B 1 156 ? -6.32 -7.27 -14.203 1 97 156 ARG B CA 1
ATOM 2658 C C . ARG B 1 156 ? -7.16 -7.941 -15.281 1 97 156 ARG B C 1
ATOM 2660 O O . ARG B 1 156 ? -6.656 -8.242 -16.359 1 97 156 ARG B O 1
ATOM 2667 N N . HIS B 1 157 ? -8.391 -8.219 -14.906 1 94.56 157 HIS B N 1
ATOM 2668 C CA . HIS B 1 157 ? -9.312 -8.742 -15.906 1 94.56 157 HIS B CA 1
ATOM 2669 C C . HIS B 1 157 ? -9.648 -7.68 -16.953 1 94.56 157 HIS B C 1
ATOM 2671 O O . HIS B 1 157 ? -9.734 -6.492 -16.625 1 94.56 157 HIS B O 1
ATOM 2677 N N . ARG B 1 158 ? -9.82 -8.125 -18.141 1 87 158 ARG B N 1
ATOM 2678 C CA . ARG B 1 158 ? -10.062 -7.219 -19.266 1 87 158 ARG B CA 1
ATOM 2679 C C . ARG B 1 158 ? -11.344 -6.422 -19.062 1 87 158 ARG B C 1
ATOM 2681 O O . ARG B 1 158 ? -11.445 -5.266 -19.469 1 87 158 ARG B O 1
ATOM 2688 N N . ASP B 1 159 ? -12.336 -7.105 -18.469 1 81 159 ASP B N 1
ATOM 2689 C CA . ASP B 1 159 ? -13.609 -6.438 -18.219 1 81 159 ASP B CA 1
ATOM 2690 C C . ASP B 1 159 ? -13.75 -6.074 -16.734 1 81 159 ASP B C 1
ATOM 2692 O O . ASP B 1 159 ? -13.703 -6.949 -15.875 1 81 159 ASP B O 1
ATOM 2696 N N . ASP B 1 160 ? -13.625 -4.77 -16.484 1 72.5 160 ASP B N 1
ATOM 2697 C CA . ASP B 1 160 ? -13.906 -4.352 -15.117 1 72.5 160 ASP B CA 1
ATOM 2698 C C . ASP B 1 160 ? -15.359 -4.637 -14.742 1 72.5 160 ASP B C 1
ATOM 2700 O O . ASP B 1 160 ? -16.234 -4.656 -15.602 1 72.5 160 ASP B O 1
ATOM 2704 N N . LEU B 1 161 ? -15.438 -5.105 -13.5 1 71.19 161 LEU B N 1
ATOM 2705 C CA . LEU B 1 161 ? -16.797 -5.391 -13.039 1 71.19 161 LEU B CA 1
ATOM 2706 C C . LEU B 1 161 ? -17.562 -4.102 -12.766 1 71.19 161 LEU B C 1
ATOM 2708 O O . LEU B 1 161 ? -16.984 -3.107 -12.328 1 71.19 161 LEU B O 1
ATOM 2712 N N . LEU B 1 162 ? -18.703 -4.062 -13.336 1 63 162 LEU B N 1
ATOM 2713 C CA . LEU B 1 162 ? -19.594 -2.959 -13.008 1 63 162 LEU B CA 1
ATOM 2714 C C . LEU B 1 162 ? -20.266 -3.184 -11.656 1 63 162 LEU B C 1
ATOM 2716 O O . LEU B 1 162 ? -20.891 -4.223 -11.43 1 63 162 LEU B O 1
ATOM 2720 N N . LEU B 1 163 ? -19.641 -2.588 -10.688 1 58.94 163 LEU B N 1
ATOM 2721 C CA . LEU B 1 163 ? -20.312 -2.73 -9.406 1 58.94 163 LEU B CA 1
ATOM 2722 C C . LEU B 1 163 ? -21.328 -1.604 -9.195 1 58.94 163 LEU B C 1
ATOM 2724 O O . LEU B 1 163 ? -21.047 -0.445 -9.508 1 58.94 163 LEU B O 1
ATOM 2728 N N . ALA B 1 164 ? -22.547 -2 -8.992 1 53.5 164 ALA B N 1
ATOM 2729 C CA . ALA B 1 164 ? -23.547 -1.001 -8.602 1 53.5 164 ALA B CA 1
ATOM 2730 C C . ALA B 1 164 ? -23.078 -0.23 -7.371 1 53.5 164 ALA B C 1
ATOM 2732 O O . ALA B 1 164 ? -22.562 -0.819 -6.418 1 53.5 164 ALA B O 1
ATOM 2733 N N . ARG B 1 165 ? -22.672 0.99 -7.617 1 57.88 165 ARG B N 1
ATOM 2734 C CA . ARG B 1 165 ? -22.328 1.789 -6.445 1 57.88 165 ARG B CA 1
ATOM 2735 C C . ARG B 1 165 ? -23.438 1.764 -5.414 1 57.88 165 ARG B C 1
ATOM 2737 O O . ARG B 1 165 ? -24.562 2.207 -5.691 1 57.88 165 ARG B O 1
ATOM 2744 N N . LEU B 1 166 ? -23.359 0.872 -4.527 1 52.91 166 LEU B N 1
ATOM 2745 C CA . LEU B 1 166 ? -24.438 0.823 -3.551 1 52.91 166 LEU B CA 1
ATOM 2746 C C . LEU B 1 166 ? -24.531 2.133 -2.777 1 52.91 166 LEU B C 1
ATOM 2748 O O . LEU B 1 166 ? -25.625 2.566 -2.414 1 52.91 166 LEU B O 1
ATOM 2752 N N . SER B 1 167 ? -23.312 2.65 -2.338 1 59.44 167 SER B N 1
ATOM 2753 C CA . SER B 1 167 ? -23.453 3.816 -1.473 1 59.44 167 SER B CA 1
ATOM 2754 C C . SER B 1 167 ? -22.828 5.055 -2.109 1 59.44 167 SER B C 1
ATOM 2756 O O . SER B 1 167 ? -21.828 4.953 -2.836 1 59.44 167 SER B O 1
ATOM 2758 N N . GLU B 1 168 ? -23.484 6.082 -2.035 1 65.88 168 GLU B N 1
ATOM 2759 C CA . GLU B 1 168 ? -23.047 7.41 -2.453 1 65.88 168 GLU B CA 1
ATOM 2760 C C . GLU B 1 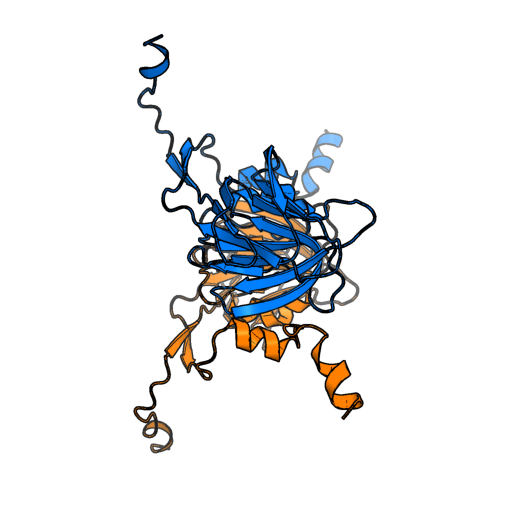168 ? -22.016 7.98 -1.482 1 65.88 168 GLU B C 1
ATOM 2762 O O . GLU B 1 168 ? -21.422 9.039 -1.737 1 65.88 168 GLU B O 1
ATOM 2767 N N . GLN B 1 169 ? -21.75 7.195 -0.528 1 77.81 169 GLN B N 1
ATOM 2768 C CA . GLN B 1 169 ? -20.859 7.75 0.481 1 77.81 169 GLN B CA 1
ATOM 2769 C C . GLN B 1 169 ? -19.406 7.723 0.005 1 77.81 169 GLN B C 1
ATOM 2771 O O . GLN B 1 169 ? -18.984 6.77 -0.655 1 77.81 169 GLN B O 1
ATOM 2776 N N . PRO B 1 170 ? -18.766 8.836 0.343 1 85 170 PRO B N 1
ATOM 2777 C CA . PRO B 1 170 ? -17.328 8.844 0.061 1 85 170 PRO B CA 1
ATOM 2778 C C . PRO B 1 170 ? -16.609 7.641 0.657 1 85 170 PRO B C 1
ATOM 2780 O O . PRO B 1 170 ? -16.984 7.16 1.729 1 85 170 PRO B O 1
ATOM 2783 N N . PHE B 1 171 ? -15.75 7.098 -0.049 1 86.06 171 PHE B N 1
ATOM 2784 C CA . PHE B 1 171 ? -15.016 5.902 0.364 1 86.06 171 PHE B CA 1
ATOM 2785 C C . PHE B 1 171 ? -14.477 6.066 1.777 1 86.06 171 PHE B C 1
ATOM 2787 O O . PHE B 1 171 ? -14.492 5.117 2.568 1 86.06 171 PHE B O 1
ATOM 2794 N N . THR B 1 172 ? -13.93 7.254 2.109 1 89.06 172 THR B N 1
ATOM 2795 C CA . THR B 1 172 ? -13.422 7.508 3.451 1 89.06 172 THR B CA 1
ATOM 2796 C C . THR B 1 172 ? -14.484 7.207 4.5 1 89.06 172 THR B C 1
ATOM 2798 O O . THR B 1 172 ? -14.211 6.547 5.504 1 89.06 172 THR B O 1
ATOM 2801 N N . GLU B 1 173 ? -15.656 7.609 4.289 1 88.69 173 GLU B N 1
ATOM 2802 C CA . GLU B 1 173 ? -16.75 7.387 5.23 1 88.69 173 GLU B CA 1
ATOM 2803 C C . GLU B 1 173 ? -17.094 5.902 5.344 1 88.69 173 GLU B C 1
ATOM 2805 O O . GLU B 1 173 ? -17.406 5.418 6.43 1 88.69 173 GLU B O 1
ATOM 2810 N N . ARG B 1 174 ? -17.016 5.262 4.258 1 86.56 174 ARG B N 1
ATOM 2811 C CA . ARG B 1 174 ? -17.266 3.824 4.277 1 86.56 174 ARG B CA 1
ATOM 2812 C C . ARG B 1 174 ? -16.219 3.096 5.102 1 86.56 174 ARG B C 1
ATOM 2814 O O . ARG B 1 174 ? -16.531 2.158 5.836 1 86.56 174 ARG B O 1
ATOM 2821 N N . LEU B 1 175 ? -14.984 3.578 4.973 1 88.5 175 LEU B N 1
ATOM 2822 C CA . LEU B 1 175 ? -13.898 2.979 5.738 1 88.5 175 LEU B CA 1
ATOM 2823 C C . LEU B 1 175 ? -14.086 3.213 7.23 1 88.5 175 LEU B C 1
ATOM 2825 O O . LEU B 1 175 ? -13.922 2.293 8.039 1 88.5 175 LEU B O 1
ATOM 2829 N N . VAL B 1 176 ? -14.406 4.406 7.562 1 88.81 176 VAL B N 1
ATOM 2830 C CA . VAL B 1 176 ? -14.602 4.777 8.961 1 88.81 176 VAL B CA 1
ATOM 2831 C C . VAL B 1 176 ? -15.68 3.898 9.586 1 88.81 176 VAL B C 1
ATOM 2833 O O . VAL B 1 176 ? -15.516 3.4 10.703 1 88.81 176 VAL B O 1
ATOM 2836 N N . ARG B 1 177 ? -16.719 3.719 8.898 1 86.81 177 ARG B N 1
ATOM 2837 C CA . ARG B 1 177 ? -17.812 2.895 9.391 1 86.81 177 ARG B CA 1
ATOM 2838 C C . ARG B 1 177 ? -17.406 1.43 9.484 1 86.81 177 ARG B C 1
ATOM 2840 O O . ARG B 1 177 ? -17.672 0.77 10.492 1 86.81 177 ARG B O 1
ATOM 2847 N N . LYS B 1 178 ? -16.75 0.995 8.445 1 87.44 178 LYS B N 1
ATOM 2848 C CA . LYS B 1 178 ? -16.391 -0.417 8.359 1 87.44 178 LYS B CA 1
ATOM 2849 C C . LYS B 1 178 ? -15.414 -0.809 9.469 1 87.44 178 LYS B C 1
ATOM 2851 O O . LYS B 1 178 ? -15.523 -1.895 10.039 1 87.44 178 LYS B O 1
ATOM 2856 N N . PHE B 1 179 ? -14.484 0.104 9.758 1 88.69 179 PHE B N 1
ATOM 2857 C CA . PHE B 1 179 ? -13.422 -0.262 10.688 1 88.69 179 PHE B CA 1
ATOM 2858 C C . PHE B 1 179 ? -13.609 0.437 12.023 1 88.69 179 PHE B C 1
ATOM 2860 O O . PHE B 1 179 ? -12.82 0.238 12.953 1 88.69 179 PHE B O 1
ATOM 2867 N N . GLY B 1 180 ? -14.633 1.158 12.188 1 86.31 180 GLY B N 1
ATOM 2868 C CA . GLY B 1 180 ? -14.883 1.878 13.422 1 86.31 180 GLY B CA 1
ATOM 2869 C C . GLY B 1 180 ? -13.766 2.826 13.805 1 86.31 180 GLY B C 1
ATOM 2870 O O . GLY B 1 180 ? -13.297 2.822 14.945 1 86.31 180 GLY B O 1
ATOM 2871 N N . LEU B 1 181 ? -13.359 3.629 12.844 1 85 181 LEU B N 1
ATOM 2872 C CA . LEU B 1 181 ? -12.219 4.512 13.055 1 85 181 LEU B CA 1
ATOM 2873 C C . LEU B 1 181 ? -12.625 5.734 13.867 1 85 181 LEU B C 1
ATOM 2875 O O . LEU B 1 181 ? -13.742 6.238 13.727 1 85 181 LEU B O 1
ATOM 2879 N N . ARG B 1 182 ? -11.742 6.148 14.742 1 82.19 182 ARG B N 1
ATOM 2880 C CA . ARG B 1 182 ? -12 7.316 15.578 1 82.19 182 ARG B CA 1
ATOM 2881 C C . ARG B 1 182 ? -11.758 8.609 14.805 1 82.19 182 ARG B C 1
ATOM 2883 O O . ARG B 1 182 ? -10.641 8.867 14.359 1 82.19 182 ARG B O 1
ATOM 2890 N N . VAL B 1 183 ? -12.828 9.344 14.609 1 82.62 183 VAL B N 1
ATOM 2891 C CA . VAL B 1 183 ? -12.672 10.594 13.883 1 82.62 183 VAL B CA 1
ATOM 2892 C C . VAL B 1 183 ? -12.992 11.766 14.805 1 82.62 183 VAL B C 1
ATOM 2894 O O . VAL B 1 183 ? -12.555 12.898 14.562 1 82.62 183 VAL B O 1
ATOM 2897 N N . GLU B 1 184 ? -13.961 11.586 15.766 1 70.88 184 GLU B N 1
ATOM 2898 C CA . GLU B 1 184 ? -14.375 12.688 16.625 1 70.88 184 GLU B CA 1
ATOM 2899 C C . GLU B 1 184 ? -13.445 12.828 17.828 1 70.88 184 GLU B C 1
ATOM 2901 O O . GLU B 1 184 ? -12.82 11.852 18.25 1 70.88 184 GLU B O 1
ATOM 2906 N N . GLY B 1 185 ? -13.039 14.031 18.234 1 57.06 185 GLY B N 1
ATOM 2907 C CA . GLY B 1 185 ? -12.328 14.328 19.469 1 57.06 185 GLY B CA 1
ATOM 2908 C C . GLY B 1 185 ? -13.047 13.82 20.703 1 57.06 185 GLY B C 1
ATOM 2909 O O . GLY B 1 185 ? -14.234 13.5 20.641 1 57.06 185 GLY B O 1
ATOM 2910 N N . TRP B 1 186 ? -12.406 13.102 21.703 1 40.56 186 TRP B N 1
ATOM 2911 C CA . TRP B 1 186 ? -12.969 12.867 23.031 1 40.56 186 TRP B CA 1
ATOM 2912 C C . TRP B 1 186 ? -13.711 14.102 23.531 1 40.56 186 TRP B C 1
ATOM 2914 O O . TRP B 1 186 ? -14.117 14.156 24.688 1 40.56 186 TRP B O 1
ATOM 2924 N N . ARG B 1 187 ? -13.797 15.188 23 1 36.78 187 ARG B N 1
ATOM 2925 C CA . ARG B 1 187 ? -14.406 16.188 23.875 1 36.78 187 ARG B CA 1
ATOM 2926 C C . ARG B 1 187 ? -15.844 15.812 24.203 1 36.78 187 ARG B C 1
ATOM 2928 O O . ARG B 1 187 ? -16.391 16.266 25.219 1 36.78 187 ARG B O 1
ATOM 2935 N N . GLY B 1 188 ? -16.609 15.383 23.312 1 36.84 188 GLY B N 1
ATOM 2936 C CA . GLY B 1 188 ? -18.031 15.492 23.609 1 36.84 188 GLY B CA 1
ATOM 2937 C C . GLY B 1 188 ? -18.484 14.516 24.672 1 36.84 188 GLY B C 1
ATOM 2938 O O . GLY B 1 188 ? -19.688 14.453 24.984 1 36.84 188 GLY B O 1
ATOM 2939 N N . GLN B 1 189 ? -17.953 13.516 25.031 1 36.22 189 GLN B N 1
ATOM 2940 C CA . GLN B 1 189 ? -18.688 12.805 26.078 1 36.22 189 GLN B CA 1
ATOM 2941 C C . GLN B 1 189 ? -18.594 13.523 27.406 1 36.22 189 GLN B C 1
ATOM 2943 O O . GLN B 1 189 ? -19.219 13.125 28.391 1 36.22 189 GLN B O 1
ATOM 2948 N N . ALA B 1 190 ? -17.719 14.516 27.703 1 36.19 190 ALA B N 1
ATOM 2949 C CA . ALA B 1 190 ? -17.891 15.148 29.016 1 36.19 190 ALA B CA 1
ATOM 2950 C C . ALA B 1 190 ? -19.172 15.977 29.062 1 36.19 190 ALA B C 1
ATOM 2952 O O . ALA B 1 190 ? -19.672 16.297 30.141 1 36.19 190 ALA B O 1
ATOM 2953 N N . GLU B 1 191 ? -19.703 16.547 28.016 1 31.52 191 GLU B N 1
ATOM 2954 C CA . GLU B 1 191 ? -20.938 17.328 28.219 1 31.52 191 GLU B CA 1
ATOM 2955 C C . GLU B 1 191 ? -22.141 16.422 28.375 1 31.52 191 GLU B C 1
ATOM 2957 O O . GLU B 1 191 ? -23.203 16.859 28.812 1 31.52 191 GLU B O 1
ATOM 2962 N N . LYS B 1 192 ? -22.188 15.211 27.859 1 37.19 192 LYS B N 1
ATOM 2963 C CA . LYS B 1 192 ? -23.469 14.57 28.141 1 37.19 192 LYS B CA 1
ATOM 2964 C C . LYS B 1 192 ? -23.547 14.117 29.594 1 37.19 192 LYS B C 1
ATOM 2966 O O . LYS B 1 192 ? -24.578 13.625 30.047 1 37.19 192 LYS B O 1
ATOM 2971 N N . ARG B 1 193 ? -22.391 13.836 30.078 1 34.25 193 ARG B N 1
ATOM 2972 C CA . ARG B 1 193 ? -22.719 13.359 31.422 1 34.25 193 ARG B CA 1
ATOM 2973 C C . ARG B 1 193 ? -23.172 14.516 32.312 1 34.25 193 ARG B C 1
ATOM 2975 O O . ARG B 1 193 ? -23.625 14.289 33.438 1 34.25 193 ARG B O 1
ATOM 2982 N N . GLU B 1 194 ? -22.5 15.609 32 1 30.52 194 GLU B N 1
ATOM 2983 C CA . GLU B 1 194 ? -22.938 16.594 33 1 30.52 194 GLU B CA 1
ATOM 2984 C C . GLU B 1 194 ? -24.312 17.141 32.656 1 30.52 194 GLU B C 1
ATOM 2986 O O . GLU B 1 194 ? -24.844 18 33.375 1 30.52 194 GLU B O 1
ATOM 2991 N N . SER B 1 195 ? -24.859 16.734 31.422 1 27.98 195 SER B N 1
ATOM 2992 C CA . SER B 1 195 ? -26.266 17.094 31.578 1 27.98 195 SER B CA 1
ATOM 2993 C C . SER B 1 195 ? -27.078 15.938 32.156 1 27.98 195 SER B C 1
ATOM 2995 O O . SER B 1 195 ? -26.766 14.773 31.891 1 27.98 195 SER B O 1
#

Sequence (390 aa):
MGVLAEAVIEQRYDVEHRLSLEVDALDEHQALQWTSISVNEVSVEKAARERMVEVLVKINGIALSRWGCDGVLVASPTGSTAYAFSAGGPLVWPDVDALLVVPLSAHALFASPVVVGAGAEVNVELVAAAGDEAVVWCDGRRSTGLRSGWSVRVRRHRDDLLLARLSEQPFTERLVRKFGLRVEGWRGQAEKRESMGVLAEAVIEQRYDVEHRLSLEVDALDEHQALQWTSISVNEVSVEKAARERMVEVLVKINGIALSRWGCDGVLVASPTGSTAYAFSAGGPLVWPDVDALLVVPLSAHALFASPVVVGAGAEVNVELVAAAGDEAVVWCDGRRSTGLRSGWSVRVRRHRDDLLLARLSEQPFTERLVRKFGLRVEGWRGQAEKRES

Organism: NCBI:txid55544

Radius of gyration: 23.43 Å; Cα contacts (8 Å, |Δi|>4): 964; chains: 2; bounding box: 74×64×60 Å

Foldseek 3Di:
DCPVPPPCPPPPLVFDFFWKKKKFKAALVRHTDDIDIARFKKKKFFPDPVAWFWKFKDKQNHTDDIWGARIKMKTTLNNCLPPVVVQPHDRHDRPAQWIKMATHGTDDPDGHIDIGGQAMKMKIAGADDPPTKIKMDGVNPDIDIDDHSMMMIMHTDPGGDGDRNPDPDDPVVVVCVVVVDDDDDVPPVVVVVVD/DPPVPPPCPPPPLVFDFFWKKKKFKAALVRHTDDIDIARFKKKKFFPDPVAWFWKFKDKQNHTDDIWGARIKMKTTLNNCLPPVVVQPHDRHDRPAQWIKMATHGTDDPDGHIDIGGLAMKMKIAGADDPPTKIKMDGVNPDIDIDDHSMMMIMHTDPGGDGDRNPDPDDPVVVVCVVVVDDDDDVPPVVVVVVD

pLDDT: mean 83.8, std 21.31, range [25.75, 98.88]

Solvent-accessible surface area (backbone atoms only — not comparable to full-atom values): 20397 Å² total; per-residue (Å²): 138,73,66,86,67,61,74,69,54,87,72,80,50,56,65,39,77,36,67,23,34,29,37,37,34,21,39,74,83,66,45,80,74,49,72,54,66,25,52,29,29,39,34,41,27,36,59,49,87,91,46,66,34,45,34,38,34,21,54,69,83,40,64,41,36,53,38,48,14,46,29,40,34,42,22,24,29,70,10,16,76,44,70,42,31,79,56,69,28,44,40,38,34,78,80,29,63,36,32,38,40,31,46,32,77,43,71,53,99,75,55,66,27,37,37,37,32,34,86,45,37,41,34,44,28,34,49,74,41,95,84,46,45,30,32,39,30,28,58,84,72,48,71,50,80,40,52,52,41,16,31,38,41,39,30,58,31,91,65,56,39,76,36,72,37,81,64,90,62,54,65,54,58,52,48,24,64,75,69,65,44,50,60,73,71,80,63,64,65,63,60,57,65,73,94,136,71,65,85,66,60,77,69,55,87,69,77,49,57,64,38,77,36,65,22,35,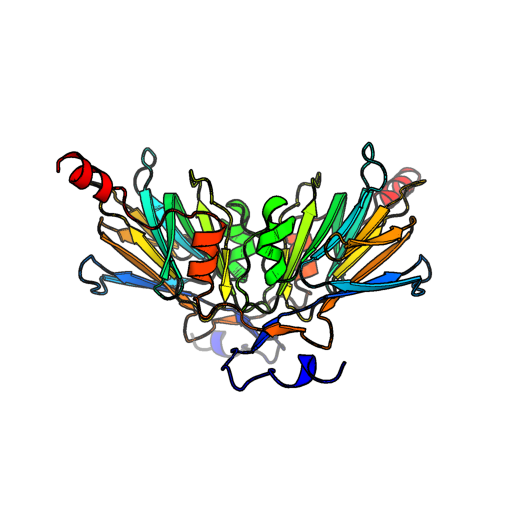30,39,38,33,22,40,74,82,66,45,79,75,48,73,54,65,25,54,30,29,39,34,41,29,37,59,48,87,91,46,66,32,45,34,39,34,20,53,70,81,41,65,40,36,51,38,49,13,46,30,41,34,42,21,25,28,70,11,16,76,44,70,41,32,79,56,69,29,44,40,37,36,78,80,29,62,36,33,36,38,30,46,33,76,42,69,52,100,75,55,65,26,37,36,36,32,37,86,45,38,41,34,45,28,33,51,73,42,95,82,44,45,29,31,40,29,29,60,83,72,48,71,50,82,40,51,52,40,18,31,38,39,38,31,56,32,93,65,56,40,77,36,71,37,81,64,91,60,54,64,55,56,53,48,24,64,72,68,65,45,50,62,74,73,81,63,65,66,62,59,56,67,74,94